Protein AF-A0A7S2SZ19-F1 (afdb_monomer)

Foldseek 3Di:
DDDDDDDDDDDDDDDDDDDDDDDDDDDDDDDDDDDDDDDDDDDDDDDDDDDDPDDDDDDDDDDDDDQWADWDWPDPDFQFDAQDDPPQCQKPPHTGWTWTWTDNDPLFKIKIWTWIDGNPLLLQTAIDIWMWGADPVFAIAIEQDDACTVRNLVVQVVSCVVNVGYHAEYEAFKLDCSSLSRQLVVCVSRVNHQYEYEALQADPPHGPHDCPSVDVRYDYDDQPDDDRPQKGKFKQWDQAFDPDNRDTIIGIWIARQVQLAIDTGQQKDAAALDGPDDDDLVQLLLLLDCPRPNLVVCLVVCAQVSVVVVVVVVVVVVVDDDDDDDPVVSVVSSSLSSQLSRVVVLPHDDANSNPRVVVCVVGHRDIDRRVCCCPRPVDDPDDPRSVVSCCVRVVVVVVRRHPHD

Secondary structure (DSSP, 8-state):
---------------------------PPP---------------------------------PPTTS---EE-SS---B-----TT-TTEE-SSB--EEEEEEETTTEEEEEEEEEETTT--EEEEEEEEEEE-TTSSEEEES-----HHHHHHHHHHHHHHT--EEEEEE-B--HHHHTTHHHHHHHSTTSEEEE-TT---SSS---GGGSS-TTEEEP-TTS---TT-EEEEEEEEE-TT-SS-EEEEEEEEETTTTEEE-SSSSEE--SS-SSPPPHHHHHHHHSTTSHHHHHHHHTTGGGHHHHHHHHHHHHTT------HHHHHHHHHHHHHHHHHHHHT-SSS--SSSTHHHHHHHTTSEE--HHIIIIIS-TTS-HHHHHHHHHHHHHHHH---SB-

Radius of gyration: 25.8 Å; Cα contacts (8 Å, |Δi|>4): 623; chains: 1; bounding box: 63×76×96 Å

pLDDT: mean 71.17, std 24.59, range [20.27, 98.38]

Structure (mmCIF, N/CA/C/O backbone):
data_AF-A0A7S2SZ19-F1
#
_entry.id   AF-A0A7S2SZ19-F1
#
loop_
_atom_site.group_PDB
_atom_site.id
_atom_site.type_symbol
_atom_site.label_atom_id
_atom_site.label_alt_id
_atom_site.label_comp_id
_atom_site.label_asym_id
_atom_site.label_entity_id
_atom_site.label_seq_id
_atom_site.pdbx_PDB_ins_code
_atom_site.Cartn_x
_atom_site.Cartn_y
_atom_site.Cartn_z
_atom_site.occupancy
_atom_site.B_iso_or_equiv
_atom_site.auth_seq_id
_atom_site.auth_comp_id
_atom_site.auth_asym_id
_atom_site.auth_atom_id
_atom_site.pdbx_PDB_model_num
ATOM 1 N N . ASP A 1 1 ? 14.991 -31.394 53.983 1.00 41.06 1 ASP A N 1
ATOM 2 C CA . ASP A 1 1 ? 15.996 -32.340 53.442 1.00 41.06 1 ASP A CA 1
ATOM 3 C C . ASP A 1 1 ? 16.521 -31.815 52.110 1.00 41.06 1 ASP A C 1
ATOM 5 O O . ASP A 1 1 ? 15.776 -31.768 51.149 1.00 41.06 1 ASP A O 1
ATOM 9 N N . ARG A 1 2 ? 17.588 -31.006 52.069 1.00 29.36 2 ARG A N 1
ATOM 10 C CA . ARG A 1 2 ? 19.026 -31.353 51.993 1.00 29.36 2 ARG A CA 1
ATOM 11 C C . ARG A 1 2 ? 19.408 -32.424 50.954 1.00 29.36 2 ARG A C 1
ATOM 13 O O . ARG A 1 2 ? 18.969 -33.558 51.055 1.00 29.36 2 ARG A O 1
ATOM 20 N N . CYS A 1 3 ? 20.413 -32.033 50.152 1.00 26.45 3 CYS A N 1
ATOM 21 C CA . CYS A 1 3 ? 21.434 -32.833 49.445 1.00 26.45 3 CYS A CA 1
ATOM 22 C C . CYS A 1 3 ? 21.076 -33.359 48.042 1.00 26.45 3 CYS A C 1
ATOM 24 O O . CYS A 1 3 ? 19.972 -33.819 47.824 1.00 26.45 3 CYS A O 1
ATOM 26 N N . ARG A 1 4 ? 21.973 -33.416 47.045 1.00 29.27 4 ARG A N 1
ATOM 27 C CA . ARG A 1 4 ? 23.306 -32.832 46.760 1.00 29.27 4 ARG A CA 1
ATOM 28 C C . ARG A 1 4 ? 23.701 -33.344 45.355 1.00 29.27 4 ARG A C 1
ATOM 30 O O . ARG A 1 4 ? 23.449 -34.495 45.042 1.00 29.27 4 ARG A O 1
ATOM 37 N N . VAL A 1 5 ? 24.339 -32.477 44.568 1.00 33.28 5 VAL A N 1
ATOM 38 C CA . VAL A 1 5 ? 25.510 -32.680 43.679 1.00 33.28 5 VAL A CA 1
ATOM 39 C C . VAL A 1 5 ? 25.932 -34.114 43.296 1.00 33.28 5 VAL A C 1
ATOM 41 O O . VAL A 1 5 ? 26.239 -34.925 44.163 1.00 33.28 5 VAL A O 1
ATOM 44 N N . GLY A 1 6 ? 26.199 -34.319 41.995 1.00 26.75 6 GLY A N 1
ATOM 45 C CA . GLY A 1 6 ? 27.101 -35.369 41.500 1.00 26.75 6 GLY A CA 1
ATOM 46 C C . GLY A 1 6 ? 27.492 -35.220 40.020 1.00 26.75 6 GLY A C 1
ATOM 47 O O . GLY A 1 6 ? 26.781 -35.688 39.141 1.00 26.75 6 GLY A O 1
ATOM 48 N N . ARG A 1 7 ? 28.644 -34.588 39.741 1.00 27.66 7 ARG A N 1
ATOM 49 C CA . ARG A 1 7 ? 29.414 -34.744 38.486 1.00 27.66 7 ARG A CA 1
ATOM 50 C C . ARG A 1 7 ? 30.298 -35.989 38.616 1.00 27.66 7 ARG A C 1
ATOM 52 O O . ARG A 1 7 ? 30.929 -36.121 39.658 1.00 27.66 7 ARG A O 1
ATOM 59 N N . THR A 1 8 ? 30.473 -36.794 37.561 1.00 28.84 8 THR A N 1
ATOM 60 C CA . THR A 1 8 ? 31.732 -36.910 36.775 1.00 28.84 8 THR A CA 1
ATOM 61 C C . THR A 1 8 ? 31.796 -38.139 35.837 1.00 28.84 8 THR A C 1
ATOM 63 O O . THR A 1 8 ? 31.389 -39.234 36.191 1.00 28.84 8 THR A O 1
ATOM 66 N N . LEU A 1 9 ? 32.433 -37.890 34.678 1.00 28.20 9 LEU A N 1
ATOM 67 C CA . LEU A 1 9 ? 33.415 -38.707 33.930 1.00 28.20 9 LEU A CA 1
ATOM 68 C C . LEU A 1 9 ? 33.002 -39.877 33.001 1.00 28.20 9 LEU A C 1
ATOM 70 O O . LEU A 1 9 ? 32.733 -40.993 33.420 1.00 28.20 9 LEU A O 1
ATOM 74 N N . ASN A 1 10 ? 33.185 -39.585 31.702 1.00 26.19 10 ASN A N 1
ATOM 75 C CA . ASN A 1 10 ? 33.986 -40.292 30.686 1.00 26.19 10 ASN A CA 1
ATOM 76 C C . ASN A 1 10 ? 33.900 -41.820 30.548 1.00 26.19 10 ASN A C 1
ATOM 78 O O . ASN A 1 10 ? 34.438 -42.552 31.373 1.00 26.19 10 ASN A O 1
ATOM 82 N N . ARG A 1 11 ? 33.525 -42.260 29.335 1.00 27.77 11 ARG A N 1
ATOM 83 C CA . ARG A 1 11 ? 34.321 -43.201 28.518 1.00 27.77 11 ARG A CA 1
ATOM 84 C C . ARG A 1 11 ? 33.875 -43.193 27.049 1.00 27.77 11 ARG A C 1
ATOM 86 O O . ARG A 1 11 ? 32.704 -43.368 26.738 1.00 27.77 11 ARG A O 1
ATOM 93 N N . THR A 1 12 ? 34.844 -42.988 26.162 1.00 30.91 12 THR A N 1
ATOM 94 C CA . THR A 1 12 ? 34.800 -43.263 24.717 1.00 30.91 12 THR A CA 1
ATOM 95 C C . THR A 1 12 ? 34.837 -44.772 24.443 1.00 30.91 12 THR A C 1
ATOM 97 O O . THR A 1 12 ? 35.310 -45.542 25.283 1.00 30.91 12 THR A O 1
ATOM 100 N N . PRO A 1 13 ? 34.434 -45.195 23.232 1.00 33.91 13 PRO A N 1
ATOM 101 C CA . PRO A 1 13 ? 35.420 -45.833 22.358 1.00 33.91 13 PRO A CA 1
ATOM 102 C C . PRO A 1 13 ? 35.383 -45.355 20.895 1.00 33.91 13 PRO A C 1
ATOM 104 O O . PRO A 1 13 ? 34.407 -44.807 20.393 1.00 33.91 13 PRO A O 1
ATOM 107 N N . ARG A 1 14 ? 36.533 -45.563 20.244 1.00 27.73 14 ARG A N 1
ATOM 108 C CA . ARG A 1 14 ? 36.889 -45.255 18.852 1.00 27.73 14 ARG A CA 1
ATOM 109 C C . ARG A 1 14 ? 36.348 -46.301 17.862 1.00 27.73 14 ARG A C 1
ATOM 111 O O . ARG A 1 14 ? 36.261 -47.471 18.208 1.00 27.73 14 ARG A O 1
ATOM 118 N N . GLY A 1 15 ? 36.188 -45.885 16.601 1.00 26.86 15 GLY A N 1
ATOM 119 C CA . GLY A 1 15 ? 36.123 -46.741 15.399 1.00 26.86 15 GLY A CA 1
ATOM 120 C C . GLY A 1 15 ? 35.484 -45.986 14.224 1.00 26.86 15 GLY A C 1
ATOM 121 O O . GLY A 1 15 ? 34.271 -45.890 14.157 1.00 26.86 15 GLY A O 1
ATOM 122 N N . VAL A 1 16 ? 36.224 -45.157 13.477 1.00 28.39 16 VAL A N 1
ATOM 123 C CA . VAL A 1 16 ? 36.917 -45.450 12.196 1.00 28.39 16 VAL A CA 1
ATOM 124 C C . VAL A 1 16 ? 35.972 -45.897 11.067 1.00 28.39 16 VAL A C 1
ATOM 126 O O . VAL A 1 16 ? 35.599 -47.058 10.976 1.00 28.39 16 VAL A O 1
ATOM 129 N N . GLY A 1 17 ? 35.708 -44.973 10.136 1.00 26.50 17 GLY A N 1
ATOM 130 C CA . GLY A 1 17 ? 35.137 -45.227 8.810 1.00 26.50 17 GLY A CA 1
ATOM 131 C C . GLY A 1 17 ? 35.452 -44.057 7.870 1.00 26.50 17 GLY A C 1
ATOM 132 O O . GLY A 1 17 ? 34.937 -42.960 8.043 1.00 26.50 17 GLY A O 1
ATOM 133 N N . ARG A 1 18 ? 36.381 -44.275 6.931 1.00 26.70 18 ARG A N 1
ATOM 134 C CA . ARG A 1 18 ? 36.899 -43.319 5.929 1.00 26.70 18 ARG A CA 1
ATOM 135 C C . ARG A 1 18 ? 35.962 -43.175 4.716 1.00 26.70 18 ARG A C 1
ATOM 137 O O . ARG A 1 18 ? 35.328 -44.159 4.353 1.00 26.70 18 ARG A O 1
ATOM 144 N N . ARG A 1 19 ? 36.145 -42.045 3.997 1.00 26.02 19 ARG A N 1
ATOM 145 C CA . ARG A 1 19 ? 35.876 -41.712 2.563 1.00 26.02 19 ARG A CA 1
ATOM 146 C C . ARG A 1 19 ? 34.741 -40.691 2.373 1.00 26.02 19 ARG A C 1
ATOM 148 O O . ARG A 1 19 ? 33.712 -40.837 3.000 1.00 26.02 19 ARG A O 1
ATOM 155 N N . VAL A 1 20 ? 34.819 -39.657 1.530 1.00 26.86 20 VAL A N 1
ATOM 156 C CA . VAL A 1 20 ? 35.809 -39.155 0.554 1.00 26.86 20 VAL A CA 1
ATOM 157 C C . VAL A 1 20 ? 35.541 -37.646 0.412 1.00 26.86 20 VAL A C 1
ATOM 159 O O . VAL A 1 20 ? 34.406 -37.241 0.185 1.00 26.86 20 VAL A O 1
ATOM 162 N N . LEU A 1 21 ? 36.582 -36.823 0.549 1.00 23.56 21 LEU A N 1
ATOM 163 C CA . LEU A 1 21 ? 36.582 -35.404 0.183 1.00 23.56 21 LEU A CA 1
ATOM 164 C C . LEU A 1 21 ? 36.950 -35.302 -1.300 1.00 23.56 21 LEU A C 1
ATOM 166 O O . LEU A 1 21 ? 38.085 -35.601 -1.669 1.00 23.56 21 LEU A O 1
ATOM 170 N N . THR A 1 22 ? 36.016 -34.875 -2.146 1.00 25.45 22 THR A N 1
ATOM 171 C CA . THR A 1 22 ? 36.339 -34.406 -3.498 1.00 25.45 22 THR A CA 1
ATOM 172 C C . THR A 1 22 ? 36.571 -32.905 -3.467 1.00 25.45 22 THR A C 1
ATOM 174 O O . THR A 1 22 ? 35.652 -32.107 -3.302 1.00 25.45 22 THR A O 1
ATOM 177 N N . THR A 1 23 ? 37.834 -32.547 -3.634 1.00 24.58 23 THR A N 1
ATOM 178 C CA . THR A 1 23 ? 38.343 -31.212 -3.917 1.00 24.58 23 THR A CA 1
ATOM 179 C C . THR A 1 23 ? 37.955 -30.774 -5.334 1.00 24.58 23 THR A C 1
ATOM 181 O O . THR A 1 23 ? 38.177 -31.497 -6.304 1.00 24.58 23 THR A O 1
ATOM 184 N N . ARG A 1 24 ? 37.450 -29.545 -5.489 1.00 24.28 24 ARG A N 1
ATOM 185 C CA . ARG A 1 24 ? 37.589 -28.777 -6.737 1.00 24.28 24 ARG A CA 1
ATOM 186 C C . ARG A 1 24 ? 38.139 -27.393 -6.399 1.00 24.28 24 ARG A C 1
ATOM 188 O O . ARG A 1 24 ? 37.493 -26.612 -5.710 1.00 24.28 24 ARG A O 1
ATOM 195 N N . LYS A 1 25 ? 39.370 -27.144 -6.858 1.00 23.92 25 LYS A N 1
ATOM 196 C CA . LYS A 1 25 ? 40.057 -25.843 -6.858 1.00 23.92 25 LYS A CA 1
ATOM 197 C C . LYS A 1 25 ? 39.417 -24.933 -7.927 1.00 23.92 25 LYS A C 1
ATOM 199 O O . LYS A 1 25 ? 39.125 -25.422 -9.011 1.00 23.92 25 LYS A O 1
ATOM 204 N N . VAL A 1 26 ? 38.966 -23.730 -7.552 1.00 22.83 26 VAL A N 1
ATOM 205 C CA . VAL A 1 26 ? 39.617 -22.397 -7.671 1.00 22.83 26 VAL A CA 1
ATOM 206 C C . VAL A 1 26 ? 39.558 -21.776 -9.079 1.00 22.83 26 VAL A C 1
ATOM 208 O O . VAL A 1 26 ? 40.234 -22.244 -9.983 1.00 22.83 26 VAL A O 1
ATOM 211 N N . PHE A 1 27 ? 38.845 -20.646 -9.183 1.00 21.16 27 PHE A N 1
ATOM 212 C CA . PHE A 1 27 ? 39.249 -19.431 -9.913 1.00 21.16 27 PHE A CA 1
ATOM 213 C C . PHE A 1 27 ? 38.619 -18.212 -9.202 1.00 21.16 27 PHE A C 1
ATOM 215 O O . PHE A 1 27 ? 37.394 -18.093 -9.219 1.00 21.16 27 PHE A O 1
ATOM 222 N N . PRO A 1 28 ? 39.395 -17.317 -8.562 1.00 25.39 28 PRO A N 1
ATOM 223 C CA . PRO A 1 28 ? 38.927 -16.011 -8.130 1.00 25.39 28 PRO A CA 1
ATOM 224 C C . PRO A 1 28 ? 39.438 -14.954 -9.119 1.00 25.39 28 PRO A C 1
ATOM 226 O O . PRO A 1 28 ? 40.640 -14.832 -9.344 1.00 25.39 28 PRO A O 1
ATOM 229 N N . LEU A 1 29 ? 38.529 -14.184 -9.709 1.00 22.86 29 LEU A N 1
ATOM 230 C CA . LEU A 1 29 ? 38.870 -12.909 -10.339 1.00 22.86 29 LEU A CA 1
ATOM 231 C C . LEU A 1 29 ? 38.545 -11.803 -9.325 1.00 22.86 29 LEU A C 1
ATOM 233 O O . LEU A 1 29 ? 37.384 -11.706 -8.921 1.00 22.86 29 LEU A O 1
ATOM 237 N N . PRO A 1 30 ? 39.521 -10.994 -8.882 1.00 24.59 30 PRO A N 1
ATOM 238 C CA . PRO A 1 30 ? 39.240 -9.809 -8.089 1.00 24.59 30 PRO A CA 1
ATOM 239 C C . PRO A 1 30 ? 38.780 -8.689 -9.031 1.00 24.59 30 PRO A C 1
ATOM 241 O O . PRO A 1 30 ? 39.491 -8.318 -9.961 1.00 24.59 30 PRO A O 1
ATOM 244 N N . LEU A 1 31 ? 37.582 -8.152 -8.803 1.00 23.73 31 LEU A N 1
ATOM 245 C CA . LEU A 1 31 ? 37.210 -6.830 -9.302 1.00 23.73 31 LEU A CA 1
ATOM 246 C C . LEU A 1 31 ? 37.559 -5.837 -8.194 1.00 23.73 31 LEU A C 1
ATOM 248 O O . LEU A 1 31 ? 36.867 -5.769 -7.179 1.00 23.73 31 LEU A O 1
ATOM 252 N N . GLU A 1 32 ? 38.670 -5.123 -8.369 1.00 22.45 32 GLU A N 1
ATOM 253 C CA . GLU A 1 32 ? 39.006 -3.962 -7.549 1.00 22.45 32 GLU A CA 1
ATOM 254 C C . GLU A 1 32 ? 37.923 -2.889 -7.716 1.00 22.45 32 GLU A C 1
ATOM 256 O O . GLU A 1 32 ? 37.608 -2.460 -8.829 1.00 22.45 32 GLU A O 1
ATOM 261 N N . MET A 1 33 ? 37.338 -2.458 -6.597 1.00 24.09 33 MET A N 1
ATOM 262 C CA . MET A 1 33 ? 36.536 -1.242 -6.539 1.00 24.09 33 MET A CA 1
ATOM 263 C C . MET A 1 33 ? 37.489 -0.051 -6.501 1.00 24.09 33 MET A C 1
ATOM 265 O O . MET A 1 33 ? 38.115 0.209 -5.478 1.00 24.09 33 MET A O 1
ATOM 269 N N . GLY A 1 34 ? 37.603 0.652 -7.625 1.00 24.16 34 GLY A N 1
ATOM 270 C CA . GLY A 1 34 ? 38.265 1.949 -7.679 1.00 24.16 34 GLY A CA 1
ATOM 271 C C . GLY A 1 34 ? 37.462 3.001 -6.915 1.00 24.16 34 GLY A C 1
ATOM 272 O O . GLY A 1 34 ? 36.265 3.177 -7.155 1.00 24.16 34 GLY A O 1
ATOM 273 N N . ASP A 1 35 ? 38.142 3.692 -6.005 1.00 23.16 35 ASP A N 1
ATOM 274 C CA . ASP A 1 35 ? 37.657 4.852 -5.268 1.00 23.16 35 ASP A CA 1
ATOM 275 C C . ASP A 1 35 ? 37.178 5.958 -6.220 1.00 23.16 35 ASP A C 1
ATOM 277 O O . ASP A 1 35 ? 37.959 6.521 -6.990 1.00 23.16 35 ASP A O 1
ATOM 281 N N . LEU A 1 36 ? 35.894 6.319 -6.139 1.00 23.41 36 LEU A N 1
ATOM 282 C CA . LEU A 1 36 ? 35.365 7.523 -6.775 1.00 23.41 36 LEU A CA 1
ATOM 283 C C . LEU A 1 36 ? 35.077 8.574 -5.696 1.00 23.41 36 LEU A C 1
ATOM 285 O O . LEU A 1 36 ? 34.005 8.608 -5.089 1.00 23.41 36 LEU A O 1
ATOM 289 N N . GLN A 1 37 ? 36.062 9.439 -5.453 1.00 21.28 37 GLN A N 1
ATOM 290 C CA . GLN A 1 37 ? 35.879 10.680 -4.704 1.00 21.28 37 GLN A CA 1
ATOM 291 C C . GLN A 1 37 ? 34.943 11.612 -5.485 1.00 21.28 37 GLN A C 1
ATOM 293 O O . GLN A 1 37 ? 35.293 12.104 -6.556 1.00 21.28 37 GLN A O 1
ATOM 298 N N . ILE A 1 38 ? 33.758 11.890 -4.938 1.00 26.25 38 ILE A N 1
ATOM 299 C CA . ILE A 1 38 ? 32.868 12.937 -5.450 1.00 26.25 38 ILE A CA 1
ATOM 300 C C . ILE A 1 38 ? 33.178 14.231 -4.693 1.00 26.25 38 ILE A C 1
ATOM 302 O O . ILE A 1 38 ? 32.814 14.392 -3.528 1.00 26.25 38 ILE A O 1
ATOM 306 N N . GLN A 1 39 ? 33.874 15.149 -5.367 1.00 22.84 39 GLN A N 1
ATOM 307 C CA . GLN A 1 39 ? 34.007 16.537 -4.935 1.00 22.84 39 GLN A CA 1
ATOM 308 C C . GLN A 1 39 ? 32.686 17.287 -5.140 1.00 22.84 39 GLN A C 1
ATOM 310 O O . GLN A 1 39 ? 32.005 17.132 -6.153 1.00 22.84 39 GLN A O 1
ATOM 315 N N . GLY A 1 40 ? 32.327 18.087 -4.136 1.00 22.52 40 GLY A N 1
ATOM 316 C CA . GLY A 1 40 ? 31.109 18.883 -4.104 1.00 22.52 40 GLY A CA 1
ATOM 317 C C . GLY A 1 40 ? 31.120 20.079 -5.055 1.00 22.52 40 GLY A C 1
ATOM 318 O O . GLY A 1 40 ? 32.158 20.661 -5.356 1.00 22.52 40 GLY A O 1
ATOM 319 N N . GLY A 1 41 ? 29.919 20.478 -5.462 1.00 22.88 41 GLY A N 1
ATOM 320 C CA . GLY A 1 41 ? 29.651 21.717 -6.180 1.00 22.88 41 GLY A CA 1
ATOM 321 C C . GLY A 1 41 ? 28.156 22.012 -6.140 1.00 22.88 41 GLY A C 1
ATOM 322 O O . GLY A 1 41 ? 27.363 21.331 -6.780 1.00 22.88 41 GLY A O 1
ATOM 323 N N . LEU A 1 42 ? 27.783 22.983 -5.310 1.00 22.28 42 LEU A N 1
ATOM 324 C CA . LEU A 1 42 ? 26.427 23.480 -5.097 1.00 22.28 42 LEU A CA 1
ATOM 325 C C . LEU A 1 42 ? 26.078 24.553 -6.154 1.00 22.28 42 LEU A C 1
ATOM 327 O O . LEU A 1 42 ? 26.962 25.289 -6.578 1.00 22.28 42 LEU A O 1
ATOM 331 N N . LEU A 1 43 ? 24.769 24.719 -6.392 1.00 22.89 43 LEU A N 1
ATOM 332 C CA . LEU A 1 43 ? 24.045 25.918 -6.871 1.00 22.89 43 LEU A CA 1
ATOM 333 C C . LEU A 1 43 ? 23.850 26.139 -8.381 1.00 22.89 43 LEU A C 1
ATOM 335 O O . LEU A 1 43 ? 24.782 26.191 -9.172 1.00 22.89 43 LEU A O 1
ATOM 339 N N . GLY A 1 44 ? 22.584 26.406 -8.730 1.00 21.84 44 GLY A N 1
ATOM 340 C CA . GLY A 1 44 ? 22.161 26.936 -10.026 1.00 21.84 44 GLY A CA 1
ATOM 341 C C . GLY A 1 44 ? 20.644 26.874 -10.217 1.00 21.84 44 GLY A C 1
ATOM 342 O O . GLY A 1 44 ? 20.133 25.972 -10.866 1.00 21.84 44 GLY A O 1
ATOM 343 N N . SER A 1 45 ? 19.930 27.801 -9.584 1.00 22.66 45 SER A N 1
ATOM 344 C CA . SER A 1 45 ? 18.470 27.924 -9.508 1.00 22.66 45 SER A CA 1
ATOM 345 C C . SER A 1 45 ? 17.753 28.228 -10.838 1.00 22.66 45 SER A C 1
ATOM 347 O O . SER A 1 45 ? 18.299 28.884 -11.712 1.00 22.66 45 SER A O 1
ATOM 349 N N . ALA A 1 46 ? 16.460 27.876 -10.867 1.00 21.31 46 ALA A N 1
ATOM 350 C CA . ALA A 1 46 ? 15.348 28.646 -11.445 1.00 21.31 46 ALA A CA 1
ATOM 351 C C . ALA A 1 46 ? 15.377 29.033 -12.942 1.00 21.31 46 ALA A C 1
ATOM 353 O O . ALA A 1 46 ? 15.854 30.101 -13.298 1.00 21.31 46 ALA A O 1
ATOM 354 N N . ALA A 1 47 ? 14.682 28.251 -13.777 1.00 22.06 47 ALA A N 1
ATOM 355 C CA . ALA A 1 47 ? 13.774 28.742 -14.824 1.00 22.06 47 ALA A CA 1
ATOM 356 C C . ALA A 1 47 ? 13.077 27.558 -15.516 1.00 22.06 47 ALA A C 1
ATOM 358 O O . ALA A 1 47 ? 13.732 26.590 -15.880 1.00 22.06 47 ALA A O 1
ATOM 359 N N . VAL A 1 48 ? 11.758 27.684 -15.692 1.00 22.64 48 VAL A N 1
ATOM 360 C CA . VAL A 1 48 ? 10.843 27.064 -16.683 1.00 22.64 48 VAL A CA 1
ATOM 361 C C . VAL A 1 48 ? 9.558 26.612 -15.977 1.00 22.64 48 VAL A C 1
ATOM 363 O O . VAL A 1 48 ? 9.274 25.438 -15.762 1.00 22.64 48 VAL A O 1
ATOM 366 N N . VAL A 1 49 ? 8.769 27.618 -15.595 1.00 22.28 49 VAL A N 1
ATOM 367 C CA . VAL A 1 49 ? 7.323 27.530 -15.383 1.00 22.28 49 VAL A CA 1
ATOM 368 C C . VAL A 1 49 ? 6.708 28.351 -16.507 1.00 22.28 49 VAL A C 1
ATOM 370 O O . VAL A 1 49 ? 6.881 29.564 -16.506 1.00 22.28 49 VAL A O 1
ATOM 373 N N . ALA A 1 50 ? 6.052 27.690 -17.460 1.00 21.12 50 ALA A N 1
ATOM 374 C CA . ALA A 1 50 ? 4.911 28.177 -18.247 1.00 21.12 50 ALA A CA 1
ATOM 375 C C . ALA A 1 50 ? 4.767 27.324 -19.514 1.00 21.12 50 ALA A C 1
ATOM 377 O O . ALA A 1 50 ? 5.624 27.383 -20.387 1.00 21.12 50 ALA A O 1
ATOM 378 N N . ALA A 1 51 ? 3.671 26.561 -19.583 1.00 2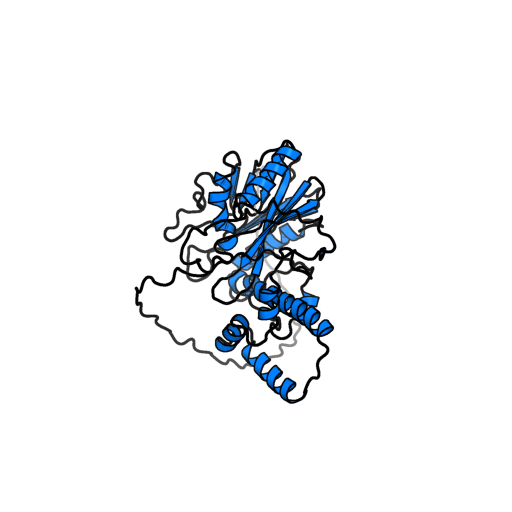1.09 51 ALA A N 1
ATOM 379 C CA . ALA A 1 51 ? 2.904 26.184 -20.779 1.00 21.09 51 ALA A CA 1
ATOM 380 C C . ALA A 1 51 ? 2.400 24.742 -20.655 1.00 21.09 51 ALA A C 1
ATOM 382 O O . ALA A 1 51 ? 3.176 23.797 -20.755 1.00 21.09 51 ALA A O 1
ATOM 383 N N . CYS A 1 52 ? 1.091 24.614 -20.423 1.00 20.84 52 CYS A N 1
ATOM 384 C CA . CYS A 1 52 ? 0.163 23.615 -20.980 1.00 20.84 52 CYS A CA 1
ATOM 385 C C . CYS A 1 52 ? -1.022 23.423 -20.019 1.00 20.84 52 CYS A C 1
ATOM 387 O O . CYS A 1 52 ? -1.228 22.357 -19.445 1.00 20.84 52 CYS A O 1
ATOM 389 N N . VAL A 1 53 ? -1.820 24.483 -19.851 1.00 24.00 53 VAL A N 1
ATOM 390 C CA . VAL A 1 53 ? -3.240 24.342 -19.513 1.00 24.00 53 VAL A CA 1
ATOM 391 C C . VAL A 1 53 ? -3.964 24.274 -20.852 1.00 24.00 53 VAL A C 1
ATOM 393 O O . VAL A 1 53 ? -4.106 25.279 -21.539 1.00 24.00 53 VAL A O 1
ATOM 396 N N . GLY A 1 54 ? -4.348 23.068 -21.251 1.00 20.27 54 GLY A N 1
ATOM 397 C CA . GLY A 1 54 ? -5.154 22.807 -22.436 1.00 20.27 54 GLY A CA 1
ATOM 398 C C . GLY A 1 54 ? -6.012 21.589 -22.145 1.00 20.27 54 GLY A C 1
ATOM 399 O O . GLY A 1 54 ? -5.506 20.469 -22.109 1.00 20.27 54 GLY A O 1
ATOM 400 N N . GLY A 1 55 ? -7.281 21.834 -21.827 1.00 24.89 55 GLY A N 1
ATOM 401 C CA . GLY A 1 55 ? -8.250 20.799 -21.508 1.00 24.89 55 GLY A CA 1
ATOM 402 C C . GLY A 1 55 ? -8.510 19.895 -22.705 1.00 24.89 55 GLY A C 1
ATOM 403 O O . GLY A 1 55 ? -8.786 20.375 -23.796 1.00 24.89 55 GLY A O 1
ATOM 404 N N . TRP A 1 56 ? -8.464 18.590 -22.456 1.00 21.08 56 TRP A N 1
ATOM 405 C CA . TRP A 1 56 ? -9.023 17.569 -23.330 1.00 21.08 56 TRP A CA 1
ATOM 406 C C . TRP A 1 56 ? -9.633 16.490 -22.437 1.00 21.08 56 TRP A C 1
ATOM 408 O O . TRP A 1 56 ? -8.929 15.667 -21.853 1.00 21.08 56 TRP A O 1
ATOM 418 N N . ALA A 1 57 ? -10.952 16.558 -22.273 1.00 22.38 57 ALA A N 1
ATOM 419 C CA . ALA A 1 57 ? -11.752 15.471 -21.737 1.00 22.38 57 ALA A CA 1
ATOM 420 C C . ALA A 1 57 ? -11.934 14.431 -22.847 1.00 22.38 57 ALA A C 1
ATOM 422 O O . ALA A 1 57 ? -12.392 14.781 -23.931 1.00 22.38 57 ALA A O 1
ATOM 423 N N . TRP A 1 58 ? -11.588 13.173 -22.577 1.00 21.53 58 TRP A N 1
ATOM 424 C CA . TRP A 1 58 ? -11.984 12.043 -23.413 1.00 21.53 58 TRP A CA 1
ATOM 425 C C . TRP A 1 58 ? -12.445 10.896 -22.519 1.00 21.53 58 TRP A C 1
ATOM 427 O O . TRP A 1 58 ? -11.837 10.606 -21.485 1.00 21.53 58 TRP A O 1
ATOM 437 N N . GLU A 1 59 ? -13.561 10.301 -22.925 1.00 23.80 59 GLU A N 1
ATOM 438 C CA . GLU A 1 59 ? -14.277 9.218 -22.265 1.00 23.80 59 GLU A CA 1
ATOM 439 C C . GLU A 1 59 ? -13.394 7.974 -22.096 1.00 23.80 59 GLU A C 1
ATOM 441 O O . GLU A 1 59 ? -12.763 7.484 -23.034 1.00 23.80 59 GLU A O 1
ATOM 446 N N . LEU A 1 60 ? -13.362 7.446 -20.872 1.00 26.14 60 LEU A N 1
ATOM 447 C CA . LEU A 1 60 ? -12.707 6.184 -20.559 1.00 26.14 60 LEU A CA 1
ATOM 448 C C . LEU A 1 60 ? -13.603 5.036 -21.029 1.00 26.14 60 LEU A C 1
ATOM 450 O O . LEU A 1 60 ? -14.631 4.744 -20.421 1.00 26.14 60 LEU A O 1
ATOM 454 N N . GLY A 1 61 ? -13.188 4.372 -22.106 1.00 22.89 61 GLY A N 1
ATOM 455 C CA . GLY A 1 61 ? -13.759 3.098 -22.524 1.00 22.89 61 GLY A CA 1
ATOM 456 C C . GLY A 1 61 ? -13.643 2.057 -21.409 1.00 22.89 61 GLY A C 1
ATOM 457 O O . GLY A 1 61 ? -12.553 1.791 -20.897 1.00 22.89 61 GLY A O 1
ATOM 458 N N . ASN A 1 62 ? -14.785 1.472 -21.048 1.00 28.75 62 ASN A N 1
ATOM 459 C CA . ASN A 1 62 ? -14.906 0.369 -20.101 1.00 28.75 62 ASN A CA 1
ATOM 460 C C . ASN A 1 62 ? -13.971 -0.789 -20.479 1.00 28.75 62 ASN A C 1
ATOM 462 O O . ASN A 1 62 ? -14.120 -1.420 -21.525 1.00 28.75 62 ASN A O 1
ATOM 466 N N . CYS A 1 63 ? -13.044 -1.117 -19.587 1.00 26.70 63 CYS A N 1
ATOM 467 C CA . CYS A 1 63 ? -12.336 -2.390 -19.582 1.00 26.70 63 CYS A CA 1
ATOM 468 C C . CYS A 1 63 ? -12.301 -2.888 -18.140 1.00 26.70 63 CYS A C 1
ATOM 470 O O . CYS A 1 63 ? -11.408 -2.544 -17.370 1.00 26.70 63 CYS A O 1
ATOM 472 N N . GLU A 1 64 ? -13.311 -3.677 -17.780 1.00 24.88 64 GLU A N 1
ATOM 473 C CA . GLU A 1 64 ? -13.476 -4.219 -16.435 1.00 24.88 64 GLU A CA 1
ATOM 474 C C . GLU A 1 64 ? -12.298 -5.142 -16.040 1.00 24.88 64 GLU A C 1
ATOM 476 O O . GLU A 1 64 ? -11.824 -5.969 -16.847 1.00 24.88 64 GLU A O 1
ATOM 481 N N . PRO A 1 65 ? -11.790 -5.018 -14.801 1.00 30.83 65 PRO A N 1
ATOM 482 C CA . PRO A 1 65 ? -10.942 -6.026 -14.184 1.00 30.83 65 PRO A CA 1
ATOM 483 C C . PRO A 1 65 ? -11.791 -7.248 -13.818 1.00 30.83 65 PRO A C 1
ATOM 485 O O . PRO A 1 65 ? -12.849 -7.121 -13.210 1.00 30.83 65 PRO A O 1
ATOM 488 N N . ALA A 1 66 ? -11.304 -8.446 -14.134 1.00 31.16 66 ALA A N 1
ATOM 489 C CA . ALA A 1 66 ? -11.866 -9.661 -13.561 1.00 31.16 66 ALA A CA 1
ATOM 490 C C . ALA A 1 66 ? -11.533 -9.678 -12.055 1.00 31.16 66 ALA A C 1
ATOM 492 O O . ALA A 1 66 ? -10.357 -9.635 -11.695 1.00 31.16 66 ALA A O 1
ATOM 493 N N . ASN A 1 67 ? -12.574 -9.731 -11.220 1.00 33.00 67 ASN A N 1
ATOM 494 C CA . ASN A 1 67 ? -12.580 -9.822 -9.748 1.00 33.00 67 ASN A CA 1
ATOM 495 C C . ASN A 1 67 ? -12.373 -8.542 -8.916 1.00 33.00 67 ASN A C 1
ATOM 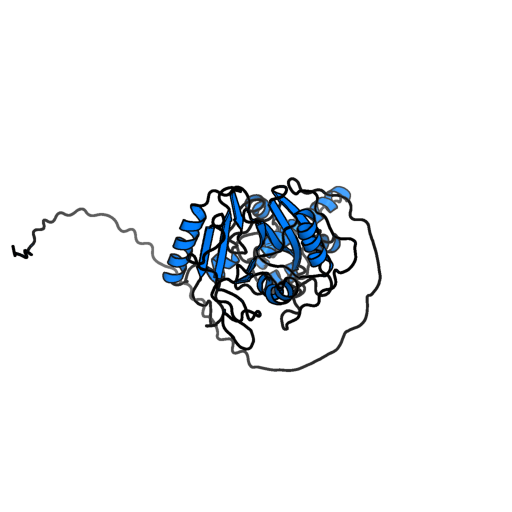497 O O . ASN A 1 67 ? -12.194 -8.653 -7.707 1.00 33.00 67 ASN A O 1
ATOM 501 N N . ALA A 1 68 ? -12.475 -7.342 -9.490 1.00 36.88 68 ALA A N 1
ATOM 502 C CA . ALA A 1 68 ? -12.642 -6.126 -8.687 1.00 36.88 68 ALA A CA 1
ATOM 503 C C . ALA A 1 68 ? -14.109 -5.685 -8.750 1.00 36.88 68 ALA A C 1
ATOM 505 O O . ALA A 1 68 ? -14.655 -5.552 -9.846 1.00 36.88 68 ALA A O 1
ATOM 506 N N . GLY A 1 69 ? -14.750 -5.434 -7.602 1.00 39.78 69 GLY A N 1
ATOM 507 C CA . GLY A 1 69 ? -15.985 -4.647 -7.585 1.00 39.78 69 GLY A CA 1
ATOM 508 C C . GLY A 1 69 ? -15.785 -3.358 -8.393 1.00 39.78 69 GLY A C 1
ATOM 509 O O . GLY A 1 69 ? -14.669 -2.837 -8.457 1.00 39.78 69 GLY A O 1
ATOM 510 N N . ARG A 1 70 ? -16.835 -2.876 -9.069 1.00 47.12 70 ARG A N 1
ATOM 511 C CA . ARG A 1 70 ? -16.767 -1.726 -9.986 1.00 47.12 70 ARG A CA 1
ATOM 512 C C . ARG A 1 70 ? -16.038 -0.559 -9.310 1.00 47.12 70 ARG A C 1
ATOM 514 O O . ARG A 1 70 ? -16.563 0.014 -8.362 1.00 47.12 70 ARG A O 1
ATOM 521 N N . ALA A 1 71 ? -14.831 -0.235 -9.782 1.00 58.00 71 ALA A N 1
ATOM 522 C CA . ALA A 1 71 ? -14.035 0.847 -9.216 1.00 58.00 71 ALA A CA 1
ATOM 523 C C . ALA A 1 71 ? -14.804 2.165 -9.368 1.00 58.00 71 ALA A C 1
ATOM 525 O O . ALA A 1 71 ? -15.145 2.568 -10.483 1.00 58.00 71 ALA A O 1
ATOM 526 N N . VAL A 1 72 ? -15.101 2.819 -8.248 1.00 67.56 72 VAL A N 1
ATOM 527 C CA . VAL A 1 72 ? -15.808 4.100 -8.223 1.00 67.56 72 VAL A CA 1
ATOM 528 C C . VAL A 1 72 ? -14.774 5.216 -8.125 1.00 67.56 72 VAL A C 1
ATOM 530 O O . VAL A 1 72 ? -13.838 5.150 -7.327 1.00 67.56 72 VAL A O 1
ATOM 533 N N . THR A 1 73 ? -14.944 6.250 -8.945 1.00 67.69 73 THR A N 1
ATOM 534 C CA . THR A 1 73 ? -14.204 7.514 -8.825 1.00 67.69 73 THR A CA 1
ATOM 535 C C . THR A 1 73 ? -15.176 8.597 -8.386 1.00 67.69 73 THR A C 1
ATOM 537 O O . THR A 1 73 ? -16.342 8.564 -8.782 1.00 67.69 73 THR A O 1
ATOM 540 N N . GLY A 1 74 ? -14.717 9.539 -7.561 1.00 59.41 74 GLY A N 1
ATOM 541 C CA . GLY A 1 74 ? -15.550 10.666 -7.142 1.00 59.41 74 GLY A CA 1
ATOM 542 C C . GLY A 1 74 ? -15.912 11.577 -8.321 1.00 59.41 74 GLY A C 1
ATOM 543 O O . GLY A 1 74 ? -15.240 11.575 -9.358 1.00 59.41 74 GLY A O 1
ATOM 544 N N . SER A 1 75 ? -16.966 12.390 -8.168 1.00 51.53 75 SER A N 1
ATOM 545 C CA . SER A 1 75 ? -17.318 13.433 -9.147 1.00 51.53 75 SER A CA 1
ATOM 546 C C . SER A 1 75 ? -16.074 14.283 -9.450 1.00 51.53 75 SER A C 1
ATOM 548 O O . SER A 1 75 ? -15.408 14.693 -8.502 1.00 51.53 75 SER A O 1
ATOM 550 N N . GLY A 1 76 ? -15.749 14.524 -10.727 1.00 50.56 76 GLY A N 1
ATOM 551 C CA . GLY A 1 76 ? -14.413 14.872 -11.255 1.00 50.56 76 GLY A CA 1
ATOM 552 C C . GLY A 1 76 ? -13.661 16.126 -10.755 1.00 50.56 76 GLY A C 1
ATOM 553 O O . GLY A 1 76 ? -12.780 16.610 -11.464 1.00 50.56 76 GLY A O 1
ATOM 554 N N . GLY A 1 77 ? -13.949 16.663 -9.568 1.00 67.69 77 GLY A N 1
ATOM 555 C CA . GLY A 1 77 ? -13.219 17.751 -8.915 1.00 67.69 77 GLY A CA 1
ATOM 556 C C . GLY A 1 77 ? -12.344 17.296 -7.735 1.00 67.69 77 GLY A C 1
ATOM 557 O O . GLY A 1 77 ? -12.532 16.237 -7.150 1.00 67.69 77 GLY A O 1
ATOM 558 N N . GLY A 1 78 ? -11.382 18.136 -7.331 1.00 74.44 78 GLY A N 1
ATOM 559 C CA . GLY A 1 78 ? -10.665 17.959 -6.058 1.00 74.44 78 GLY A CA 1
ATOM 560 C C . GLY A 1 78 ? -9.444 17.029 -6.071 1.00 74.44 78 GLY A C 1
ATOM 561 O O . GLY A 1 78 ? -8.973 16.633 -5.003 1.00 74.44 78 GLY A O 1
ATOM 562 N N . ARG A 1 79 ? -8.916 16.710 -7.255 1.00 82.44 79 ARG A N 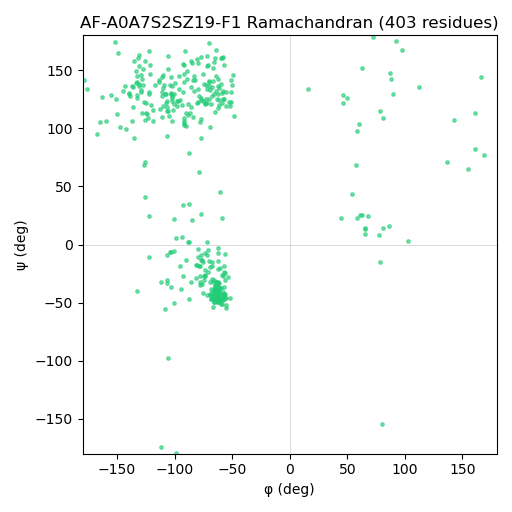1
ATOM 563 C CA . ARG A 1 79 ? -7.739 15.841 -7.451 1.00 82.44 79 ARG A CA 1
ATOM 564 C C . ARG A 1 79 ? -6.404 16.525 -7.163 1.00 82.44 79 ARG A C 1
ATOM 566 O O . ARG A 1 79 ? -5.384 15.847 -7.072 1.00 82.44 79 ARG A O 1
ATOM 573 N N . THR A 1 80 ? -6.400 17.852 -7.039 1.00 77.75 80 THR A N 1
ATOM 574 C CA . THR A 1 80 ? -5.183 18.642 -6.845 1.00 77.75 80 THR A CA 1
ATOM 575 C C . THR A 1 80 ? -4.492 18.281 -5.534 1.00 77.75 80 THR A C 1
ATOM 577 O O . THR A 1 80 ? -5.096 18.351 -4.463 1.00 77.75 80 THR A O 1
ATOM 580 N N . TYR A 1 81 ? -3.216 17.921 -5.620 1.00 74.56 81 TYR A N 1
ATOM 581 C CA . TYR A 1 81 ? -2.355 17.649 -4.478 1.00 74.56 81 TYR A CA 1
ATOM 582 C C . TYR A 1 81 ? -0.916 17.968 -4.855 1.00 74.56 81 TYR A C 1
ATOM 584 O O . TYR A 1 81 ? -0.421 17.440 -5.845 1.00 74.56 81 TYR A O 1
ATOM 592 N N . VAL A 1 82 ? -0.258 18.818 -4.068 1.00 67.62 82 VAL A N 1
ATOM 593 C CA . VAL A 1 82 ? 1.142 19.198 -4.285 1.00 67.62 82 VAL A CA 1
ATOM 594 C C . VAL A 1 82 ? 2.008 18.438 -3.292 1.00 67.62 82 VAL A C 1
ATOM 596 O O . VAL A 1 82 ? 1.766 18.482 -2.084 1.00 67.62 82 VAL A O 1
ATOM 599 N N . LEU A 1 83 ? 3.012 17.727 -3.803 1.00 62.91 83 LEU A N 1
ATOM 600 C CA . LEU A 1 83 ? 3.947 16.984 -2.969 1.00 62.91 83 LEU A CA 1
ATOM 601 C C . LEU A 1 83 ? 4.856 17.945 -2.191 1.00 62.91 83 LEU A C 1
ATOM 603 O O . LEU A 1 83 ? 5.494 18.819 -2.771 1.00 62.91 83 LEU A O 1
ATOM 607 N N . GLY A 1 84 ? 4.887 17.798 -0.867 1.00 54.38 84 GLY A N 1
ATOM 608 C CA . GLY A 1 84 ? 5.391 18.839 0.030 1.00 54.38 84 GLY A CA 1
ATOM 609 C C . GLY A 1 84 ? 6.892 18.843 0.341 1.00 54.38 84 GLY A C 1
ATOM 610 O O . GLY A 1 84 ? 7.287 19.659 1.168 1.00 54.38 84 GLY A O 1
ATOM 611 N N . VAL A 1 85 ? 7.733 17.958 -0.218 1.00 54.34 85 VAL A N 1
ATOM 612 C CA . VAL A 1 85 ? 9.152 17.862 0.199 1.00 54.34 85 VAL A CA 1
ATOM 613 C C . VAL A 1 85 ? 10.110 17.531 -0.961 1.00 54.34 85 VAL A C 1
ATOM 615 O O . VAL A 1 85 ? 9.898 16.601 -1.736 1.00 54.34 85 VAL A O 1
ATOM 618 N N . VAL A 1 86 ? 11.200 18.300 -1.041 1.00 48.69 86 VAL A N 1
ATOM 619 C CA . VAL A 1 86 ? 12.358 18.174 -1.955 1.00 48.69 86 VAL A CA 1
ATOM 620 C C . VAL A 1 86 ? 13.413 17.255 -1.300 1.00 48.69 86 VAL A C 1
ATOM 622 O O . VAL A 1 86 ? 13.563 17.332 -0.081 1.00 48.69 86 VAL A O 1
ATOM 625 N N . PRO A 1 87 ? 14.135 16.382 -2.042 1.00 47.78 87 PRO A N 1
ATOM 626 C CA . PRO A 1 87 ? 14.368 16.396 -3.489 1.00 47.78 87 PRO A CA 1
ATOM 627 C C . PRO A 1 87 ? 13.492 15.425 -4.288 1.00 47.78 87 PRO A C 1
ATOM 629 O O . PRO A 1 87 ? 13.817 15.086 -5.420 1.00 47.78 87 PRO A O 1
ATOM 632 N N . PHE A 1 88 ? 12.352 14.998 -3.747 1.00 53.97 88 PHE A N 1
ATOM 633 C CA . PHE A 1 88 ? 11.479 14.025 -4.410 1.00 53.97 88 PHE A CA 1
ATOM 634 C C . PHE A 1 88 ? 10.375 14.672 -5.260 1.00 53.97 88 PHE A C 1
ATOM 636 O O . PHE A 1 88 ? 9.317 14.088 -5.472 1.00 53.97 88 PHE A O 1
ATOM 643 N N . PHE A 1 89 ? 10.675 15.824 -5.879 1.00 46.19 89 PHE A N 1
ATOM 644 C CA . PHE A 1 89 ? 9.931 16.352 -7.044 1.00 46.19 89 PHE A CA 1
ATOM 645 C C . PHE A 1 89 ? 9.874 15.355 -8.221 1.00 46.19 89 PHE A C 1
ATOM 647 O O . PHE A 1 89 ? 9.135 15.525 -9.184 1.00 46.19 89 PHE A O 1
ATOM 654 N N . LEU A 1 90 ? 10.634 14.275 -8.086 1.00 50.84 90 LEU A N 1
ATOM 655 C CA . LEU A 1 90 ? 10.721 13.092 -8.914 1.00 50.84 90 LEU A CA 1
ATOM 656 C C . LEU A 1 90 ? 9.663 12.037 -8.566 1.00 50.84 90 LEU A C 1
ATOM 658 O O . LEU A 1 90 ? 9.885 10.871 -8.855 1.00 50.84 90 LEU A O 1
ATOM 662 N N . ALA A 1 91 ? 8.549 12.370 -7.919 1.00 58.06 91 ALA A N 1
ATOM 663 C CA . ALA A 1 91 ? 7.428 11.445 -7.757 1.00 58.06 91 ALA A CA 1
ATOM 664 C C . ALA A 1 91 ? 6.234 11.918 -8.594 1.00 58.06 91 ALA A C 1
ATOM 666 O O . ALA A 1 91 ? 5.804 13.069 -8.506 1.00 58.06 91 ALA A O 1
ATOM 667 N N . THR A 1 92 ? 5.688 11.025 -9.415 1.00 62.12 92 THR A N 1
ATOM 668 C CA . THR A 1 92 ? 4.542 11.301 -10.288 1.00 62.12 92 THR A CA 1
ATOM 669 C C . THR A 1 92 ? 3.270 10.645 -9.741 1.00 62.12 92 THR A C 1
ATOM 671 O O . THR A 1 92 ? 3.347 9.623 -9.062 1.00 62.12 92 THR A O 1
ATOM 674 N N . PRO A 1 93 ? 2.081 11.209 -10.011 1.00 66.31 93 PRO A N 1
ATOM 675 C CA . PRO A 1 93 ? 1.844 12.531 -10.583 1.00 66.31 93 PRO A CA 1
ATOM 676 C C . PRO A 1 93 ? 2.088 13.643 -9.545 1.00 66.31 93 PRO A C 1
ATOM 678 O O . PRO A 1 93 ? 1.851 13.468 -8.346 1.00 66.31 93 PRO A O 1
ATOM 681 N N . PHE A 1 94 ? 2.568 14.794 -10.022 1.00 59.97 94 PHE A N 1
ATOM 682 C CA . PHE A 1 94 ? 3.000 15.893 -9.153 1.00 59.97 94 PHE A CA 1
ATOM 683 C C . PHE A 1 94 ? 1.859 16.828 -8.723 1.00 59.97 94 PHE A C 1
ATOM 685 O O . PHE A 1 94 ? 1.895 17.350 -7.615 1.00 59.97 94 PHE A O 1
ATOM 692 N N . PHE A 1 95 ? 0.848 17.027 -9.581 1.00 68.62 95 PHE A N 1
ATOM 693 C CA . PHE A 1 95 ? -0.213 18.019 -9.353 1.00 68.62 95 PHE A CA 1
ATOM 694 C C . PHE A 1 95 ? -1.595 17.432 -9.091 1.00 68.62 95 PHE A C 1
ATOM 696 O O . PHE A 1 95 ? -2.384 18.052 -8.384 1.00 68.62 95 PHE A O 1
ATOM 703 N N . ALA A 1 96 ? -1.923 16.282 -9.679 1.00 77.69 96 ALA A N 1
ATOM 704 C CA . ALA A 1 96 ? -3.265 15.720 -9.614 1.00 77.69 96 ALA A CA 1
ATOM 705 C C . ALA A 1 96 ? -3.217 14.209 -9.406 1.00 77.69 96 ALA A C 1
ATOM 707 O O . ALA A 1 96 ? -2.562 13.498 -10.165 1.00 77.69 96 ALA A O 1
ATOM 708 N N . ARG A 1 97 ? -3.933 13.727 -8.391 1.00 85.81 97 ARG A N 1
ATOM 709 C CA . ARG A 1 97 ? -4.046 12.310 -8.038 1.00 85.81 97 ARG A CA 1
ATOM 710 C C . ARG A 1 97 ? -5.517 11.931 -8.027 1.00 85.81 97 ARG A C 1
ATOM 712 O O . ARG A 1 97 ? -6.270 12.438 -7.199 1.00 85.81 97 ARG A O 1
ATOM 719 N N . ALA A 1 98 ? -5.900 11.082 -8.976 1.00 87.62 98 ALA A N 1
ATOM 720 C CA . ALA A 1 98 ? -7.213 10.456 -8.982 1.00 87.62 98 ALA A CA 1
ATOM 721 C C . ALA A 1 98 ? -7.214 9.273 -8.010 1.00 87.62 98 ALA A C 1
ATOM 723 O O . ALA A 1 98 ? -6.276 8.471 -8.034 1.00 87.62 98 ALA A O 1
ATOM 724 N N . THR A 1 99 ? -8.249 9.184 -7.184 1.00 91.75 99 THR A N 1
ATOM 725 C CA . THR A 1 99 ? -8.476 8.085 -6.249 1.00 91.75 99 THR A CA 1
ATOM 726 C C . THR A 1 99 ? -9.537 7.141 -6.800 1.00 91.75 99 THR A C 1
ATOM 728 O O . THR A 1 99 ? -10.644 7.565 -7.135 1.00 91.75 99 THR A O 1
ATOM 731 N N . PHE A 1 100 ? -9.205 5.856 -6.847 1.00 91.25 100 PHE A N 1
ATOM 732 C CA . PHE A 1 100 ? -10.111 4.782 -7.239 1.00 91.25 100 PHE A CA 1
ATOM 733 C C . PHE A 1 100 ? -10.487 3.998 -5.989 1.00 91.25 100 PHE A C 1
ATOM 735 O O . PHE A 1 100 ? -9.597 3.516 -5.301 1.00 91.25 100 PHE A O 1
ATOM 742 N N . ARG A 1 101 ? -11.782 3.907 -5.675 1.00 93.50 101 ARG A N 1
ATOM 743 C CA . ARG A 1 101 ? -12.297 3.087 -4.572 1.00 93.50 101 ARG A CA 1
ATOM 744 C C . ARG A 1 101 ? -12.791 1.759 -5.132 1.00 93.50 101 ARG A C 1
ATOM 746 O O . ARG A 1 101 ? -13.670 1.749 -5.992 1.00 93.50 101 ARG A O 1
ATOM 753 N N . THR A 1 102 ? -12.267 0.652 -4.628 1.00 93.00 102 THR A N 1
ATOM 754 C CA . THR A 1 102 ? -12.720 -0.706 -4.934 1.00 93.00 102 THR A CA 1
ATOM 755 C C . THR A 1 102 ? -13.243 -1.368 -3.669 1.00 93.00 102 THR A C 1
ATOM 757 O O . THR A 1 102 ? -12.657 -1.241 -2.601 1.00 93.00 102 THR A O 1
ATOM 760 N N . GLU A 1 103 ? -14.364 -2.073 -3.760 1.00 94.44 103 GLU A N 1
ATOM 761 C CA . GLU A 1 103 ? -14.848 -2.905 -2.659 1.00 94.44 103 GLU A CA 1
ATOM 762 C C . GLU A 1 103 ? -14.262 -4.313 -2.826 1.00 94.44 103 GLU A C 1
ATOM 764 O O . GLU A 1 103 ? -14.553 -4.998 -3.807 1.00 94.44 103 GLU A O 1
ATOM 769 N N . ILE A 1 104 ? -13.384 -4.709 -1.899 1.00 93.88 104 ILE A N 1
ATOM 770 C CA . ILE A 1 104 ? -12.660 -5.990 -1.931 1.00 93.88 104 ILE A CA 1
ATOM 771 C C . ILE A 1 104 ? -13.504 -7.071 -1.254 1.00 93.88 104 ILE A C 1
ATOM 773 O O . ILE A 1 104 ? -13.687 -8.159 -1.796 1.00 93.88 104 ILE A O 1
ATOM 777 N N . ILE A 1 105 ? -14.046 -6.757 -0.074 1.00 95.38 105 ILE A N 1
ATOM 778 C CA . ILE A 1 105 ? -15.018 -7.593 0.632 1.00 95.38 105 ILE A CA 1
ATOM 779 C C . ILE A 1 105 ? -16.222 -6.722 0.944 1.00 95.38 105 ILE A C 1
ATOM 781 O O . ILE A 1 105 ? -16.099 -5.703 1.627 1.00 95.38 105 ILE A O 1
ATOM 785 N N . LYS A 1 106 ? -17.388 -7.156 0.464 1.00 95.00 106 LYS A N 1
ATOM 786 C CA . LYS A 1 106 ? -18.636 -6.403 0.560 1.00 95.00 106 LYS A CA 1
ATOM 787 C C . LYS A 1 106 ? -18.920 -5.933 1.989 1.00 95.00 106 LYS A C 1
ATOM 789 O O . LYS A 1 106 ? -18.989 -6.751 2.905 1.00 95.00 106 LYS A O 1
ATOM 794 N N . GLY A 1 107 ? -19.084 -4.625 2.168 1.00 95.12 107 GLY A N 1
ATOM 795 C CA . GLY A 1 107 ? -19.404 -3.978 3.440 1.00 95.12 107 GLY A CA 1
ATOM 796 C C . GLY A 1 107 ? -18.320 -4.080 4.519 1.00 95.12 107 GLY A C 1
ATOM 797 O O . GLY A 1 107 ? -18.600 -3.751 5.674 1.00 95.12 107 GLY A O 1
ATOM 798 N N . ARG A 1 108 ? -17.118 -4.577 4.189 1.00 96.31 108 ARG A N 1
ATOM 799 C CA . ARG A 1 108 ? -16.063 -4.880 5.170 1.00 96.31 108 ARG A CA 1
ATOM 800 C C . ARG A 1 108 ? -14.686 -4.349 4.796 1.00 96.31 108 ARG A C 1
ATOM 802 O O . ARG A 1 108 ? -13.978 -3.911 5.697 1.00 96.31 108 ARG A O 1
ATOM 809 N N . VAL A 1 109 ? -14.284 -4.428 3.528 1.00 97.69 109 VAL A N 1
ATOM 810 C CA . VAL A 1 109 ? -12.924 -4.076 3.090 1.00 97.69 109 VAL A CA 1
ATOM 811 C C . VAL A 1 109 ? -12.968 -3.326 1.770 1.00 97.69 109 VAL A C 1
ATOM 813 O O . VAL A 1 109 ? -13.539 -3.819 0.796 1.00 97.69 109 VAL A O 1
ATOM 816 N N . TRP A 1 110 ? -12.284 -2.186 1.714 1.00 97.75 110 TRP A N 1
ATOM 817 C CA . TRP A 1 110 ? -12.165 -1.353 0.523 1.00 97.75 110 TRP A CA 1
ATOM 818 C C . TRP A 1 110 ? -10.702 -1.051 0.208 1.00 97.75 110 TRP A C 1
ATOM 820 O O . TRP A 1 110 ? -9.923 -0.719 1.097 1.00 97.75 110 TRP A O 1
ATOM 830 N N . GLY A 1 111 ? -10.341 -1.131 -1.067 1.00 96.50 111 GLY A N 1
ATOM 831 C CA . GLY A 1 111 ? -9.095 -0.608 -1.606 1.00 96.50 111 GLY A CA 1
ATOM 832 C C . GLY A 1 111 ? -9.292 0.821 -2.097 1.00 96.50 111 GLY A C 1
ATOM 833 O O . GLY A 1 111 ? -10.323 1.160 -2.674 1.00 96.50 111 GLY A O 1
ATOM 834 N N . PHE A 1 112 ? -8.304 1.666 -1.848 1.00 96.31 112 PHE A N 1
ATOM 835 C CA . PHE A 1 112 ? -8.204 3.015 -2.376 1.00 96.31 112 PHE A CA 1
ATOM 836 C C . PHE A 1 112 ? -6.864 3.141 -3.085 1.00 96.31 112 PHE A C 1
ATOM 838 O O . PHE A 1 112 ? -5.813 3.096 -2.447 1.00 96.31 112 PHE A O 1
ATOM 845 N N . GLU A 1 113 ? -6.885 3.305 -4.401 1.00 92.62 113 GLU A N 1
ATOM 846 C CA . GLU A 1 113 ? -5.674 3.351 -5.207 1.00 92.62 113 GLU A CA 1
ATOM 847 C C . GLU A 1 113 ? -5.440 4.719 -5.846 1.00 92.62 113 GLU A C 1
ATOM 849 O O . GLU A 1 113 ? -6.356 5.364 -6.359 1.00 92.62 113 GLU A O 1
ATOM 854 N N . GLN A 1 114 ? -4.177 5.144 -5.859 1.00 90.56 114 GLN A N 1
ATOM 855 C CA . GLN A 1 114 ? -3.706 6.331 -6.570 1.00 90.56 114 GLN A CA 1
ATOM 856 C C . GLN A 1 114 ? -2.497 5.986 -7.431 1.00 90.56 114 GLN A C 1
ATOM 858 O O . GLN A 1 114 ? -1.652 5.187 -7.032 1.00 90.56 114 GLN A O 1
ATOM 863 N N . LYS A 1 115 ? -2.375 6.639 -8.592 1.00 86.06 115 LYS A N 1
ATOM 864 C CA . LYS A 1 115 ? -1.161 6.567 -9.419 1.00 86.06 115 LYS A CA 1
ATOM 865 C C . LYS A 1 115 ? 0.042 7.044 -8.594 1.00 86.06 115 LYS A C 1
ATOM 867 O O . LYS A 1 115 ? -0.018 8.106 -7.977 1.00 86.06 115 LYS A O 1
ATOM 872 N N . GLN A 1 116 ? 1.124 6.278 -8.619 1.00 81.38 116 GLN A N 1
ATOM 873 C CA . GLN A 1 116 ? 2.408 6.588 -8.004 1.00 81.38 116 GLN A CA 1
ATOM 874 C C . GLN A 1 116 ? 3.525 6.158 -8.959 1.00 81.38 116 GLN A C 1
ATOM 876 O O . GLN A 1 116 ? 3.526 5.040 -9.462 1.00 81.38 116 GLN A O 1
ATOM 881 N N . GLY A 1 117 ? 4.480 7.037 -9.230 1.00 72.56 117 GLY A N 1
ATOM 882 C CA . GLY A 1 117 ? 5.587 6.755 -10.138 1.00 72.56 117 GLY A CA 1
ATOM 883 C C . GLY A 1 117 ? 6.846 7.534 -9.793 1.00 72.56 117 GLY A C 1
ATOM 884 O O . GLY A 1 117 ? 6.825 8.394 -8.911 1.00 72.56 117 GLY A O 1
ATOM 885 N N . ILE A 1 118 ? 7.939 7.239 -10.502 1.00 65.00 118 ILE A N 1
ATOM 886 C CA . ILE A 1 118 ? 9.220 7.950 -10.373 1.00 65.00 118 ILE A CA 1
ATOM 887 C C . ILE A 1 118 ? 9.424 8.879 -11.583 1.00 65.00 118 ILE A C 1
ATOM 889 O O . ILE A 1 118 ? 9.641 8.450 -12.712 1.00 65.00 118 ILE A O 1
ATOM 893 N N . GLY A 1 119 ? 9.363 10.180 -11.326 1.00 53.00 119 GLY A N 1
ATOM 894 C CA . GLY A 1 119 ? 9.499 11.331 -12.220 1.00 53.00 119 GLY A CA 1
ATOM 895 C C . GLY A 1 119 ? 10.915 11.713 -12.664 1.00 53.00 119 GLY A C 1
ATOM 896 O O . GLY A 1 119 ? 11.124 12.863 -13.024 1.00 53.00 119 GLY A O 1
ATOM 897 N N . LEU A 1 120 ? 11.872 10.782 -12.712 1.00 51.00 120 LEU A N 1
ATOM 898 C CA . LEU A 1 120 ? 13.197 10.987 -13.338 1.00 51.00 120 LEU A CA 1
ATOM 899 C C . LEU A 1 120 ? 13.203 10.665 -14.845 1.00 51.00 120 LEU A C 1
ATOM 901 O O . LEU A 1 120 ? 14.155 10.089 -15.363 1.00 51.00 120 LEU A O 1
ATOM 905 N N . GLY A 1 121 ? 12.109 10.942 -15.558 1.00 48.34 121 GLY A N 1
ATOM 906 C CA . GLY A 1 121 ? 11.986 10.542 -16.966 1.00 48.34 121 GLY A CA 1
ATOM 907 C C . GLY A 1 121 ? 11.942 9.022 -17.183 1.00 48.34 121 GLY A C 1
ATOM 908 O O . GLY A 1 121 ? 12.075 8.574 -18.315 1.00 48.34 121 GLY A O 1
ATOM 909 N N . LEU A 1 122 ? 11.740 8.224 -16.125 1.00 56.78 122 LEU A N 1
ATOM 910 C CA . LEU A 1 122 ? 11.508 6.779 -16.237 1.00 56.78 122 LEU A CA 1
ATOM 911 C C . LEU A 1 122 ? 10.062 6.459 -16.651 1.00 56.78 122 LEU A C 1
ATOM 913 O O . LEU A 1 122 ? 9.792 5.349 -17.076 1.00 56.78 122 LEU A O 1
ATOM 917 N N . ASN A 1 123 ? 9.125 7.401 -16.491 1.00 63.47 123 ASN A N 1
ATOM 918 C CA . ASN A 1 123 ? 7.682 7.246 -16.738 1.00 63.47 123 ASN A CA 1
ATOM 919 C C . ASN A 1 123 ? 7.057 5.936 -16.189 1.00 63.47 123 ASN A C 1
ATOM 921 O O . ASN A 1 123 ? 6.012 5.482 -16.658 1.00 63.47 123 ASN A O 1
ATOM 925 N N . THR A 1 124 ? 7.669 5.293 -15.186 1.00 67.06 124 THR A N 1
ATOM 926 C CA . THR A 1 124 ? 7.106 4.106 -14.532 1.00 67.06 124 THR A CA 1
ATOM 927 C C . THR A 1 124 ? 5.929 4.545 -13.679 1.00 67.06 124 THR A C 1
ATOM 929 O O . THR A 1 124 ? 6.095 5.372 -12.783 1.00 67.06 124 THR A O 1
ATOM 932 N N . SER A 1 125 ? 4.751 3.992 -13.947 1.00 73.31 125 SER A N 1
ATOM 933 C CA . SER A 1 125 ? 3.518 4.341 -13.249 1.00 73.31 125 SER A CA 1
ATOM 934 C C . SER A 1 125 ? 2.881 3.106 -12.628 1.00 73.31 125 SER A C 1
ATOM 936 O O . SER A 1 125 ? 2.315 2.272 -13.323 1.00 73.31 125 SER A O 1
ATOM 938 N N . VAL A 1 126 ? 2.934 3.005 -11.308 1.00 75.38 126 VAL A N 1
ATOM 939 C CA . VAL A 1 126 ? 2.220 1.979 -10.543 1.00 75.38 126 VAL A CA 1
ATOM 940 C C . VAL A 1 126 ? 1.111 2.605 -9.712 1.00 75.38 126 VAL A C 1
ATOM 942 O O . VAL A 1 126 ? 0.817 3.796 -9.833 1.00 75.38 126 VAL A O 1
ATOM 945 N N . ASN A 1 127 ? 0.461 1.797 -8.886 1.00 85.62 127 ASN A N 1
ATOM 946 C CA . ASN A 1 127 ? -0.453 2.267 -7.865 1.00 85.62 127 ASN A CA 1
ATOM 947 C C . ASN A 1 127 ? 0.210 2.213 -6.484 1.00 85.62 127 ASN A C 1
ATOM 949 O O . ASN A 1 127 ? 0.943 1.282 -6.174 1.00 85.62 127 ASN A O 1
ATOM 953 N N . THR A 1 128 ? -0.106 3.190 -5.643 1.00 87.94 128 THR A N 1
ATOM 954 C CA . THR A 1 128 ? -0.066 3.024 -4.187 1.00 87.94 128 THR A CA 1
ATOM 955 C C . THR A 1 128 ? -1.480 2.691 -3.714 1.00 87.94 128 THR A C 1
ATOM 957 O O . THR A 1 128 ? -2.453 3.159 -4.320 1.00 87.94 128 THR A O 1
ATOM 960 N N . ARG A 1 129 ? -1.603 1.850 -2.685 1.00 92.75 129 ARG A N 1
ATOM 961 C CA . ARG A 1 129 ? -2.885 1.405 -2.134 1.00 92.75 129 ARG A CA 1
ATOM 962 C C . ARG A 1 129 ? -2.974 1.762 -0.656 1.00 92.75 129 ARG A C 1
ATOM 964 O O . ARG A 1 129 ? -2.081 1.424 0.115 1.00 92.75 129 ARG A O 1
ATOM 971 N N . MET A 1 130 ? -4.100 2.366 -0.303 1.00 96.81 130 MET A N 1
ATOM 972 C CA . MET A 1 130 ? -4.637 2.434 1.048 1.00 96.81 130 MET A CA 1
ATOM 973 C C . MET A 1 130 ? -5.763 1.412 1.169 1.00 96.81 130 MET A C 1
ATOM 975 O O . MET A 1 130 ? -6.602 1.322 0.276 1.00 96.81 130 MET A O 1
ATOM 979 N N . THR A 1 131 ? -5.812 0.668 2.265 1.00 98.06 131 THR A N 1
ATOM 980 C CA . THR A 1 131 ? -6.897 -0.281 2.545 1.00 98.06 131 THR A CA 1
ATOM 981 C C . THR A 1 131 ? -7.718 0.236 3.715 1.00 98.06 131 THR A C 1
ATOM 983 O O . THR A 1 131 ? -7.160 0.617 4.740 1.00 98.06 131 THR A O 1
ATOM 986 N N . ILE A 1 132 ? -9.040 0.261 3.573 1.00 98.38 132 ILE A N 1
ATOM 987 C CA . ILE A 1 132 ? -9.969 0.572 4.659 1.00 98.38 132 ILE A CA 1
ATOM 988 C C . ILE A 1 132 ? -10.674 -0.710 5.074 1.00 98.38 132 ILE A C 1
ATOM 990 O O . ILE A 1 132 ? -11.217 -1.426 4.237 1.00 98.38 132 ILE A O 1
ATOM 994 N N . LEU A 1 133 ? -10.668 -0.984 6.371 1.00 98.12 133 LEU A N 1
ATOM 995 C CA . LEU A 1 133 ? -11.269 -2.152 6.991 1.00 98.12 133 LEU A CA 1
ATOM 996 C C . LEU A 1 133 ? -12.290 -1.697 8.034 1.00 98.12 133 LEU A C 1
ATOM 998 O O . LEU A 1 133 ? -11.969 -0.890 8.905 1.00 98.12 133 LEU A O 1
ATOM 1002 N N . ARG A 1 134 ? -13.506 -2.237 7.961 1.00 97.50 134 ARG A N 1
ATOM 1003 C CA . ARG A 1 134 ? -14.545 -2.022 8.970 1.00 97.50 134 ARG A CA 1
ATOM 1004 C C . ARG A 1 134 ? -14.326 -2.942 10.167 1.00 97.50 134 ARG A C 1
ATOM 1006 O O . ARG A 1 134 ? -14.335 -4.170 10.001 1.00 97.50 134 ARG A O 1
ATOM 1013 N N . LEU A 1 135 ? -14.176 -2.342 11.344 1.00 95.81 135 LEU A N 1
ATOM 1014 C CA . LEU A 1 135 ? -14.002 -3.048 12.606 1.00 95.81 135 LEU A CA 1
ATOM 1015 C C . LEU A 1 135 ? -15.355 -3.480 13.183 1.00 95.81 135 LEU A C 1
ATOM 1017 O O . LEU A 1 135 ? -16.351 -2.766 13.092 1.00 95.81 135 LEU A O 1
ATOM 1021 N N . ARG A 1 136 ? -15.402 -4.638 13.834 1.00 92.62 136 ARG A N 1
ATOM 1022 C CA . ARG A 1 136 ? -16.601 -5.177 14.494 1.00 92.62 136 ARG A CA 1
ATOM 1023 C C . ARG A 1 136 ? -17.000 -4.388 15.730 1.00 92.62 136 ARG A C 1
ATOM 1025 O O . ARG A 1 136 ? -18.185 -4.282 16.022 1.00 92.62 136 ARG A O 1
ATOM 1032 N N . CYS A 1 137 ? -16.025 -3.822 16.439 1.00 86.31 137 CYS A N 1
ATOM 1033 C CA . CYS A 1 137 ? -16.275 -2.902 17.550 1.00 86.31 137 CYS A CA 1
ATOM 1034 C C . CYS A 1 137 ? -16.802 -1.528 17.088 1.00 86.31 137 CYS A C 1
ATOM 1036 O O . CYS A 1 137 ? -17.011 -0.647 17.919 1.00 86.31 137 CYS A O 1
ATOM 1038 N N . GLY A 1 138 ? -17.011 -1.353 15.779 1.00 91.12 138 GLY A N 1
ATOM 1039 C CA . GLY A 1 138 ? -17.365 -0.099 15.137 1.00 91.12 138 GLY A CA 1
ATOM 1040 C C . GLY A 1 138 ? -16.130 0.714 14.766 1.00 91.12 138 GLY A C 1
ATOM 1041 O O . GLY A 1 138 ? -15.114 0.694 15.464 1.00 91.12 138 GLY A O 1
ATOM 1042 N N . GLY A 1 139 ? -16.239 1.460 13.671 1.00 95.94 139 GLY A N 1
ATOM 1043 C CA . GLY A 1 139 ? -15.196 2.349 13.184 1.00 95.94 139 GLY A CA 1
ATOM 1044 C C . GLY A 1 139 ? -14.347 1.732 12.080 1.00 95.94 139 GLY A C 1
ATOM 1045 O O . GLY A 1 139 ? -14.377 0.530 11.812 1.00 95.94 139 GLY A O 1
ATOM 1046 N N . LEU A 1 140 ? -13.560 2.588 11.433 1.00 98.00 140 LEU A N 1
ATOM 1047 C CA . LEU A 1 140 ? -12.730 2.209 10.295 1.00 98.00 140 LEU A CA 1
ATOM 1048 C C . LEU A 1 140 ? -11.243 2.221 10.663 1.00 98.00 140 LEU A C 1
ATOM 1050 O O . LEU A 1 140 ? -10.736 3.173 11.267 1.00 98.00 140 LEU A O 1
ATOM 1054 N N . LEU A 1 141 ? -10.540 1.170 10.246 1.00 98.19 141 LEU A N 1
ATOM 1055 C CA . LEU A 1 141 ? -9.085 1.094 10.218 1.00 98.19 141 LEU A CA 1
ATOM 1056 C C . LEU A 1 141 ? -8.605 1.438 8.809 1.00 98.19 141 LEU A C 1
ATOM 1058 O O . LEU A 1 141 ? -8.987 0.793 7.837 1.00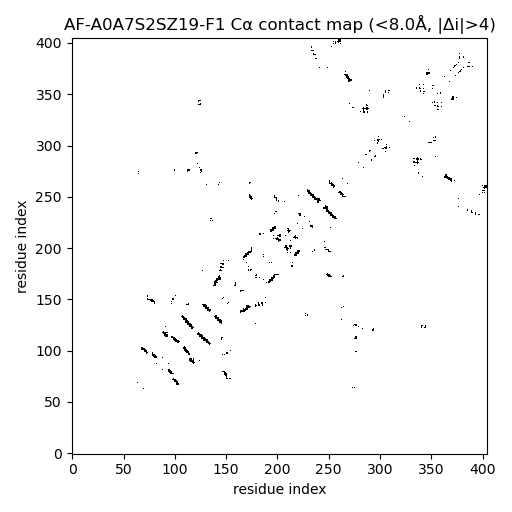 98.19 141 LEU A O 1
ATOM 1062 N N . VAL A 1 142 ? -7.742 2.442 8.709 1.00 98.38 142 VAL A N 1
ATOM 1063 C CA . VAL A 1 142 ? -7.049 2.847 7.486 1.00 98.38 142 VAL A CA 1
ATOM 1064 C C . VAL A 1 142 ? -5.626 2.305 7.532 1.00 98.38 142 VAL A C 1
ATOM 1066 O O . VAL A 1 142 ? -4.832 2.721 8.370 1.00 98.38 142 VAL A O 1
ATOM 1069 N N . TYR A 1 143 ? -5.283 1.405 6.621 1.00 98.12 143 TYR A N 1
ATOM 1070 C CA . TYR A 1 143 ? -3.944 0.854 6.449 1.00 98.12 143 TYR A CA 1
ATOM 1071 C C . TYR A 1 143 ? -3.258 1.496 5.242 1.00 98.12 143 TYR A C 1
ATOM 1073 O O . TYR A 1 143 ? -3.834 1.547 4.157 1.00 98.12 143 TYR A O 1
ATOM 1081 N N . ASN A 1 144 ? -2.024 1.966 5.430 1.00 96.69 144 ASN A N 1
ATOM 1082 C CA . ASN A 1 144 ? -1.178 2.582 4.408 1.00 96.69 144 ASN A CA 1
ATOM 1083 C C . ASN A 1 144 ? -1.808 3.815 3.718 1.00 96.69 144 ASN A C 1
ATOM 1085 O O . ASN A 1 144 ? -2.174 3.753 2.545 1.00 96.69 144 ASN A O 1
ATOM 1089 N N . PRO A 1 145 ? -1.986 4.947 4.426 1.00 96.00 145 PRO A N 1
ATOM 1090 C CA . PRO A 1 145 ? -2.706 6.101 3.889 1.00 96.00 145 PRO A CA 1
ATOM 1091 C C . PRO A 1 145 ? -2.063 6.668 2.613 1.00 96.00 145 PRO A C 1
ATOM 1093 O O . PRO A 1 145 ? -0.851 6.853 2.538 1.00 96.00 145 PRO A O 1
ATOM 1096 N N . ILE A 1 146 ? -2.902 7.022 1.638 1.00 94.56 146 ILE A N 1
ATOM 1097 C CA . ILE A 1 146 ? -2.510 7.669 0.372 1.00 94.56 146 ILE A CA 1
ATOM 1098 C C . ILE A 1 146 ? -2.731 9.186 0.425 1.00 94.56 146 ILE A C 1
ATOM 1100 O O . ILE A 1 146 ? -3.172 9.727 1.439 1.00 94.56 146 ILE A O 1
ATOM 1104 N N . ALA A 1 147 ? -2.439 9.912 -0.661 1.00 92.88 147 ALA A N 1
ATOM 1105 C CA . ALA A 1 147 ? -2.581 11.364 -0.673 1.00 92.88 147 ALA A CA 1
ATOM 1106 C C . ALA A 1 147 ? -4.035 11.774 -0.364 1.00 92.88 147 ALA A C 1
ATOM 1108 O O . ALA A 1 147 ? -4.941 11.410 -1.123 1.00 92.88 147 ALA A O 1
ATOM 1109 N N . PRO A 1 148 ? -4.287 12.573 0.691 1.00 93.81 148 PRO A N 1
ATOM 1110 C CA . PRO A 1 148 ? -5.632 12.981 1.087 1.00 93.81 148 PRO A CA 1
ATOM 1111 C C . PRO A 1 148 ? -6.135 14.119 0.191 1.00 93.81 148 PRO A C 1
ATOM 1113 O O . PRO A 1 148 ? -6.381 15.235 0.659 1.00 93.81 148 PRO A O 1
ATOM 1116 N N . THR A 1 149 ? -6.265 13.864 -1.111 1.00 93.81 149 THR A N 1
ATOM 1117 C CA . THR A 1 149 ? -6.918 14.780 -2.054 1.00 93.81 149 THR A CA 1
ATOM 1118 C C . THR A 1 149 ? -8.356 15.042 -1.608 1.00 93.81 149 THR A C 1
ATOM 1120 O O . THR A 1 149 ? -8.918 14.287 -0.811 1.00 93.81 149 THR A O 1
ATOM 1123 N N . LYS A 1 150 ? -8.988 16.118 -2.088 1.00 92.81 150 LYS A N 1
ATOM 1124 C CA . LYS A 1 150 ? -10.399 16.363 -1.751 1.00 92.81 150 LYS A CA 1
ATOM 1125 C C . LYS A 1 150 ? -11.278 15.204 -2.242 1.00 92.81 150 LYS A C 1
ATOM 1127 O O . LYS A 1 150 ? -12.164 14.797 -1.506 1.00 92.81 150 LYS A O 1
ATOM 1132 N N . GLU A 1 151 ? -10.970 14.634 -3.408 1.00 93.38 151 GLU A N 1
ATOM 1133 C CA . GLU A 1 151 ? -11.626 13.419 -3.920 1.00 93.38 151 GLU A CA 1
ATOM 1134 C C . GLU A 1 151 ? -11.452 12.233 -2.957 1.00 93.38 151 GLU A C 1
ATOM 1136 O O . GLU A 1 151 ? -12.441 11.640 -2.538 1.00 93.38 151 GLU A O 1
ATOM 1141 N N . CYS A 1 152 ? -10.220 11.940 -2.523 1.00 95.62 152 CYS A N 1
ATOM 1142 C CA . CYS A 1 152 ? -9.948 10.867 -1.565 1.00 95.62 152 CYS A CA 1
ATOM 1143 C C . CYS A 1 152 ? -10.727 11.054 -0.259 1.00 95.62 152 CYS A C 1
ATOM 1145 O O . CYS A 1 152 ? -11.343 10.117 0.233 1.00 95.62 152 CYS A O 1
ATOM 1147 N N . ARG A 1 153 ? -10.706 12.267 0.306 1.00 96.12 153 ARG A N 1
ATOM 1148 C CA . ARG A 1 153 ? -11.389 12.560 1.572 1.00 96.12 153 ARG A CA 1
ATOM 1149 C C . ARG A 1 153 ? -12.902 12.440 1.447 1.00 96.12 153 ARG A C 1
ATOM 1151 O O . ARG A 1 153 ? -13.528 11.962 2.381 1.00 96.12 153 ARG A O 1
ATOM 1158 N N . ASN A 1 154 ? -13.473 12.866 0.323 1.00 96.12 154 ASN A N 1
ATOM 1159 C CA . ASN A 1 154 ? -14.904 12.737 0.077 1.00 96.12 154 ASN A CA 1
ATOM 1160 C C . ASN A 1 154 ? -15.316 11.264 -0.004 1.00 96.12 154 ASN A C 1
ATOM 1162 O O . ASN A 1 154 ? -16.234 10.877 0.698 1.00 96.12 154 ASN A O 1
ATOM 1166 N N . LEU A 1 155 ? -14.576 10.431 -0.743 1.00 96.50 155 LEU A N 1
ATOM 1167 C CA . LEU A 1 155 ? -14.861 8.993 -0.837 1.00 96.50 155 LEU A CA 1
ATOM 1168 C C . LEU A 1 155 ? -14.773 8.268 0.517 1.00 96.50 155 LEU A C 1
ATOM 1170 O O . LEU A 1 155 ? -15.499 7.303 0.745 1.00 96.50 155 LEU A O 1
ATOM 1174 N N . VAL A 1 156 ? -13.874 8.706 1.406 1.00 97.62 156 VAL A N 1
ATOM 1175 C CA . VAL A 1 156 ? -13.800 8.179 2.779 1.00 97.62 156 VAL A CA 1
ATOM 1176 C C . VAL A 1 156 ? -14.988 8.662 3.612 1.00 97.62 156 VAL A C 1
ATOM 1178 O O . VAL A 1 156 ? -15.593 7.852 4.295 1.00 97.62 156 VAL A O 1
ATOM 1181 N N . ARG A 1 157 ? -15.369 9.942 3.520 1.00 96.62 157 ARG A N 1
ATOM 1182 C CA . ARG A 1 157 ? -16.539 10.482 4.236 1.00 96.62 157 ARG A CA 1
ATOM 1183 C C . ARG A 1 157 ? -17.852 9.855 3.781 1.00 96.62 157 ARG A C 1
ATOM 1185 O O . ARG A 1 157 ? -18.688 9.567 4.618 1.00 96.62 157 ARG A O 1
ATOM 1192 N N . GLU A 1 158 ? -17.997 9.584 2.487 1.00 96.06 158 GLU A N 1
ATOM 1193 C CA . GLU A 1 158 ? -19.124 8.815 1.950 1.00 96.06 158 GLU A CA 1
ATOM 1194 C C . GLU A 1 158 ? -19.202 7.433 2.614 1.00 96.06 158 GLU A C 1
ATOM 1196 O O . GLU A 1 158 ? -20.279 7.026 3.026 1.00 96.06 158 GLU A O 1
ATOM 1201 N N . LEU A 1 159 ? -18.069 6.736 2.804 1.00 96.19 159 LEU A N 1
ATOM 1202 C CA . LEU A 1 159 ? -18.059 5.475 3.561 1.00 96.19 159 LEU A CA 1
ATOM 1203 C C . LEU A 1 159 ? -18.434 5.675 5.035 1.00 96.19 159 LEU A C 1
ATOM 1205 O O . LEU A 1 159 ? -19.176 4.861 5.578 1.00 96.19 159 LEU A O 1
ATOM 1209 N N . GLU A 1 160 ? -17.929 6.725 5.690 1.00 96.88 160 GLU A N 1
ATOM 1210 C CA . GLU A 1 160 ? -18.282 7.024 7.085 1.00 96.88 160 GLU A CA 1
ATOM 1211 C C . GLU A 1 160 ? -19.792 7.278 7.240 1.00 96.88 160 GLU A C 1
ATOM 1213 O O . GLU A 1 160 ? -20.412 6.773 8.176 1.00 96.88 160 GLU A O 1
ATOM 1218 N N . GLU A 1 161 ? -20.393 8.012 6.299 1.00 96.81 161 GLU A N 1
ATOM 1219 C CA . GLU A 1 161 ? -21.828 8.310 6.244 1.00 96.81 161 GLU A CA 1
ATOM 1220 C C . GLU A 1 161 ? -22.668 7.061 5.931 1.00 96.81 161 GLU A C 1
ATOM 1222 O O . GLU A 1 161 ? -23.648 6.797 6.625 1.00 96.81 161 GLU A O 1
ATOM 1227 N N . GLU A 1 162 ? -22.271 6.264 4.931 1.00 95.44 162 GLU A N 1
ATOM 1228 C CA . GLU A 1 162 ? -22.952 5.020 4.535 1.00 95.44 162 GLU A CA 1
ATOM 1229 C C . GLU A 1 162 ? -22.974 3.981 5.669 1.00 95.44 162 GLU A C 1
ATOM 1231 O O . GLU A 1 162 ? -23.956 3.253 5.833 1.00 95.44 162 GLU A O 1
ATOM 1236 N N . LEU A 1 163 ? -21.890 3.890 6.445 1.00 96.06 163 LEU A N 1
ATOM 1237 C CA . LEU A 1 163 ? -21.726 2.886 7.500 1.00 96.06 163 LEU A CA 1
ATOM 1238 C C . LEU A 1 163 ? -22.136 3.390 8.889 1.00 96.06 163 LEU A C 1
ATOM 1240 O O . LEU A 1 163 ? -22.354 2.569 9.781 1.00 96.06 163 LEU A O 1
ATOM 1244 N N . GLY A 1 164 ? -22.227 4.710 9.083 1.00 96.44 164 GLY A N 1
ATOM 1245 C CA . GLY A 1 164 ? -22.405 5.332 10.398 1.00 96.44 164 GLY A CA 1
ATOM 1246 C C . GLY A 1 164 ? -21.181 5.182 11.309 1.00 96.44 164 GLY A C 1
ATOM 1247 O O . GLY A 1 164 ? -21.313 5.184 12.532 1.00 96.44 164 GLY A O 1
ATOM 1248 N N . GLU A 1 165 ? -19.992 5.009 10.730 1.00 96.25 165 GLU A N 1
ATOM 1249 C CA . GLU A 1 165 ? -18.766 4.649 11.442 1.00 96.25 165 GLU A CA 1
ATOM 1250 C C . GLU A 1 165 ? -17.597 5.532 11.013 1.00 96.25 165 GLU A C 1
ATOM 1252 O O . GLU A 1 165 ? -17.267 5.611 9.836 1.00 96.25 165 GLU A O 1
ATOM 1257 N N . LEU A 1 166 ? -16.937 6.171 11.980 1.00 97.56 166 LEU A N 1
ATOM 1258 C CA . LEU A 1 166 ? -15.817 7.075 11.716 1.00 97.56 166 LEU A CA 1
ATOM 1259 C C . LEU A 1 166 ? -14.481 6.334 11.609 1.00 97.56 166 LEU A C 1
ATOM 1261 O O . LEU A 1 166 ? -14.291 5.265 12.197 1.00 97.56 166 LEU A O 1
ATOM 1265 N N . VAL A 1 167 ? -13.504 6.948 10.943 1.00 97.81 167 VAL A N 1
ATOM 1266 C CA . VAL A 1 167 ? -12.105 6.505 10.988 1.00 97.81 167 VAL A CA 1
ATOM 1267 C C . VAL A 1 167 ? -11.571 6.599 12.418 1.00 97.81 167 VAL A C 1
ATOM 1269 O O . VAL A 1 167 ? -11.461 7.684 12.991 1.00 97.81 167 VAL A O 1
ATOM 1272 N N . GLN A 1 168 ? -11.196 5.451 12.983 1.00 96.38 168 GLN A N 1
ATOM 1273 C CA . GLN A 1 168 ? -10.672 5.336 14.347 1.00 96.38 168 GLN A CA 1
ATOM 1274 C C . GLN A 1 168 ? -9.168 5.077 14.388 1.00 96.38 168 GLN A C 1
ATOM 1276 O O . GLN A 1 168 ? -8.494 5.535 15.312 1.00 96.38 168 GLN A O 1
ATOM 1281 N N . LEU A 1 169 ? -8.636 4.351 13.403 1.00 96.50 169 LEU A N 1
ATOM 1282 C CA . LEU A 1 169 ? -7.230 3.957 13.350 1.00 96.50 169 LEU A CA 1
ATOM 1283 C C . LEU A 1 169 ? -6.632 4.305 11.990 1.00 96.50 169 LEU A C 1
ATOM 1285 O O . LEU A 1 169 ? -7.208 3.985 10.957 1.00 96.50 169 LEU A O 1
ATOM 1289 N N . ILE A 1 170 ? -5.455 4.925 11.991 1.00 97.38 170 ILE A N 1
ATOM 1290 C CA . ILE A 1 170 ? -4.628 5.140 10.800 1.00 97.38 170 ILE A CA 1
ATOM 1291 C C . ILE A 1 170 ? -3.287 4.464 11.043 1.00 97.38 170 ILE A C 1
ATOM 1293 O O . ILE A 1 170 ? -2.568 4.833 11.966 1.00 97.38 170 ILE A O 1
ATOM 1297 N N . VAL A 1 171 ? -2.935 3.506 10.199 1.00 96.81 171 VAL A N 1
ATOM 1298 C CA . VAL A 1 171 ? -1.737 2.681 10.309 1.00 96.81 171 VAL A CA 1
ATOM 1299 C C . VAL A 1 171 ? -0.794 3.026 9.161 1.00 96.81 171 VAL A C 1
ATOM 1301 O O . VAL A 1 171 ? -1.125 2.803 7.998 1.00 96.81 171 VAL A O 1
ATOM 1304 N N . LEU A 1 172 ? 0.392 3.551 9.471 1.00 96.06 172 LEU A N 1
ATOM 1305 C CA . LEU A 1 172 ? 1.516 3.586 8.535 1.00 96.06 172 LEU A CA 1
ATOM 1306 C C . LEU A 1 172 ? 2.357 2.323 8.747 1.00 96.06 172 LEU A C 1
ATOM 1308 O O . LEU A 1 172 ? 3.083 2.248 9.743 1.00 96.06 172 LEU A O 1
ATOM 1312 N N . PRO A 1 173 ? 2.296 1.342 7.836 1.00 95.44 173 PRO A N 1
ATOM 1313 C CA . PRO A 1 173 ? 2.941 0.065 8.074 1.00 95.44 173 PRO A CA 1
ATOM 1314 C C . PRO A 1 173 ? 4.430 0.075 7.784 1.00 95.44 173 PRO A C 1
ATOM 1316 O O . PRO A 1 173 ? 5.099 -0.831 8.241 1.00 95.44 173 PRO A O 1
ATOM 1319 N N . THR A 1 174 ? 4.967 1.040 7.036 1.00 92.75 174 THR A N 1
ATOM 1320 C CA . THR A 1 174 ? 6.343 0.971 6.530 1.00 92.75 174 THR A CA 1
ATOM 1321 C C . THR A 1 174 ? 7.142 2.247 6.780 1.00 92.75 174 THR A C 1
ATOM 1323 O O . THR A 1 174 ? 6.589 3.344 6.906 1.00 92.75 174 THR A O 1
ATOM 1326 N N . THR A 1 175 ? 8.466 2.116 6.861 1.00 88.19 175 THR A N 1
ATOM 1327 C CA . THR A 1 175 ? 9.404 3.250 6.901 1.00 88.19 175 THR A CA 1
ATOM 1328 C C . THR A 1 175 ? 9.684 3.847 5.524 1.00 88.19 175 THR A C 1
ATOM 1330 O O . THR A 1 175 ? 10.269 4.933 5.449 1.00 88.19 175 THR A O 1
ATOM 1333 N N . LEU A 1 176 ? 9.255 3.172 4.452 1.00 84.44 176 LEU A N 1
ATOM 1334 C CA . LEU A 1 176 ? 9.446 3.603 3.073 1.00 84.44 176 LEU A CA 1
ATOM 1335 C C . LEU A 1 176 ? 8.737 4.934 2.795 1.00 84.44 176 LEU A C 1
ATOM 1337 O O . LEU A 1 176 ? 7.568 5.155 3.130 1.00 84.44 176 LEU A O 1
ATOM 1341 N N . TYR A 1 177 ? 9.494 5.863 2.218 1.00 79.56 177 TYR A N 1
ATOM 1342 C CA . TYR A 1 177 ? 9.118 7.268 2.134 1.00 79.56 177 TYR A CA 1
ATOM 1343 C C . TYR A 1 177 ? 7.881 7.498 1.253 1.00 79.56 177 TYR A C 1
ATOM 1345 O O . TYR A 1 177 ? 7.014 8.308 1.591 1.00 79.56 177 TYR A O 1
ATOM 1353 N N . GLU A 1 178 ? 7.794 6.766 0.146 1.00 80.62 178 GLU A N 1
ATOM 1354 C CA . GLU A 1 178 ? 6.731 6.815 -0.855 1.00 80.62 178 GLU A CA 1
ATOM 1355 C C . GLU A 1 178 ? 5.338 6.581 -0.259 1.00 80.62 178 GLU A C 1
ATOM 1357 O O . GLU A 1 178 ? 4.372 7.193 -0.721 1.00 80.62 178 GLU A O 1
ATOM 1362 N N . HIS A 1 179 ? 5.262 5.788 0.810 1.00 87.69 179 HIS A N 1
ATOM 1363 C CA . HIS A 1 179 ? 4.048 5.505 1.574 1.00 87.69 179 HIS A CA 1
ATOM 1364 C C . HIS A 1 179 ? 3.900 6.446 2.776 1.00 87.69 179 HIS A C 1
ATOM 1366 O O . HIS A 1 179 ? 2.825 6.961 3.080 1.00 87.69 179 HIS A O 1
ATOM 1372 N N . LYS A 1 180 ? 5.014 6.757 3.439 1.00 86.75 180 LYS A N 1
ATOM 1373 C CA . LYS A 1 180 ? 5.064 7.605 4.636 1.00 86.75 180 LYS A CA 1
ATOM 1374 C C . LYS A 1 180 ? 4.633 9.049 4.417 1.00 86.75 180 LYS A C 1
ATOM 1376 O O . LYS A 1 180 ? 4.039 9.660 5.309 1.00 86.75 180 LYS A O 1
ATOM 1381 N N . GLN A 1 181 ? 4.973 9.632 3.272 1.00 83.94 181 GLN A N 1
ATOM 1382 C CA . GLN A 1 181 ? 4.795 11.063 3.002 1.00 83.94 181 GLN A CA 1
ATOM 1383 C C . GLN A 1 181 ? 3.348 11.558 3.168 1.00 83.94 181 GLN A C 1
ATOM 1385 O O . GLN A 1 181 ? 3.125 12.738 3.455 1.00 83.94 181 GLN A O 1
ATOM 1390 N N . PHE A 1 182 ? 2.362 10.669 3.031 1.00 89.75 182 PHE A N 1
ATOM 1391 C CA . PHE A 1 182 ? 0.948 11.013 3.140 1.00 89.75 182 PHE A CA 1
ATOM 1392 C C . PHE A 1 182 ? 0.386 10.899 4.558 1.00 89.75 182 PHE A C 1
ATOM 1394 O O . PHE A 1 182 ? -0.667 11.472 4.828 1.00 89.75 182 PHE A O 1
ATOM 1401 N N . LEU A 1 183 ? 1.102 10.268 5.496 1.00 91.88 183 LEU A N 1
ATOM 1402 C CA . LEU A 1 183 ? 0.616 10.046 6.859 1.00 91.88 183 LEU A CA 1
ATOM 1403 C C . LEU A 1 183 ? 0.203 11.349 7.555 1.00 91.88 183 LEU A C 1
ATOM 1405 O O . LEU A 1 183 ? -0.920 11.476 8.032 1.00 91.88 183 LEU A O 1
ATOM 1409 N N . LYS A 1 184 ? 1.110 12.332 7.615 1.00 89.75 184 LYS A N 1
ATOM 1410 C CA . LYS A 1 184 ? 0.867 13.615 8.295 1.00 89.75 184 LYS A CA 1
ATOM 1411 C C . LYS A 1 184 ? -0.327 14.388 7.714 1.00 89.75 184 LYS A C 1
ATOM 1413 O O . LYS A 1 184 ? -1.154 14.861 8.492 1.00 89.75 184 LYS A O 1
ATOM 1418 N N . PRO A 1 185 ? -0.425 14.621 6.393 1.00 91.31 185 PRO A N 1
ATOM 1419 C CA . PRO A 1 185 ? -1.585 15.316 5.847 1.00 91.31 185 PRO A CA 1
ATOM 1420 C C . PRO A 1 185 ? -2.872 14.492 5.990 1.00 91.31 185 PRO A C 1
ATOM 1422 O O . PRO A 1 185 ? -3.927 15.086 6.200 1.00 91.31 185 PRO A O 1
ATOM 1425 N N . PHE A 1 186 ? -2.805 13.157 5.926 1.00 94.69 186 PHE A N 1
ATOM 1426 C CA . PHE A 1 186 ? -3.982 12.302 6.090 1.00 94.69 186 PHE A CA 1
ATOM 1427 C C . PHE A 1 186 ? -4.494 12.324 7.536 1.00 94.69 186 PHE A C 1
ATOM 1429 O O . PHE A 1 186 ? -5.682 12.532 7.759 1.00 94.69 186 PHE A O 1
ATOM 1436 N N . SER A 1 187 ? -3.608 12.246 8.534 1.00 93.56 187 SER A N 1
ATOM 1437 C CA . SER A 1 187 ? -4.000 12.345 9.947 1.00 93.56 187 SER A CA 1
ATOM 1438 C C . SER A 1 187 ? -4.608 13.702 10.305 1.00 93.56 187 SER A C 1
ATOM 1440 O O . SER A 1 187 ? -5.524 13.778 11.116 1.00 93.56 187 SER A O 1
ATOM 1442 N N . LYS A 1 188 ? -4.172 14.790 9.656 1.00 93.12 188 LYS A N 1
ATOM 1443 C CA . LYS A 1 188 ? -4.824 16.104 9.792 1.00 93.12 188 LYS A CA 1
ATOM 1444 C C . LYS A 1 188 ? -6.242 16.133 9.221 1.00 93.12 188 LYS A C 1
ATOM 1446 O O . LYS A 1 188 ? -7.058 16.916 9.697 1.00 93.12 188 LYS A O 1
ATOM 1451 N N . ALA A 1 189 ? -6.520 15.336 8.190 1.00 94.69 189 ALA A N 1
ATOM 1452 C CA . ALA A 1 189 ? -7.848 15.248 7.591 1.00 94.69 189 ALA A CA 1
ATOM 1453 C C . ALA A 1 189 ? -8.837 14.453 8.460 1.00 94.69 189 ALA A C 1
ATOM 1455 O O . ALA A 1 189 ? -10.031 14.745 8.411 1.00 94.69 189 ALA A O 1
ATOM 1456 N N . PHE A 1 190 ? -8.334 13.518 9.273 1.00 95.62 190 PHE A N 1
ATOM 1457 C CA . PHE A 1 190 ? -9.106 12.670 10.187 1.00 95.62 190 PHE A CA 1
ATOM 1458 C C . PHE A 1 190 ? -8.537 12.766 11.617 1.00 95.62 190 PHE A C 1
ATOM 1460 O O . PHE A 1 190 ? -7.948 11.812 12.125 1.00 95.62 190 PHE A O 1
ATOM 1467 N N . PRO A 1 191 ? -8.669 13.930 12.281 1.00 94.00 191 PRO A N 1
ATOM 1468 C CA . PRO A 1 191 ? -7.931 14.245 13.509 1.00 94.00 191 PRO A CA 1
ATOM 1469 C C . PRO A 1 191 ? -8.366 13.453 14.751 1.00 94.00 191 PRO A C 1
ATOM 1471 O O . PRO A 1 191 ? -7.658 13.490 15.756 1.00 94.00 191 PRO A O 1
ATOM 1474 N N . GLN A 1 192 ? -9.522 12.783 14.701 1.00 92.44 192 GLN A N 1
ATOM 1475 C CA . GLN A 1 192 ? -10.030 11.941 15.792 1.00 92.44 192 GLN A CA 1
ATOM 1476 C C . GLN A 1 192 ? -9.403 10.541 15.794 1.00 92.44 192 GLN A C 1
ATOM 1478 O O . GLN A 1 192 ? -9.452 9.848 16.807 1.00 92.44 192 GLN A O 1
ATOM 1483 N N . ALA A 1 193 ? -8.803 10.128 14.677 1.00 95.19 193 ALA A N 1
ATOM 1484 C CA . ALA A 1 193 ? -8.208 8.813 14.555 1.00 95.19 193 ALA A CA 1
ATOM 1485 C C . ALA A 1 193 ? -6.888 8.727 15.331 1.00 95.19 193 ALA A C 1
ATOM 1487 O O . ALA A 1 193 ? -6.036 9.621 15.267 1.00 95.19 193 ALA A O 1
ATOM 1488 N N . ARG A 1 194 ? -6.685 7.605 16.020 1.00 94.50 194 ARG A N 1
ATOM 1489 C CA . ARG A 1 194 ? -5.381 7.233 16.569 1.00 94.50 194 ARG A CA 1
ATOM 1490 C C . ARG A 1 194 ? -4.444 6.863 15.425 1.00 94.50 194 ARG A C 1
ATOM 1492 O O . ARG A 1 194 ? -4.842 6.205 14.465 1.00 94.50 194 ARG A O 1
ATOM 1499 N N . VAL A 1 195 ? -3.190 7.289 15.528 1.00 94.75 195 VAL A N 1
ATOM 1500 C CA . VAL A 1 195 ? -2.184 7.080 14.483 1.00 94.75 195 VAL A CA 1
ATOM 1501 C C . VAL A 1 195 ? -1.157 6.076 14.976 1.00 94.75 195 VAL A C 1
ATOM 1503 O O . VAL A 1 195 ? -0.463 6.344 15.951 1.00 94.75 195 VAL A O 1
ATOM 1506 N N . LEU A 1 196 ? -1.040 4.951 14.282 1.00 94.75 196 LEU A N 1
ATOM 1507 C CA . LEU A 1 196 ? -0.070 3.898 14.544 1.00 94.75 196 LEU A CA 1
ATOM 1508 C C . LEU A 1 196 ? 0.980 3.891 13.431 1.00 94.75 196 LEU A C 1
ATOM 1510 O O . LEU A 1 196 ? 0.645 4.018 12.254 1.00 94.75 196 LEU A O 1
ATOM 1514 N N . VAL A 1 197 ? 2.254 3.748 13.780 1.00 94.31 197 VAL A N 1
ATOM 1515 C CA . VAL A 1 197 ? 3.355 3.724 12.809 1.00 94.31 197 VAL A CA 1
ATOM 1516 C C . VAL A 1 197 ? 4.290 2.560 13.090 1.00 94.31 197 VAL A C 1
ATOM 1518 O O . VAL A 1 197 ? 4.534 2.237 14.250 1.00 94.31 197 VAL A O 1
ATOM 1521 N N . SER A 1 198 ? 4.850 1.944 12.051 1.00 92.81 198 SER A N 1
ATOM 1522 C CA . SER A 1 198 ? 5.922 0.960 12.235 1.00 92.81 198 SER A CA 1
ATOM 1523 C C . SER A 1 198 ? 7.112 1.561 12.997 1.00 92.81 198 SER A C 1
ATOM 1525 O O . SER A 1 198 ? 7.298 2.783 12.985 1.00 92.81 198 SER A O 1
ATOM 1527 N N . PRO A 1 199 ? 7.920 0.755 13.701 1.00 90.19 199 PRO A N 1
ATOM 1528 C CA . PRO A 1 199 ? 9.146 1.243 14.317 1.00 90.19 199 PRO A CA 1
ATOM 1529 C C . PRO A 1 199 ? 10.157 1.711 13.258 1.00 90.19 199 PRO A C 1
ATOM 1531 O O . PRO A 1 199 ? 9.986 1.535 12.054 1.00 90.19 199 PRO A O 1
ATOM 1534 N N . GLY A 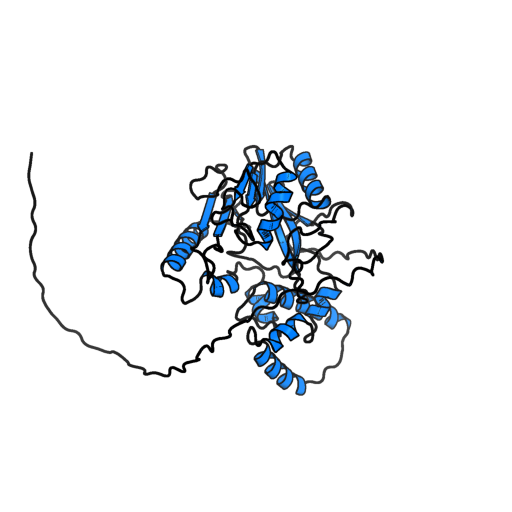1 200 ? 11.208 2.406 13.694 1.00 85.75 200 GLY A N 1
ATOM 1535 C CA . GLY A 1 200 ? 12.272 2.836 12.780 1.00 85.75 200 GLY A CA 1
ATOM 1536 C C . GLY A 1 200 ? 11.947 4.051 11.913 1.00 85.75 200 GLY A C 1
ATOM 1537 O O . GLY A 1 200 ? 12.733 4.417 11.040 1.00 85.75 200 GLY A O 1
ATOM 1538 N N . GLN A 1 201 ? 10.818 4.720 12.154 1.00 86.88 201 GLN A N 1
ATOM 1539 C CA . GLN A 1 201 ? 10.475 5.951 11.447 1.00 86.88 201 GLN A CA 1
ATOM 1540 C C . GLN A 1 201 ? 11.518 7.039 11.721 1.00 86.88 201 GLN A C 1
ATOM 1542 O O . GLN A 1 201 ? 11.900 7.274 12.868 1.00 86.88 201 GLN A O 1
ATOM 1547 N N . TYR A 1 202 ? 11.924 7.721 10.652 1.00 78.50 202 TYR A N 1
ATOM 1548 C CA . TYR A 1 202 ? 12.909 8.803 10.661 1.00 78.50 202 TYR A CA 1
ATOM 1549 C C . TYR A 1 202 ? 12.337 10.107 10.086 1.00 78.50 202 TYR A C 1
ATOM 1551 O O . TYR A 1 202 ? 11.301 10.108 9.428 1.00 78.50 202 TYR A O 1
ATOM 1559 N N . THR A 1 203 ? 12.999 11.239 10.271 1.00 75.12 203 THR A N 1
ATOM 1560 C CA . THR A 1 203 ? 12.688 12.460 9.505 1.00 75.12 203 THR A CA 1
ATOM 1561 C C . THR A 1 203 ? 13.945 12.983 8.825 1.00 75.12 203 THR A C 1
ATOM 1563 O O . THR A 1 203 ? 15.058 12.638 9.217 1.00 75.12 203 THR A O 1
ATOM 1566 N N . TRP A 1 204 ? 13.763 13.766 7.765 1.00 69.06 204 TRP A N 1
ATOM 1567 C CA . TRP A 1 204 ? 14.848 14.353 6.984 1.00 69.06 204 TRP A CA 1
ATOM 1568 C C . TRP A 1 204 ? 14.617 15.867 6.848 1.00 69.06 204 TRP A C 1
ATOM 1570 O O . TRP A 1 204 ? 13.458 16.269 6.706 1.00 69.06 204 TRP A O 1
ATOM 1580 N N . PRO A 1 205 ? 15.666 16.714 6.891 1.00 64.06 205 PRO A N 1
ATOM 1581 C CA . PRO A 1 205 ? 17.088 16.369 7.052 1.00 64.06 205 PRO A CA 1
ATOM 1582 C C . PRO A 1 205 ? 17.494 16.042 8.494 1.00 64.06 205 PRO A C 1
ATOM 1584 O O . PRO A 1 205 ? 18.514 15.399 8.713 1.00 64.06 205 PRO A O 1
ATOM 1587 N N . ILE A 1 206 ? 16.684 16.443 9.474 1.00 69.94 206 ILE A N 1
ATOM 1588 C CA . ILE A 1 206 ? 16.918 16.180 10.898 1.00 69.94 206 ILE A CA 1
ATOM 1589 C C . ILE A 1 206 ? 16.043 15.008 11.317 1.00 69.94 206 ILE A C 1
ATOM 1591 O O . ILE A 1 206 ? 14.839 15.048 11.067 1.00 69.94 206 ILE A O 1
ATOM 1595 N N . ASN A 1 207 ? 16.619 13.997 11.971 1.00 72.50 207 ASN A N 1
ATOM 1596 C CA . ASN A 1 207 ? 15.878 12.849 12.482 1.00 72.50 207 ASN A CA 1
ATOM 1597 C C . ASN A 1 207 ? 15.264 13.148 13.861 1.00 72.50 207 ASN A C 1
ATOM 1599 O O . ASN A 1 207 ? 15.972 13.229 14.858 1.00 72.50 207 ASN A O 1
ATOM 1603 N N . LEU A 1 208 ? 13.940 13.275 13.915 1.00 70.38 208 LEU A N 1
ATOM 1604 C CA . LEU A 1 208 ? 13.144 13.536 15.116 1.00 70.38 208 LEU A CA 1
ATOM 1605 C C . LEU A 1 208 ? 12.631 12.239 15.770 1.00 70.38 208 LEU A C 1
ATOM 1607 O O . LEU A 1 208 ? 11.851 12.298 16.724 1.00 70.38 208 LEU A O 1
ATOM 1611 N N . GLY A 1 209 ? 13.066 11.080 15.263 1.00 66.19 209 GLY A N 1
ATOM 1612 C CA . GLY A 1 209 ? 12.711 9.758 15.766 1.00 66.19 209 GLY A CA 1
ATOM 1613 C C . GLY A 1 209 ? 11.274 9.336 15.454 1.00 66.19 209 GLY A C 1
ATOM 1614 O O . GLY A 1 209 ? 10.479 10.070 14.860 1.00 66.19 209 GLY A O 1
ATOM 1615 N N . SER A 1 210 ? 10.925 8.118 15.874 1.00 64.94 210 SER A N 1
ATOM 1616 C CA . SER A 1 210 ? 9.695 7.470 15.411 1.00 64.94 210 SER A CA 1
ATOM 1617 C C . SER A 1 210 ? 8.410 8.039 16.008 1.00 64.94 210 SER A C 1
ATOM 1619 O O . SER A 1 210 ? 7.373 8.041 15.351 1.00 64.94 210 SER A O 1
ATOM 1621 N N . ARG A 1 211 ? 8.499 8.629 17.206 1.00 57.41 211 ARG A N 1
ATOM 1622 C CA . ARG A 1 211 ? 7.383 9.312 17.882 1.00 57.41 211 ARG A CA 1
ATOM 1623 C C . ARG A 1 211 ? 6.941 10.596 17.166 1.00 57.41 211 ARG A C 1
ATOM 1625 O O . ARG A 1 211 ? 5.851 11.094 17.417 1.00 57.41 211 ARG A O 1
ATOM 1632 N N . ASN A 1 212 ? 7.777 11.099 16.254 1.00 58.34 212 ASN A N 1
ATOM 1633 C CA . ASN A 1 212 ? 7.554 12.306 15.466 1.00 58.34 212 ASN A CA 1
ATOM 1634 C C . ASN A 1 212 ? 7.685 12.027 13.963 1.00 58.34 212 ASN A C 1
ATOM 1636 O O . ASN A 1 212 ? 8.258 12.855 13.259 1.00 58.34 212 ASN A O 1
ATOM 1640 N N . ALA A 1 213 ? 7.173 10.892 13.460 1.00 59.62 213 ALA A N 1
ATOM 1641 C CA . ALA A 1 213 ? 7.186 10.454 12.050 1.00 59.62 213 ALA A CA 1
ATOM 1642 C C . ALA A 1 213 ? 6.453 11.413 11.068 1.00 59.62 213 ALA A C 1
ATOM 1644 O O . ALA A 1 213 ? 5.621 11.012 10.262 1.00 59.62 213 ALA A O 1
ATOM 1645 N N . GLY A 1 214 ? 6.685 12.718 11.177 1.00 62.22 214 GLY A N 1
ATOM 1646 C CA . GLY A 1 214 ? 5.856 13.794 10.657 1.00 62.22 214 GLY A CA 1
ATOM 1647 C C . GLY A 1 214 ? 4.610 14.094 11.502 1.00 62.22 214 GLY A C 1
ATOM 1648 O O . GLY A 1 214 ? 4.037 15.170 11.329 1.00 62.22 214 GLY A O 1
ATOM 1649 N N . CYS A 1 215 ? 4.200 13.209 12.420 1.00 67.25 215 CYS A N 1
ATOM 1650 C CA . CYS A 1 215 ? 2.963 13.313 13.202 1.00 67.25 215 CYS A CA 1
ATOM 1651 C C . CYS A 1 215 ? 3.253 13.256 14.714 1.00 67.25 215 CYS A C 1
ATOM 1653 O O . CYS A 1 215 ? 3.815 12.275 15.182 1.00 67.25 215 CYS A O 1
ATOM 1655 N N . ALA A 1 216 ? 2.860 14.285 15.474 1.00 61.72 216 ALA A N 1
ATOM 1656 C CA . ALA A 1 216 ? 3.210 14.441 16.897 1.00 61.72 216 ALA A CA 1
ATOM 1657 C C . ALA A 1 216 ? 2.467 13.492 17.867 1.00 61.72 216 ALA A C 1
ATOM 1659 O O . ALA A 1 216 ? 2.760 13.483 19.058 1.00 61.72 216 ALA A O 1
ATOM 1660 N N . LYS A 1 217 ? 1.479 12.726 17.381 1.00 74.94 217 LYS A N 1
ATOM 1661 C CA . LYS A 1 217 ? 0.634 11.818 18.182 1.00 74.94 217 LYS A CA 1
ATOM 1662 C C . LYS A 1 217 ? 0.705 10.361 17.700 1.00 74.94 217 LYS A C 1
ATOM 1664 O O . LYS A 1 217 ? -0.250 9.616 17.874 1.00 74.94 217 LYS A O 1
ATOM 1669 N N . ALA A 1 218 ? 1.794 9.981 17.035 1.00 86.75 218 ALA A N 1
ATOM 1670 C CA . ALA A 1 218 ? 1.961 8.623 16.532 1.00 86.75 218 ALA A CA 1
ATOM 1671 C C . ALA A 1 218 ? 2.392 7.656 17.650 1.00 86.75 218 ALA A C 1
ATOM 1673 O O . ALA A 1 218 ? 3.382 7.901 18.346 1.00 86.75 218 ALA A O 1
ATOM 1674 N N . GLU A 1 219 ? 1.663 6.554 17.797 1.00 90.94 219 GLU A N 1
ATOM 1675 C CA . GLU A 1 219 ? 2.008 5.404 18.635 1.00 90.94 219 GLU A CA 1
ATOM 1676 C C . GLU A 1 219 ? 2.789 4.377 17.797 1.00 90.94 219 GLU A C 1
ATOM 1678 O O . GLU A 1 219 ? 2.556 4.238 16.595 1.00 90.94 219 GLU A O 1
ATOM 1683 N N . LEU A 1 220 ? 3.733 3.659 18.409 1.00 90.81 220 LEU A N 1
ATOM 1684 C CA . LEU A 1 220 ? 4.516 2.646 17.700 1.00 90.81 220 LEU A CA 1
ATOM 1685 C C . LEU A 1 220 ? 3.756 1.323 17.639 1.00 90.81 220 LEU A C 1
ATOM 1687 O O . LEU A 1 220 ? 3.278 0.833 18.660 1.00 90.81 220 LEU A O 1
ATOM 1691 N N . LEU A 1 221 ? 3.704 0.732 16.449 1.00 91.44 221 LEU A N 1
ATOM 1692 C CA . LEU A 1 221 ? 3.288 -0.648 16.260 1.00 91.44 221 LEU A CA 1
ATOM 1693 C C . LEU A 1 221 ? 4.323 -1.574 16.888 1.00 91.44 221 LEU A C 1
ATOM 1695 O O . LEU A 1 221 ? 5.530 -1.419 16.695 1.00 91.44 221 LEU A O 1
ATOM 1699 N N . SER A 1 222 ? 3.824 -2.569 17.602 1.00 88.44 222 SER A N 1
ATOM 1700 C CA . SER A 1 222 ? 4.594 -3.719 18.041 1.00 88.44 222 SER A CA 1
ATOM 1701 C C . SER A 1 222 ? 3.674 -4.928 18.115 1.00 88.44 222 SER A C 1
ATOM 1703 O O . SER A 1 222 ? 2.450 -4.790 18.158 1.00 88.44 222 SER A O 1
ATOM 1705 N N . ASP A 1 223 ? 4.265 -6.114 18.189 1.00 82.12 223 ASP A N 1
ATOM 1706 C CA . ASP A 1 223 ? 3.536 -7.367 18.397 1.00 82.12 223 ASP A CA 1
ATOM 1707 C C . ASP A 1 223 ? 2.779 -7.406 19.741 1.00 82.12 223 ASP A C 1
ATOM 1709 O O . ASP A 1 223 ? 1.947 -8.282 19.950 1.00 82.12 223 ASP A O 1
ATOM 1713 N N . GLN A 1 224 ? 3.082 -6.486 20.664 1.00 83.19 224 GLN A N 1
ATOM 1714 C CA . GLN A 1 224 ? 2.462 -6.375 21.989 1.00 83.19 224 GLN A CA 1
ATOM 1715 C C . GLN A 1 224 ? 1.457 -5.221 22.086 1.00 83.19 224 GLN A C 1
ATOM 1717 O O . GLN A 1 224 ? 0.812 -5.065 23.124 1.00 83.19 224 GLN A O 1
ATOM 1722 N N . LEU A 1 225 ? 1.349 -4.379 21.053 1.00 87.19 225 LEU A N 1
ATOM 1723 C CA . LEU A 1 225 ? 0.385 -3.288 21.047 1.00 87.19 225 LEU A CA 1
ATOM 1724 C C . LEU A 1 225 ? -1.028 -3.878 21.029 1.00 87.19 225 LEU A C 1
ATOM 1726 O O . LEU A 1 225 ? -1.347 -4.712 20.186 1.00 87.19 225 LEU A O 1
ATOM 1730 N N . GLN A 1 226 ? -1.883 -3.408 21.936 1.00 86.38 226 GLN A N 1
ATOM 1731 C CA . GLN A 1 226 ? -3.294 -3.778 21.937 1.00 86.38 226 GLN A CA 1
ATOM 1732 C C . GLN A 1 226 ? -3.989 -3.155 20.722 1.00 86.38 226 GLN A C 1
ATOM 1734 O O . GLN A 1 226 ? -4.298 -1.959 20.693 1.00 86.38 226 GLN A O 1
ATOM 1739 N N . LEU A 1 227 ? -4.188 -3.981 19.701 1.00 91.31 227 LEU A N 1
ATOM 1740 C CA . LEU A 1 227 ? -5.061 -3.719 18.566 1.00 91.31 227 LEU A CA 1
ATOM 1741 C C . LEU A 1 227 ? -6.464 -4.270 18.866 1.00 91.31 227 LEU A C 1
ATOM 1743 O O . LEU A 1 227 ? -6.617 -5.028 19.823 1.00 91.31 227 LEU A O 1
ATOM 1747 N N . PRO A 1 228 ? -7.495 -3.899 18.085 1.00 93.06 228 PRO A N 1
ATOM 1748 C CA . PRO A 1 228 ? -8.779 -4.591 18.148 1.00 93.06 228 PRO A CA 1
ATOM 1749 C C . PRO A 1 228 ? -8.581 -6.109 18.033 1.00 93.06 228 PRO A C 1
ATOM 1751 O O . PRO A 1 228 ? -7.810 -6.547 17.183 1.00 93.06 228 PRO A O 1
ATOM 1754 N N . ASP A 1 229 ? -9.292 -6.896 18.845 1.00 91.81 229 ASP A N 1
ATOM 1755 C CA . ASP A 1 229 ? -9.070 -8.348 19.013 1.00 91.81 229 ASP A CA 1
ATOM 1756 C C . ASP A 1 229 ? -9.155 -9.170 17.713 1.00 91.81 229 ASP A C 1
ATOM 1758 O O . ASP A 1 229 ? -8.684 -10.302 17.641 1.00 91.81 229 ASP A O 1
ATOM 1762 N N . GLU A 1 230 ? -9.762 -8.613 16.667 1.00 94.19 230 GLU A N 1
ATOM 1763 C CA . GLU A 1 230 ? -9.871 -9.235 15.347 1.00 94.19 230 GLU A CA 1
ATOM 1764 C C . GLU A 1 230 ? -8.685 -8.957 14.413 1.00 94.19 230 GLU A C 1
ATOM 1766 O O . GLU A 1 230 ? -8.716 -9.384 13.258 1.00 94.19 230 GLU A O 1
ATOM 1771 N N . ILE A 1 231 ? -7.666 -8.238 14.894 1.00 96.12 231 ILE A N 1
ATOM 1772 C CA . ILE A 1 231 ? -6.463 -7.868 14.152 1.00 96.12 231 ILE A CA 1
ATOM 1773 C C . ILE A 1 231 ? -5.233 -8.457 14.835 1.00 96.12 231 ILE A C 1
ATOM 1775 O O . ILE A 1 231 ? -4.840 -8.054 15.928 1.00 96.12 231 ILE A O 1
ATOM 1779 N N . GLU A 1 232 ? -4.563 -9.356 14.131 1.00 95.44 232 GLU A N 1
ATOM 1780 C CA . GLU A 1 232 ? -3.229 -9.821 14.482 1.00 95.44 232 GLU A CA 1
ATOM 1781 C C . GLU A 1 232 ? -2.166 -8.930 13.828 1.00 95.44 232 GLU A C 1
ATOM 1783 O O . GLU A 1 232 ? -2.374 -8.382 12.744 1.00 95.44 232 GLU A O 1
ATOM 1788 N N . CYS A 1 233 ? -1.011 -8.782 14.480 1.00 95.69 233 CYS A N 1
ATOM 1789 C CA . CYS A 1 233 ? 0.090 -7.939 14.014 1.00 95.69 233 CYS A CA 1
ATOM 1790 C C . CYS A 1 233 ? 1.425 -8.683 14.084 1.00 95.69 233 CYS A C 1
ATOM 1792 O O . CYS A 1 233 ? 1.709 -9.400 15.052 1.00 95.69 233 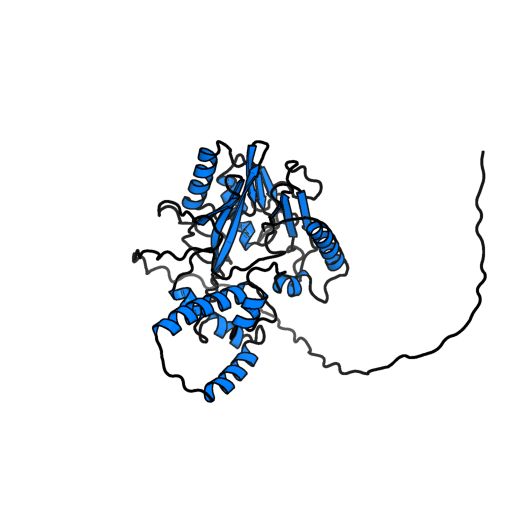CYS A O 1
ATOM 1794 N N . ALA A 1 234 ? 2.253 -8.493 13.062 1.00 95.94 234 ALA A N 1
ATOM 1795 C CA . ALA A 1 234 ? 3.634 -8.948 13.025 1.00 95.94 234 ALA A CA 1
ATOM 1796 C C . ALA A 1 234 ? 4.518 -7.836 12.463 1.00 95.94 234 ALA A C 1
ATOM 1798 O O . ALA A 1 234 ? 4.371 -7.429 11.306 1.00 95.94 234 ALA A O 1
ATOM 1799 N N . VAL A 1 235 ? 5.461 -7.363 13.271 1.00 95.50 235 VAL A N 1
ATOM 1800 C CA . VAL A 1 235 ? 6.379 -6.289 12.891 1.00 95.50 235 VAL A CA 1
ATOM 1801 C C . VAL A 1 235 ? 7.737 -6.853 12.484 1.00 95.50 235 VAL A C 1
ATOM 1803 O O . VAL A 1 235 ? 8.427 -7.506 13.265 1.00 95.50 235 VAL A O 1
ATOM 1806 N N . LEU A 1 236 ? 8.130 -6.565 11.248 1.00 93.94 236 LEU A N 1
ATOM 1807 C CA . LEU A 1 236 ? 9.479 -6.722 10.733 1.00 93.94 236 LEU A CA 1
ATOM 1808 C C . LEU A 1 236 ? 10.230 -5.423 11.025 1.00 93.94 236 LEU A C 1
ATOM 1810 O O . LEU A 1 236 ? 9.902 -4.388 10.453 1.00 93.94 236 LEU A O 1
ATOM 1814 N N . ASP A 1 237 ? 11.215 -5.442 11.915 1.00 91.94 237 ASP A N 1
ATOM 1815 C CA . ASP A 1 237 ? 12.068 -4.282 12.210 1.00 91.94 237 ASP A CA 1
ATOM 1816 C C . ASP A 1 237 ? 13.527 -4.686 12.039 1.00 91.94 237 ASP A C 1
ATOM 1818 O O . ASP A 1 237 ? 14.059 -5.469 12.825 1.00 91.94 237 ASP A O 1
ATOM 1822 N N . LEU A 1 238 ? 14.151 -4.208 10.965 1.00 89.38 238 LEU A N 1
ATOM 1823 C CA . LEU A 1 238 ? 15.536 -4.535 10.654 1.00 89.38 238 LEU A CA 1
ATOM 1824 C C . LEU A 1 238 ? 16.504 -3.497 11.226 1.00 89.38 238 LEU A C 1
ATOM 1826 O O . LEU A 1 238 ? 16.148 -2.323 11.374 1.00 89.38 238 LEU A O 1
ATOM 1830 N N . PRO A 1 239 ? 17.768 -3.886 11.476 1.00 83.50 239 PRO A N 1
ATOM 1831 C CA . PRO A 1 239 ? 18.815 -2.915 11.755 1.00 83.50 239 PRO A CA 1
ATOM 1832 C C . PRO A 1 239 ? 18.992 -1.924 10.581 1.00 83.50 239 PRO A C 1
ATOM 1834 O O . PRO A 1 239 ? 18.564 -2.198 9.452 1.00 83.50 239 PRO A O 1
ATOM 1837 N N . PRO A 1 240 ? 19.618 -0.754 10.818 1.00 78.25 240 PRO A N 1
ATOM 1838 C CA . PRO A 1 240 ? 19.917 0.216 9.766 1.00 78.25 240 PRO A CA 1
ATOM 1839 C C . PRO A 1 240 ? 20.641 -0.399 8.561 1.00 78.25 240 PRO A C 1
ATOM 1841 O O . PRO A 1 240 ? 21.505 -1.264 8.703 1.00 78.25 240 PRO A O 1
ATOM 1844 N N . ILE A 1 241 ? 20.284 0.058 7.361 1.00 67.06 241 ILE A N 1
ATOM 1845 C CA . ILE A 1 241 ? 20.756 -0.500 6.091 1.00 67.06 241 ILE A CA 1
ATOM 1846 C C . ILE A 1 241 ? 21.735 0.476 5.429 1.00 67.06 241 ILE A C 1
ATOM 1848 O O . ILE A 1 241 ? 21.423 1.644 5.200 1.00 67.06 241 ILE A O 1
ATOM 1852 N N . GLY A 1 242 ? 22.903 -0.035 5.029 1.00 61.81 242 GLY A N 1
ATOM 1853 C CA . GLY A 1 242 ? 23.908 0.721 4.276 1.00 61.81 242 GLY A CA 1
ATOM 1854 C C . GLY A 1 242 ? 24.763 1.635 5.158 1.00 61.81 242 GLY A C 1
ATOM 1855 O O . GLY A 1 242 ? 24.954 1.375 6.340 1.00 61.81 242 GLY A O 1
ATOM 1856 N N . LEU A 1 243 ? 25.303 2.710 4.574 1.00 47.25 243 LEU A N 1
ATOM 1857 C CA . LEU A 1 243 ? 26.179 3.664 5.276 1.00 47.25 243 LEU A CA 1
ATOM 1858 C C . LEU A 1 243 ? 25.412 4.641 6.188 1.00 47.25 243 LEU A C 1
ATOM 1860 O O . LEU A 1 243 ? 26.022 5.387 6.952 1.00 47.25 243 LEU A O 1
ATOM 1864 N N . SER A 1 244 ? 24.078 4.658 6.114 1.00 59.72 244 SER A N 1
ATOM 1865 C CA . SER A 1 244 ? 23.234 5.507 6.953 1.00 59.72 244 SER A CA 1
ATOM 1866 C C . SER A 1 244 ? 22.787 4.747 8.198 1.00 59.72 244 SER A C 1
ATOM 1868 O O . SER A 1 244 ? 22.054 3.770 8.106 1.00 59.72 244 SER A O 1
ATOM 1870 N N . GLN A 1 245 ? 23.142 5.257 9.378 1.00 66.19 245 GLN A N 1
ATOM 1871 C CA . GLN A 1 245 ? 22.650 4.745 10.667 1.00 66.19 245 GLN A CA 1
ATOM 1872 C C . GLN A 1 245 ? 21.160 5.070 10.917 1.00 66.19 245 GLN A C 1
ATOM 1874 O O . GLN A 1 245 ? 20.582 4.671 11.926 1.00 66.19 245 GLN A O 1
ATOM 1879 N N . ILE A 1 246 ? 20.532 5.834 10.015 1.00 66.62 246 ILE A N 1
ATOM 1880 C CA . ILE A 1 246 ? 19.188 6.397 10.196 1.00 66.62 246 ILE A CA 1
ATOM 1881 C C . ILE A 1 246 ? 18.138 5.614 9.405 1.00 66.62 246 ILE A C 1
ATOM 1883 O O . ILE A 1 246 ? 17.011 5.459 9.874 1.00 66.62 246 ILE A O 1
ATOM 1887 N N . VAL A 1 247 ? 18.488 5.133 8.211 1.00 72.50 247 VAL A N 1
ATOM 1888 C CA . VAL A 1 247 ? 17.538 4.465 7.316 1.00 72.50 247 VAL A CA 1
ATOM 1889 C C . VAL A 1 247 ? 17.510 2.979 7.640 1.00 72.50 247 VAL A C 1
ATOM 1891 O O . VAL A 1 247 ? 18.525 2.298 7.536 1.00 72.50 247 VAL A O 1
ATOM 1894 N N . ARG A 1 248 ? 16.337 2.472 8.010 1.00 82.31 248 ARG A N 1
ATOM 1895 C CA . ARG A 1 248 ? 16.092 1.043 8.213 1.00 82.31 248 ARG A CA 1
ATOM 1896 C C . ARG A 1 248 ? 14.799 0.632 7.534 1.00 82.31 248 ARG A C 1
ATOM 1898 O O . ARG A 1 248 ? 13.879 1.446 7.429 1.00 82.31 248 ARG A O 1
ATOM 1905 N N . PHE A 1 249 ? 14.735 -0.611 7.080 1.00 88.44 249 PHE A N 1
ATOM 1906 C CA . PHE A 1 249 ? 13.499 -1.189 6.571 1.00 88.44 249 PHE A CA 1
ATOM 1907 C C . PHE A 1 249 ? 12.713 -1.760 7.749 1.00 88.44 249 PHE A C 1
ATOM 1909 O O . PHE A 1 249 ? 13.192 -2.664 8.431 1.00 88.44 249 PHE A O 1
ATOM 1916 N N . SER A 1 250 ? 11.520 -1.227 7.986 1.00 91.88 250 SER A N 1
ATOM 1917 C CA . SER A 1 250 ? 10.563 -1.843 8.894 1.00 91.88 250 SER A CA 1
ATOM 1918 C C . SER A 1 250 ? 9.191 -1.875 8.249 1.00 91.88 250 SER A C 1
ATOM 1920 O O . SER A 1 250 ? 8.791 -0.898 7.613 1.00 91.88 250 SER A O 1
ATOM 1922 N N . GLU A 1 251 ? 8.488 -2.988 8.432 1.00 94.38 251 GLU A N 1
ATOM 1923 C CA . GLU A 1 251 ? 7.133 -3.202 7.954 1.00 94.38 251 GLU A CA 1
ATOM 1924 C C . GLU A 1 251 ? 6.261 -3.887 9.016 1.00 94.38 251 GLU A C 1
ATOM 1926 O O . GLU A 1 251 ? 6.687 -4.845 9.652 1.00 94.38 251 GLU A O 1
ATOM 1931 N N . ALA A 1 252 ? 5.027 -3.427 9.198 1.00 95.69 252 ALA A N 1
ATOM 1932 C CA . ALA A 1 252 ? 4.019 -4.082 10.020 1.00 95.69 252 ALA A CA 1
ATOM 1933 C C . ALA A 1 252 ? 2.965 -4.749 9.128 1.00 95.69 252 ALA A C 1
ATOM 1935 O O . ALA A 1 252 ? 2.204 -4.065 8.433 1.00 95.69 252 ALA A O 1
ATOM 1936 N N . ALA A 1 253 ? 2.902 -6.079 9.181 1.00 96.44 253 ALA A N 1
ATOM 1937 C CA . ALA A 1 253 ? 1.812 -6.839 8.590 1.00 96.44 253 ALA A CA 1
ATOM 1938 C C . ALA A 1 253 ? 0.658 -6.942 9.585 1.00 96.44 253 ALA A C 1
ATOM 1940 O O . ALA A 1 253 ? 0.877 -7.235 10.763 1.00 96.44 253 ALA A O 1
ATOM 1941 N N . LEU A 1 254 ? -0.560 -6.724 9.095 1.00 97.25 254 LEU A N 1
ATOM 1942 C CA . LEU A 1 254 ? -1.783 -6.945 9.856 1.00 97.25 254 LEU A CA 1
ATOM 1943 C C . LEU A 1 254 ? -2.575 -8.086 9.230 1.00 97.25 254 LEU A C 1
ATOM 1945 O O . LEU A 1 254 ? -2.666 -8.180 8.009 1.00 97.25 254 LEU A O 1
ATOM 1949 N N . PHE A 1 255 ? -3.194 -8.922 10.049 1.00 96.75 255 PHE A N 1
ATOM 1950 C CA . PHE A 1 255 ? -4.027 -10.020 9.582 1.00 96.75 255 PHE A CA 1
ATOM 1951 C C . PHE A 1 255 ? -5.379 -9.991 10.281 1.00 96.75 255 PHE A C 1
ATOM 1953 O O . PHE A 1 255 ? -5.444 -9.875 11.499 1.00 96.75 255 PHE A O 1
ATOM 1960 N N . HIS A 1 256 ? -6.461 -10.093 9.510 1.00 97.06 256 HIS A N 1
ATOM 1961 C CA . HIS A 1 256 ? -7.807 -10.279 10.043 1.00 97.06 256 HIS A CA 1
ATOM 1962 C C . HIS A 1 256 ? -8.205 -11.757 9.888 1.00 97.06 256 HIS A C 1
ATOM 1964 O O . HIS A 1 256 ? -8.558 -12.163 8.774 1.00 97.06 256 HIS A O 1
ATOM 1970 N N . PRO A 1 257 ? -8.240 -12.563 10.971 1.00 95.44 257 PRO A N 1
ATOM 1971 C CA . PRO A 1 257 ? -8.406 -14.016 10.875 1.00 95.44 257 PRO A CA 1
ATOM 1972 C C . PRO A 1 257 ? -9.732 -14.464 10.265 1.00 95.44 257 PRO A C 1
ATOM 1974 O O . PRO A 1 257 ? -9.754 -15.323 9.386 1.00 95.44 257 PRO A O 1
ATOM 1977 N N . GLU A 1 258 ? -10.845 -13.856 10.682 1.00 95.44 258 GLU A N 1
ATOM 1978 C CA . GLU A 1 258 ? -12.170 -14.248 10.180 1.00 95.44 258 GLU A CA 1
ATOM 1979 C C . GLU A 1 258 ? -12.384 -13.888 8.708 1.00 95.44 258 GLU A C 1
ATOM 1981 O O . GLU A 1 258 ? -12.906 -14.698 7.945 1.00 95.44 258 GLU A O 1
ATOM 1986 N N . LEU A 1 259 ? -11.960 -12.687 8.296 1.00 95.62 259 LEU A N 1
ATOM 1987 C CA . LEU A 1 259 ? -12.033 -12.262 6.897 1.00 95.62 259 LEU A CA 1
ATOM 1988 C C . LEU A 1 259 ? -10.945 -12.898 6.028 1.00 95.62 259 LEU A C 1
ATOM 1990 O O . LEU A 1 259 ? -11.035 -12.823 4.804 1.00 95.62 259 LEU A O 1
ATOM 1994 N N . LYS A 1 260 ? -9.927 -13.509 6.648 1.00 96.50 260 LYS A N 1
ATOM 1995 C CA . LYS A 1 260 ? -8.747 -14.068 5.982 1.00 96.50 260 LYS A CA 1
ATOM 1996 C C . LYS A 1 260 ? -8.049 -13.031 5.096 1.00 96.50 260 LYS A C 1
ATOM 1998 O O . LYS A 1 260 ? -7.662 -13.328 3.965 1.00 96.50 260 LYS A O 1
ATOM 2003 N N . VAL A 1 261 ? -7.907 -11.811 5.614 1.00 96.25 261 VAL A N 1
ATOM 2004 C CA . VAL A 1 261 ? -7.286 -10.676 4.915 1.00 96.25 261 VAL A CA 1
ATOM 2005 C C . VAL A 1 261 ? -5.919 -10.411 5.518 1.00 96.25 261 VAL A C 1
ATOM 2007 O O . VAL A 1 261 ? -5.830 -10.083 6.699 1.00 96.25 261 VAL A O 1
ATOM 2010 N N . LEU A 1 262 ? -4.875 -10.533 4.706 1.00 95.69 262 LEU A N 1
ATOM 2011 C CA . LEU A 1 262 ? -3.524 -10.102 5.035 1.00 95.69 262 LEU A CA 1
ATOM 2012 C C . LEU A 1 262 ? -3.304 -8.701 4.462 1.00 95.69 262 LEU A C 1
ATOM 2014 O O . LEU A 1 262 ? -3.455 -8.496 3.270 1.00 95.69 262 LEU A O 1
ATOM 2018 N N . MET A 1 263 ? -2.925 -7.744 5.294 1.00 96.00 263 MET A N 1
ATOM 2019 C CA . MET A 1 263 ? -2.485 -6.420 4.869 1.00 96.00 263 MET A CA 1
ATOM 2020 C C . MET A 1 263 ? -0.973 -6.339 5.052 1.00 96.00 263 MET A C 1
ATOM 2022 O O . MET A 1 263 ? -0.466 -6.405 6.174 1.00 96.00 263 MET A O 1
ATOM 2026 N N . VAL A 1 264 ? -0.273 -6.202 3.934 1.00 93.62 264 VAL A N 1
ATOM 2027 C CA . VAL A 1 264 ? 1.179 -6.012 3.832 1.00 93.62 264 VAL A CA 1
ATOM 2028 C C . VAL A 1 264 ? 1.457 -4.837 2.903 1.00 93.62 264 VAL A C 1
ATOM 2030 O O . VAL A 1 264 ? 0.562 -4.396 2.177 1.00 93.62 264 VAL A O 1
ATOM 2033 N N . CYS A 1 265 ? 2.675 -4.302 2.949 1.00 91.81 265 CYS A N 1
ATOM 2034 C CA . CYS A 1 265 ? 3.076 -3.195 2.093 1.00 91.81 265 CYS A CA 1
ATOM 2035 C C . CYS A 1 265 ? 4.015 -3.691 0.990 1.00 91.81 265 CYS A C 1
ATOM 2037 O O . CYS A 1 265 ? 3.541 -4.245 0.001 1.00 91.81 265 CYS A O 1
ATOM 2039 N N . ASP A 1 266 ? 5.328 -3.546 1.166 1.00 88.44 266 ASP A N 1
ATOM 2040 C CA . ASP A 1 266 ? 6.312 -3.893 0.145 1.00 88.44 266 ASP A CA 1
ATOM 2041 C C . ASP A 1 266 ? 7.083 -5.175 0.484 1.00 88.44 266 ASP A C 1
ATOM 2043 O O . ASP A 1 266 ? 7.775 -5.694 -0.386 1.00 88.44 266 ASP A O 1
ATOM 2047 N N . ALA A 1 267 ? 6.959 -5.746 1.691 1.00 87.75 267 ALA A N 1
ATOM 2048 C CA . ALA A 1 267 ? 7.616 -7.014 2.034 1.00 87.75 267 ALA A CA 1
ATOM 2049 C C . ALA A 1 267 ? 7.217 -8.155 1.082 1.00 87.75 267 ALA A C 1
ATOM 2051 O O . ALA A 1 267 ? 8.046 -8.992 0.712 1.00 87.75 267 ALA A O 1
ATOM 2052 N N . VAL A 1 268 ? 5.951 -8.165 0.655 1.00 85.94 268 VAL A N 1
ATOM 2053 C CA . VAL A 1 268 ? 5.419 -9.085 -0.351 1.00 85.94 268 VAL A CA 1
ATOM 2054 C C . VAL A 1 268 ? 4.408 -8.335 -1.203 1.00 85.94 268 VAL A C 1
ATOM 2056 O O . VAL A 1 268 ? 3.558 -7.630 -0.674 1.00 85.94 268 VAL A O 1
ATOM 2059 N N . ILE A 1 269 ? 4.465 -8.520 -2.518 1.00 84.00 269 ILE A N 1
ATOM 2060 C CA . ILE A 1 269 ? 3.577 -7.830 -3.455 1.00 84.00 269 ILE A CA 1
ATOM 2061 C C . ILE A 1 269 ? 2.950 -8.799 -4.449 1.00 84.00 269 ILE A C 1
ATOM 2063 O O . ILE A 1 269 ? 3.442 -9.905 -4.670 1.00 84.00 269 ILE A O 1
ATOM 2067 N N . SER A 1 270 ? 1.854 -8.368 -5.070 1.00 84.06 270 SER A N 1
ATOM 2068 C CA . SER A 1 270 ? 1.182 -9.085 -6.151 1.00 84.06 270 SER A CA 1
ATOM 2069 C C . SER A 1 270 ? 0.872 -8.125 -7.287 1.00 84.06 270 SER A C 1
ATOM 2071 O O . SER A 1 270 ? 0.281 -7.065 -7.080 1.00 84.06 270 SER A O 1
ATOM 2073 N N . VAL A 1 271 ? 1.265 -8.500 -8.503 1.00 80.69 271 VAL A N 1
ATOM 2074 C CA . VAL A 1 271 ? 1.024 -7.690 -9.700 1.00 80.69 271 VAL A CA 1
ATOM 2075 C C . VAL A 1 271 ? -0.068 -8.324 -10.545 1.00 80.69 271 VAL A C 1
ATOM 2077 O O . VAL A 1 271 ? 0.031 -9.476 -10.964 1.00 80.69 271 VAL A O 1
ATOM 2080 N N . GLY A 1 272 ? -1.120 -7.558 -10.827 1.00 83.31 272 GLY A N 1
ATOM 2081 C CA . GLY A 1 272 ? -2.220 -8.001 -11.674 1.00 83.31 272 GLY A CA 1
ATOM 2082 C C . GLY A 1 272 ? -1.840 -8.118 -13.154 1.00 83.31 272 GLY A C 1
ATOM 2083 O O . GLY A 1 272 ? -0.981 -7.404 -13.674 1.00 83.31 272 GLY A O 1
ATOM 2084 N N . LYS A 1 273 ? -2.565 -8.974 -13.886 1.00 83.38 273 LYS A N 1
ATOM 2085 C CA . LYS A 1 273 ? -2.461 -9.057 -15.357 1.00 83.38 273 LYS A CA 1
ATOM 2086 C C . LYS A 1 273 ? -2.871 -7.761 -16.065 1.00 83.38 273 LYS A C 1
ATOM 2088 O O . LYS A 1 273 ? -2.481 -7.539 -17.207 1.00 83.38 273 LYS A O 1
ATOM 2093 N N . LYS A 1 274 ? -3.655 -6.922 -15.387 1.00 82.56 274 LYS A N 1
ATOM 2094 C CA . LYS A 1 274 ? -4.068 -5.585 -15.813 1.00 82.56 274 LYS A CA 1
ATOM 2095 C C . LYS A 1 274 ? -3.750 -4.584 -14.694 1.00 82.56 274 LYS A C 1
ATOM 2097 O O . LYS A 1 274 ? -3.780 -4.987 -13.528 1.00 82.56 274 LYS A O 1
ATOM 2102 N N . PRO A 1 275 ? -3.485 -3.311 -15.023 1.00 80.81 275 PRO A N 1
ATOM 2103 C CA . PRO A 1 275 ? -3.307 -2.276 -14.015 1.00 80.81 275 PRO A CA 1
ATOM 2104 C C . PRO A 1 275 ? -4.619 -2.009 -13.265 1.00 80.81 275 PRO A C 1
ATOM 2106 O O . PRO A 1 275 ? -5.692 -2.006 -13.868 1.00 80.81 275 PRO A O 1
ATOM 2109 N N . VAL A 1 276 ? -4.527 -1.784 -11.951 1.00 76.88 276 VAL A N 1
ATOM 2110 C CA . VAL A 1 276 ? -5.685 -1.447 -11.095 1.00 76.88 276 VAL A CA 1
ATOM 2111 C C . VAL A 1 276 ? -6.113 0.004 -11.309 1.00 76.88 276 VAL A C 1
ATOM 2113 O O . VAL A 1 276 ? -7.296 0.306 -11.423 1.00 76.88 276 VAL A O 1
ATOM 2116 N N . VAL A 1 277 ? -5.132 0.902 -11.408 1.00 80.31 277 VAL A N 1
ATOM 2117 C CA . VAL A 1 277 ? -5.344 2.313 -11.738 1.00 80.31 277 VAL A CA 1
ATOM 2118 C C . VAL A 1 277 ? -5.211 2.483 -13.252 1.00 80.31 277 VAL A C 1
ATOM 2120 O O . VAL A 1 277 ? -4.214 2.022 -13.807 1.00 80.31 277 VAL A O 1
ATOM 2123 N N . PRO A 1 278 ? -6.152 3.157 -13.938 1.00 79.56 278 PRO A N 1
ATOM 2124 C CA . PRO A 1 278 ? -6.023 3.471 -15.354 1.00 79.56 278 PRO A CA 1
ATOM 2125 C C . PRO A 1 278 ? -4.697 4.172 -15.669 1.00 79.56 278 PRO A C 1
ATOM 2127 O O . PRO A 1 278 ? -4.379 5.233 -15.126 1.00 79.56 278 PRO A O 1
ATOM 2130 N N . ILE A 1 279 ? -3.931 3.573 -16.576 1.00 80.00 279 ILE A N 1
ATOM 2131 C CA . ILE A 1 279 ? -2.701 4.140 -17.128 1.00 80.00 279 ILE A CA 1
ATOM 2132 C C . ILE A 1 279 ? -3.046 4.728 -18.493 1.00 80.00 279 ILE A C 1
ATOM 2134 O O . ILE A 1 279 ? -3.830 4.143 -19.244 1.00 80.00 279 ILE A O 1
ATOM 2138 N N . SER A 1 280 ? -2.492 5.899 -18.810 1.00 81.75 280 SER A N 1
ATOM 2139 C CA . SER A 1 280 ? -2.782 6.536 -20.091 1.00 81.75 280 SER A CA 1
ATOM 2140 C C . SER A 1 280 ? -2.261 5.676 -21.244 1.00 81.75 280 SER A C 1
ATOM 2142 O O . SER A 1 280 ? -1.212 5.038 -21.137 1.00 81.75 280 SER A O 1
ATOM 2144 N N . ARG A 1 281 ? -2.988 5.673 -22.366 1.00 81.88 281 ARG A N 1
ATOM 2145 C CA . ARG A 1 281 ? -2.562 4.982 -23.590 1.00 81.88 281 ARG A CA 1
ATOM 2146 C C . ARG A 1 281 ? -1.141 5.389 -23.990 1.00 81.88 281 ARG A C 1
ATOM 2148 O O . ARG A 1 281 ? -0.317 4.520 -24.234 1.00 81.88 281 ARG A O 1
ATOM 2155 N N . ARG A 1 282 ? -0.858 6.694 -23.956 1.00 81.94 282 ARG A N 1
ATOM 2156 C CA . ARG A 1 282 ? 0.458 7.266 -24.251 1.00 81.94 282 ARG A CA 1
ATOM 2157 C C . ARG A 1 282 ? 1.564 6.660 -23.384 1.00 81.94 282 ARG A C 1
ATOM 2159 O O . ARG A 1 282 ? 2.600 6.290 -23.919 1.00 81.94 282 ARG A O 1
ATOM 2166 N N . ASP A 1 283 ? 1.343 6.536 -22.073 1.00 81.06 283 ASP A N 1
ATOM 2167 C CA . ASP A 1 283 ? 2.341 5.947 -21.168 1.00 81.06 283 ASP A CA 1
ATOM 2168 C C . ASP A 1 283 ? 2.586 4.464 -21.509 1.00 81.06 283 ASP A C 1
ATOM 2170 O O . ASP A 1 283 ? 3.720 3.996 -21.480 1.00 81.06 283 ASP A O 1
ATOM 2174 N N . LEU A 1 284 ? 1.535 3.709 -21.855 1.00 84.06 284 LEU A N 1
ATOM 2175 C CA . LEU A 1 284 ? 1.670 2.302 -22.255 1.00 84.06 284 LEU A CA 1
ATOM 2176 C C . LEU A 1 284 ? 2.399 2.150 -23.598 1.00 84.06 284 LEU A C 1
ATOM 2178 O O . LEU A 1 284 ? 3.237 1.262 -23.732 1.00 84.06 284 LEU A O 1
ATOM 2182 N N . GLU A 1 285 ? 2.105 3.007 -24.573 1.00 83.19 285 GLU A N 1
ATOM 2183 C CA . GLU A 1 285 ? 2.782 3.038 -25.875 1.00 83.19 285 GLU A CA 1
ATOM 2184 C C . GLU A 1 285 ? 4.262 3.403 -25.731 1.00 83.19 285 GLU A C 1
ATOM 2186 O O . GLU A 1 285 ? 5.116 2.735 -26.309 1.00 83.19 285 GLU A O 1
ATOM 2191 N N . GLU A 1 286 ? 4.582 4.396 -24.898 1.00 82.56 286 GLU A N 1
ATOM 2192 C CA . GLU A 1 286 ? 5.964 4.760 -24.586 1.00 82.56 286 GLU A CA 1
ATOM 2193 C C . GLU A 1 286 ? 6.716 3.574 -23.969 1.00 82.56 286 GLU A C 1
ATOM 2195 O O . GLU A 1 286 ? 7.820 3.243 -24.392 1.00 82.56 286 GLU A O 1
ATOM 2200 N N . TRP A 1 287 ? 6.104 2.849 -23.031 1.00 82.38 287 TRP A N 1
ATOM 2201 C CA . TRP A 1 287 ? 6.724 1.651 -22.463 1.00 82.38 287 TRP A CA 1
ATOM 2202 C C . TRP A 1 287 ? 6.872 0.491 -23.454 1.00 82.38 287 TRP A C 1
ATOM 2204 O O . TRP A 1 287 ? 7.810 -0.305 -23.338 1.00 82.38 287 TRP A O 1
ATOM 2214 N N . ALA A 1 288 ? 5.977 0.388 -24.435 1.00 83.25 288 ALA A N 1
ATOM 2215 C CA . ALA A 1 288 ? 6.068 -0.598 -25.507 1.00 83.25 288 ALA A CA 1
ATOM 2216 C C . ALA A 1 288 ? 7.209 -0.296 -26.495 1.00 83.25 288 ALA A C 1
ATOM 2218 O O . ALA A 1 288 ? 7.722 -1.224 -27.123 1.00 83.25 288 ALA A O 1
ATOM 2219 N N . ASP A 1 289 ? 7.650 0.961 -26.599 1.00 80.75 289 ASP A N 1
ATOM 2220 C CA . ASP A 1 289 ? 8.800 1.342 -27.416 1.00 80.75 289 ASP A CA 1
ATOM 2221 C C . ASP A 1 289 ? 10.121 0.930 -26.746 1.00 80.75 289 ASP A C 1
ATOM 2223 O O . ASP A 1 289 ? 10.457 1.333 -25.635 1.00 80.75 289 ASP A O 1
ATOM 2227 N N . ASP A 1 290 ? 10.919 0.149 -27.468 1.00 76.38 290 ASP A N 1
ATOM 2228 C CA . ASP A 1 290 ? 12.269 -0.268 -27.085 1.00 76.38 290 ASP A CA 1
ATOM 2229 C C . ASP A 1 290 ? 13.241 0.911 -26.884 1.00 76.38 290 ASP A C 1
ATOM 2231 O O . ASP A 1 290 ? 14.295 0.760 -26.266 1.00 76.38 290 ASP A O 1
ATOM 2235 N N . ARG A 1 291 ? 12.932 2.079 -27.452 1.00 73.62 291 ARG A N 1
ATOM 2236 C CA . ARG A 1 291 ? 13.779 3.280 -27.430 1.00 73.62 291 ARG A CA 1
ATOM 2237 C C . ARG A 1 291 ? 13.369 4.289 -26.369 1.00 73.62 291 ARG A C 1
ATOM 2239 O O . ARG A 1 291 ? 13.957 5.369 -26.331 1.00 73.62 291 ARG A O 1
ATOM 2246 N N . ASN A 1 292 ? 12.408 3.958 -25.512 1.00 79.56 292 ASN A N 1
ATOM 2247 C CA . ASN A 1 292 ? 11.980 4.889 -24.480 1.00 79.56 292 ASN A CA 1
ATOM 2248 C C . ASN A 1 292 ? 13.128 5.279 -23.537 1.00 79.56 292 ASN A C 1
ATOM 2250 O O . ASN A 1 292 ? 14.175 4.620 -23.455 1.00 79.56 292 ASN A O 1
ATOM 2254 N N . THR A 1 293 ? 12.938 6.393 -22.841 1.00 74.94 293 THR A N 1
ATOM 2255 C CA . THR A 1 293 ? 13.937 6.993 -21.953 1.00 74.94 293 THR A CA 1
ATOM 2256 C C . THR A 1 293 ? 14.343 6.051 -20.824 1.00 74.94 293 THR A C 1
ATOM 2258 O O . THR A 1 293 ? 15.527 5.978 -20.498 1.00 74.94 293 THR A O 1
ATOM 2261 N N . ALA A 1 294 ? 13.402 5.278 -20.277 1.00 73.31 294 ALA A N 1
ATOM 2262 C CA . ALA A 1 294 ? 13.659 4.331 -19.198 1.00 73.31 294 ALA A CA 1
ATOM 2263 C C . ALA A 1 294 ? 14.564 3.178 -19.650 1.00 73.31 294 ALA A C 1
ATOM 2265 O O . ALA A 1 294 ? 15.626 2.960 -19.071 1.00 73.31 294 ALA A O 1
ATOM 2266 N N . ILE A 1 295 ? 14.198 2.481 -20.726 1.00 75.00 295 ILE A N 1
ATOM 2267 C CA . ILE A 1 295 ? 14.971 1.385 -21.320 1.00 75.00 295 ILE A CA 1
ATOM 2268 C C . ILE A 1 295 ? 16.332 1.896 -21.796 1.00 75.00 295 ILE A C 1
ATOM 2270 O O . ILE A 1 295 ? 17.352 1.241 -21.573 1.00 75.00 295 ILE A O 1
ATOM 2274 N N . THR A 1 296 ? 16.375 3.082 -22.405 1.00 76.12 296 THR A N 1
ATOM 2275 C CA . THR A 1 296 ? 17.629 3.718 -22.822 1.00 76.12 296 THR A CA 1
ATOM 2276 C C . THR A 1 296 ? 18.528 4.015 -21.624 1.00 76.12 296 THR A C 1
ATOM 2278 O O . THR A 1 296 ? 19.717 3.705 -21.681 1.00 76.12 296 THR A O 1
ATOM 2281 N N . GLY A 1 297 ? 17.976 4.546 -20.530 1.00 75.12 297 GLY A N 1
ATOM 2282 C CA . GLY A 1 297 ? 18.703 4.784 -19.284 1.00 75.12 297 GLY A CA 1
ATOM 2283 C C . GLY A 1 297 ? 19.250 3.491 -18.679 1.00 75.12 297 GLY A C 1
ATOM 2284 O O . GLY A 1 297 ? 20.447 3.401 -18.411 1.00 75.12 297 GLY A O 1
ATOM 2285 N N . LEU A 1 298 ? 18.413 2.454 -18.558 1.00 74.81 298 LEU A N 1
ATOM 2286 C CA . LEU A 1 298 ? 18.829 1.131 -18.076 1.00 74.81 298 LEU A CA 1
ATOM 2287 C C . LEU A 1 298 ? 19.948 0.531 -18.939 1.00 74.81 298 LEU A C 1
ATOM 2289 O O . LEU A 1 298 ? 20.909 -0.028 -18.410 1.00 74.81 298 LEU A O 1
ATOM 2293 N N . ARG A 1 299 ? 19.862 0.691 -20.266 1.00 76.31 299 ARG A N 1
ATOM 2294 C CA . ARG A 1 299 ? 20.885 0.244 -21.218 1.00 76.31 299 ARG A CA 1
ATOM 2295 C C . ARG A 1 299 ? 22.203 0.999 -21.050 1.00 76.31 299 ARG A C 1
ATOM 2297 O O . ARG A 1 299 ? 23.252 0.363 -21.015 1.00 76.31 299 ARG A O 1
ATOM 2304 N N . LEU A 1 300 ? 22.160 2.333 -20.992 1.00 75.50 300 LEU A N 1
ATOM 2305 C CA . LEU A 1 300 ? 23.356 3.178 -20.877 1.00 75.50 300 LEU A CA 1
ATOM 2306 C C . LEU A 1 300 ? 24.090 2.940 -19.557 1.00 75.50 300 LEU A C 1
ATOM 2308 O O . LEU A 1 300 ? 25.314 2.865 -19.548 1.00 75.50 300 LEU A O 1
ATOM 2312 N N . LEU A 1 301 ? 23.342 2.757 -18.469 1.00 73.88 301 LEU A N 1
ATOM 2313 C CA . LEU A 1 301 ? 23.895 2.475 -17.146 1.00 73.88 301 LEU A CA 1
ATOM 2314 C C . LEU A 1 301 ? 24.312 1.003 -16.963 1.00 73.88 301 LEU A C 1
ATOM 2316 O O . LEU A 1 301 ? 24.840 0.653 -15.913 1.00 73.88 301 LEU A O 1
ATOM 2320 N N . GLY A 1 302 ? 24.075 0.130 -17.952 1.00 65.44 302 GLY A N 1
ATOM 2321 C CA . GLY A 1 302 ? 24.405 -1.298 -17.859 1.00 65.44 302 GLY A CA 1
ATOM 2322 C C . GLY A 1 302 ? 23.635 -2.034 -16.758 1.00 65.44 302 GLY A C 1
ATOM 2323 O O . GLY A 1 302 ? 24.103 -3.045 -16.239 1.00 65.44 302 GLY A O 1
ATOM 2324 N N . LEU A 1 303 ? 22.462 -1.530 -16.374 1.00 65.56 303 LEU A N 1
ATOM 2325 C CA . LEU A 1 303 ? 21.677 -2.092 -15.282 1.00 65.56 303 LEU A CA 1
ATOM 2326 C C . LEU A 1 303 ? 20.858 -3.295 -15.770 1.00 65.56 303 LEU A C 1
ATOM 2328 O O . LEU A 1 303 ? 20.313 -3.307 -16.875 1.00 65.56 303 LEU A O 1
ATOM 2332 N N . PHE A 1 304 ? 20.755 -4.318 -14.920 1.00 66.12 304 PHE A N 1
ATOM 2333 C CA . PHE A 1 304 ? 19.860 -5.478 -15.093 1.00 66.12 304 PHE A CA 1
ATOM 2334 C C . PHE A 1 304 ? 20.099 -6.327 -16.348 1.00 66.12 304 PHE A C 1
ATOM 2336 O O . PHE A 1 304 ? 19.183 -6.979 -16.855 1.00 66.12 304 PHE A O 1
ATOM 2343 N N . GLY A 1 305 ? 21.325 -6.318 -16.874 1.00 67.69 305 GLY A N 1
ATOM 2344 C CA . GLY A 1 305 ? 21.663 -7.057 -18.090 1.00 67.69 305 GLY A CA 1
ATOM 2345 C C . GLY A 1 305 ? 20.935 -6.542 -19.339 1.00 67.69 305 GLY A C 1
ATOM 2346 O O . GLY A 1 305 ? 20.860 -7.247 -20.347 1.00 67.69 305 GLY A O 1
ATOM 2347 N N . VAL A 1 306 ? 20.325 -5.347 -19.273 1.00 70.88 306 VAL A N 1
ATOM 2348 C CA . VAL A 1 306 ? 19.543 -4.771 -20.380 1.00 70.88 306 VAL A CA 1
ATOM 2349 C C . VAL A 1 306 ? 20.447 -4.498 -21.578 1.00 70.88 306 VAL A C 1
ATOM 2351 O O . VAL A 1 306 ? 20.024 -4.696 -22.713 1.00 70.88 306 VAL A O 1
ATOM 2354 N N . ARG A 1 307 ? 21.703 -4.097 -21.346 1.00 76.31 307 ARG A N 1
ATOM 2355 C CA . ARG A 1 307 ? 22.677 -3.826 -22.410 1.00 76.31 307 ARG A CA 1
ATOM 2356 C C . ARG A 1 307 ? 23.046 -5.086 -23.191 1.00 76.31 307 ARG A C 1
ATOM 2358 O O . ARG A 1 307 ? 23.039 -5.062 -24.418 1.00 76.31 307 ARG A O 1
ATOM 2365 N N . GLU A 1 308 ? 23.323 -6.180 -22.494 1.00 75.62 308 GLU A N 1
ATOM 2366 C CA . GLU A 1 308 ? 23.690 -7.469 -23.080 1.00 75.62 308 GLU A CA 1
ATOM 2367 C C . GLU A 1 308 ? 22.502 -8.050 -23.866 1.00 75.62 308 GLU A C 1
ATOM 2369 O O . GLU A 1 308 ? 22.620 -8.330 -25.058 1.00 75.62 308 GLU A O 1
ATOM 2374 N N . ARG A 1 309 ? 21.310 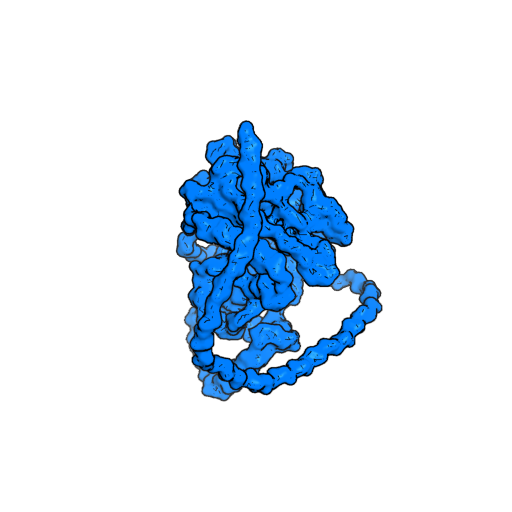-8.083 -23.252 1.00 77.00 309 ARG A N 1
ATOM 2375 C CA . ARG A 1 309 ? 20.069 -8.561 -23.893 1.00 77.00 309 ARG A CA 1
ATOM 2376 C C . ARG A 1 309 ? 19.653 -7.714 -25.099 1.00 77.00 309 AR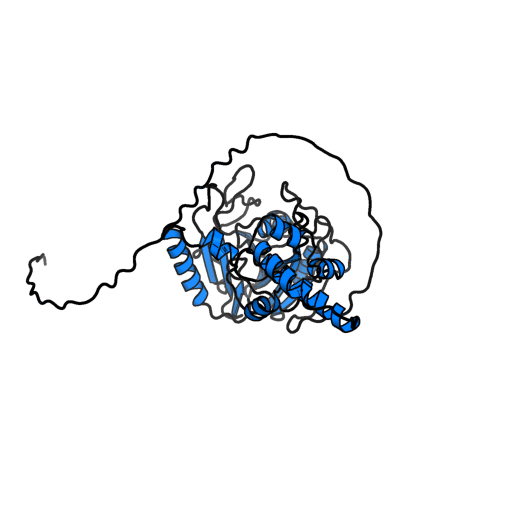G A C 1
ATOM 2378 O O . ARG A 1 309 ? 19.074 -8.235 -26.051 1.00 77.00 309 ARG A O 1
ATOM 2385 N N . TRP A 1 310 ? 19.935 -6.410 -25.074 1.00 72.25 310 TRP A N 1
ATOM 2386 C CA . TRP A 1 310 ? 19.697 -5.512 -26.206 1.00 72.25 310 TRP A CA 1
ATOM 2387 C C . TRP A 1 310 ? 20.550 -5.877 -27.422 1.00 72.25 310 TRP A C 1
ATOM 2389 O O . TRP A 1 310 ? 20.057 -5.859 -28.553 1.00 72.25 310 TRP A O 1
ATOM 2399 N N . ASN A 1 311 ? 21.823 -6.208 -27.198 1.00 74.75 311 ASN A N 1
ATOM 2400 C CA . ASN A 1 311 ? 22.732 -6.611 -28.266 1.00 74.75 311 ASN A CA 1
ATOM 2401 C C . ASN A 1 311 ? 22.275 -7.935 -28.901 1.00 74.75 311 ASN A C 1
ATOM 2403 O O . ASN A 1 311 ? 22.202 -8.015 -30.129 1.00 74.75 311 ASN A O 1
ATOM 2407 N N . ASP A 1 312 ? 21.841 -8.903 -28.087 1.00 72.25 312 ASP A N 1
ATOM 2408 C CA . ASP A 1 312 ? 21.251 -10.166 -28.559 1.00 72.25 312 ASP A CA 1
ATOM 2409 C C . ASP A 1 312 ? 19.973 -9.936 -29.385 1.00 72.25 312 ASP A C 1
ATOM 2411 O O . ASP A 1 312 ? 19.776 -10.528 -30.448 1.00 72.25 312 ASP A O 1
ATOM 2415 N N . LEU A 1 313 ? 19.096 -9.036 -28.924 1.00 69.81 313 LEU A N 1
ATOM 2416 C CA . LEU A 1 313 ? 17.865 -8.667 -29.628 1.00 69.81 313 LEU A CA 1
ATOM 2417 C C . LEU A 1 313 ? 18.133 -7.998 -30.976 1.00 69.81 313 LEU A C 1
ATOM 2419 O O . LEU A 1 313 ? 17.439 -8.297 -31.949 1.00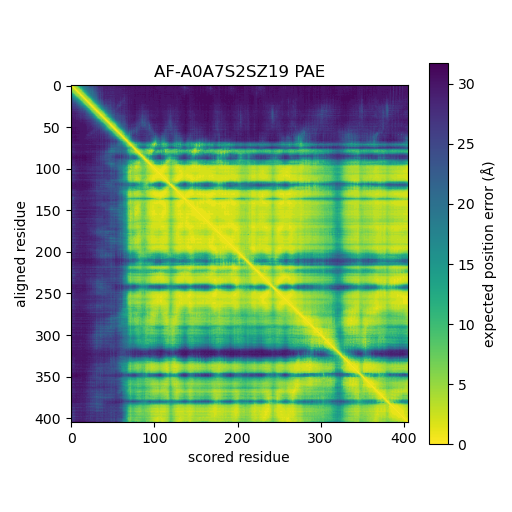 69.81 313 LEU A O 1
ATOM 2423 N N . ARG A 1 314 ? 19.124 -7.102 -31.057 1.00 70.25 314 ARG A N 1
ATOM 2424 C CA . ARG A 1 314 ? 19.528 -6.489 -32.331 1.00 70.25 314 ARG A CA 1
ATOM 2425 C C . ARG A 1 314 ? 20.053 -7.531 -33.312 1.00 70.25 314 ARG A C 1
ATOM 2427 O O . ARG A 1 314 ? 19.629 -7.507 -34.465 1.00 70.25 314 ARG A O 1
ATOM 2434 N N . ALA A 1 315 ? 20.901 -8.449 -32.849 1.00 61.22 315 ALA A N 1
ATOM 2435 C CA . ALA A 1 315 ? 21.416 -9.545 -33.667 1.00 61.22 315 ALA A CA 1
ATOM 2436 C C . ALA A 1 315 ? 20.293 -10.480 -34.166 1.00 61.22 315 ALA A C 1
ATOM 2438 O O . ALA A 1 315 ? 20.345 -10.975 -35.288 1.00 61.22 315 ALA A O 1
ATOM 2439 N N . ALA A 1 316 ? 19.235 -10.676 -33.371 1.00 59.97 316 ALA A N 1
ATOM 2440 C CA . ALA A 1 316 ? 18.068 -11.464 -33.768 1.00 59.97 316 ALA A CA 1
ATOM 2441 C C . ALA A 1 316 ? 17.100 -10.715 -34.710 1.00 59.97 316 ALA A C 1
ATOM 2443 O O . ALA A 1 316 ? 16.460 -11.342 -35.554 1.00 59.97 316 ALA A O 1
ATOM 2444 N N . ARG A 1 317 ? 16.967 -9.383 -34.589 1.00 61.94 317 ARG A N 1
ATOM 2445 C CA . ARG A 1 317 ? 16.092 -8.562 -35.451 1.00 61.94 317 ARG A CA 1
ATOM 2446 C C . ARG A 1 317 ? 16.683 -8.270 -36.823 1.00 61.94 317 ARG A C 1
ATOM 2448 O O . ARG A 1 317 ? 15.913 -8.150 -37.770 1.00 61.94 317 ARG A O 1
ATOM 2455 N N . SER A 1 318 ? 18.008 -8.238 -36.973 1.00 52.62 318 SER A N 1
ATOM 2456 C CA . SER A 1 318 ? 18.632 -8.163 -38.303 1.00 52.62 318 SER A CA 1
ATOM 2457 C C . SER A 1 318 ? 18.321 -9.381 -39.188 1.00 52.62 318 SER A C 1
ATOM 2459 O O . SER A 1 318 ? 18.637 -9.357 -40.371 1.00 52.62 318 SER A O 1
ATOM 2461 N N . LEU A 1 319 ? 17.679 -10.423 -38.639 1.00 48.16 319 LEU A N 1
ATOM 2462 C CA . LEU A 1 319 ? 17.283 -11.648 -39.340 1.00 48.16 319 LEU A CA 1
ATOM 2463 C C . LEU A 1 319 ? 15.786 -11.725 -39.700 1.00 48.16 319 LEU A C 1
ATOM 2465 O O . LEU A 1 319 ? 15.390 -12.663 -40.387 1.00 48.16 319 LEU A O 1
ATOM 2469 N N . LYS A 1 320 ? 14.930 -10.789 -39.261 1.00 45.53 320 LYS A N 1
ATOM 2470 C CA . LYS A 1 320 ? 13.487 -10.810 -39.577 1.00 45.53 320 LYS A CA 1
ATOM 2471 C C . LYS A 1 320 ? 12.959 -9.420 -39.939 1.00 45.53 320 LYS A C 1
ATOM 2473 O O . LYS A 1 320 ? 12.751 -8.588 -39.061 1.00 45.53 320 LYS A O 1
ATOM 2478 N N . GLN A 1 321 ? 12.689 -9.203 -41.228 1.00 40.25 321 GLN A N 1
ATOM 2479 C CA . GLN A 1 321 ? 11.799 -8.137 -41.711 1.00 40.25 321 GLN A CA 1
ATOM 2480 C C . GLN A 1 321 ? 10.345 -8.477 -41.332 1.00 40.25 321 GLN A C 1
ATOM 2482 O O . GLN A 1 321 ? 9.960 -9.645 -41.379 1.00 40.25 321 GLN A O 1
ATOM 2487 N N . GLN A 1 322 ? 9.550 -7.485 -40.921 1.00 44.53 322 GLN A N 1
ATOM 2488 C CA . GLN A 1 322 ? 8.136 -7.656 -40.556 1.00 44.53 322 GLN A CA 1
ATOM 2489 C C . GLN A 1 322 ? 7.210 -6.784 -41.413 1.00 44.53 322 GLN A C 1
ATOM 2491 O O . GLN A 1 322 ? 7.568 -5.666 -41.777 1.00 44.53 322 GLN A O 1
ATOM 2496 N N . ASP A 1 323 ? 6.019 -7.335 -41.653 1.00 41.25 323 ASP A N 1
ATOM 2497 C CA . ASP A 1 323 ? 4.856 -6.822 -42.391 1.00 41.25 323 ASP A CA 1
ATOM 2498 C C . ASP A 1 323 ? 3.715 -6.510 -41.379 1.00 41.25 323 ASP A C 1
ATOM 2500 O O . ASP A 1 323 ? 3.639 -7.225 -40.366 1.00 41.25 323 ASP A O 1
ATOM 2504 N N . PRO A 1 324 ? 2.844 -5.485 -41.544 1.00 49.69 324 PRO A N 1
ATOM 2505 C CA . PRO A 1 324 ? 1.960 -5.038 -40.464 1.00 49.69 324 PRO A CA 1
ATOM 2506 C C . PRO A 1 324 ? 0.487 -5.473 -40.593 1.00 49.69 324 PRO A C 1
ATOM 2508 O O . PRO A 1 324 ? -0.159 -5.312 -41.624 1.00 49.69 324 PRO A O 1
ATOM 2511 N N . ALA A 1 325 ? -0.085 -5.903 -39.460 1.00 50.00 325 ALA A N 1
ATOM 2512 C CA . ALA A 1 325 ? -1.527 -5.935 -39.199 1.00 50.00 325 ALA A CA 1
ATOM 2513 C C . ALA A 1 325 ? -1.843 -5.031 -37.986 1.00 50.00 325 ALA A C 1
ATOM 2515 O O . ALA A 1 325 ? -1.540 -5.365 -36.838 1.00 50.00 325 ALA A O 1
ATOM 2516 N N . GLU A 1 326 ? -2.439 -3.864 -38.235 1.00 52.47 326 GLU A N 1
ATOM 2517 C CA . GLU A 1 326 ? -2.379 -2.712 -37.317 1.00 52.47 326 GLU A CA 1
ATOM 2518 C C . GLU A 1 326 ? -3.261 -2.825 -36.054 1.00 52.47 326 GLU A C 1
ATOM 2520 O O . GLU A 1 326 ? -2.866 -2.364 -34.986 1.00 52.47 326 GLU A O 1
ATOM 2525 N N . ARG A 1 327 ? -4.412 -3.515 -36.098 1.00 42.59 327 ARG A N 1
ATOM 2526 C CA . ARG A 1 327 ? -5.315 -3.627 -34.923 1.00 42.59 327 ARG A CA 1
ATOM 2527 C C . ARG A 1 327 ? -4.911 -4.691 -33.895 1.00 42.59 327 ARG A C 1
ATOM 2529 O O . ARG A 1 327 ? -5.218 -4.556 -32.711 1.00 42.59 327 ARG A O 1
ATOM 2536 N N . GLY A 1 328 ? -4.242 -5.759 -34.330 1.00 56.56 328 GLY A N 1
ATOM 2537 C CA . GLY A 1 328 ? -3.673 -6.771 -33.430 1.00 56.56 328 GLY A CA 1
ATOM 2538 C C . GLY A 1 328 ? -2.389 -6.277 -32.760 1.00 56.56 328 GLY A C 1
ATOM 2539 O O . GLY A 1 328 ? -2.153 -6.560 -31.585 1.00 56.56 328 GLY A O 1
ATOM 2540 N N . ALA A 1 329 ? -1.605 -5.475 -33.486 1.00 59.91 329 ALA A N 1
ATOM 2541 C CA . ALA A 1 329 ? -0.371 -4.874 -33.000 1.00 59.91 329 ALA A CA 1
ATOM 2542 C C . ALA A 1 329 ? -0.606 -3.891 -31.839 1.00 59.91 329 ALA A C 1
ATOM 2544 O O . ALA A 1 329 ? 0.133 -3.933 -30.859 1.00 59.91 329 ALA A O 1
ATOM 2545 N N . GLU A 1 330 ? -1.665 -3.076 -31.892 1.00 56.62 330 GLU A N 1
ATOM 2546 C CA . GLU A 1 330 ? -1.991 -2.085 -30.851 1.00 56.62 330 GLU A CA 1
ATOM 2547 C C . GLU A 1 330 ? -2.288 -2.731 -29.484 1.00 56.62 330 GLU A C 1
ATOM 2549 O O . GLU A 1 330 ? -1.689 -2.370 -28.468 1.00 56.62 330 GLU A O 1
ATOM 2554 N N . LYS A 1 331 ? -3.161 -3.750 -29.438 1.00 61.03 331 LYS A N 1
ATOM 2555 C CA . LYS A 1 331 ? -3.459 -4.482 -28.190 1.00 61.03 331 LYS A CA 1
ATOM 2556 C C . LYS A 1 331 ? -2.220 -5.187 -27.633 1.00 61.03 331 LYS A C 1
ATOM 2558 O O . LYS A 1 331 ? -2.020 -5.211 -26.416 1.00 61.03 331 LYS A O 1
ATOM 2563 N N . CYS A 1 332 ? -1.380 -5.733 -28.512 1.00 69.88 332 CYS A N 1
ATOM 2564 C CA . CYS A 1 332 ? -0.099 -6.322 -28.134 1.00 69.88 332 CYS A CA 1
ATOM 2565 C C . CYS A 1 332 ? 0.865 -5.275 -27.561 1.00 69.88 332 CYS A C 1
ATOM 2567 O O . CYS A 1 332 ? 1.511 -5.555 -26.553 1.00 69.88 332 CYS A O 1
ATOM 2569 N N . ALA A 1 333 ? 0.918 -4.068 -28.131 1.00 73.19 333 ALA A N 1
ATOM 2570 C CA . ALA A 1 333 ? 1.746 -2.972 -27.638 1.00 73.19 333 ALA A CA 1
ATOM 2571 C C . ALA A 1 333 ? 1.300 -2.510 -26.245 1.00 73.19 333 ALA A C 1
ATOM 2573 O O . ALA A 1 333 ? 2.123 -2.439 -25.339 1.00 73.19 333 ALA A O 1
ATOM 2574 N N . MET A 1 334 ? -0.001 -2.300 -26.017 1.00 78.81 334 MET A N 1
ATOM 2575 C CA . MET A 1 334 ? -0.503 -1.917 -24.689 1.00 78.81 334 MET A CA 1
ATOM 2576 C C . MET A 1 334 ? -0.222 -2.991 -23.627 1.00 78.81 334 MET A C 1
ATOM 2578 O O . MET A 1 334 ? 0.174 -2.672 -22.505 1.00 78.81 334 MET A O 1
ATOM 2582 N N . SER A 1 335 ? -0.398 -4.270 -23.981 1.00 83.25 335 SER A N 1
ATOM 2583 C CA . SER A 1 335 ? -0.057 -5.383 -23.089 1.00 83.25 335 SER A CA 1
ATOM 2584 C C . SER A 1 335 ? 1.441 -5.417 -22.791 1.00 83.25 335 SER A C 1
ATOM 2586 O O . SER A 1 335 ? 1.825 -5.534 -21.630 1.00 83.25 335 SER A O 1
ATOM 2588 N N . LEU A 1 336 ? 2.287 -5.261 -23.812 1.00 82.38 336 LEU A N 1
ATOM 2589 C CA . LEU A 1 336 ? 3.738 -5.208 -23.659 1.00 82.38 336 LEU A CA 1
ATOM 2590 C C . LEU A 1 336 ? 4.163 -4.035 -22.769 1.00 82.38 336 LEU A C 1
ATOM 2592 O O . LEU A 1 336 ? 4.943 -4.237 -21.843 1.00 82.38 336 LEU A O 1
ATOM 2596 N N . GLY A 1 337 ? 3.615 -2.841 -22.999 1.00 84.56 337 GLY A N 1
ATOM 2597 C CA . GLY A 1 337 ? 3.870 -1.653 -22.190 1.00 84.56 337 GLY A CA 1
ATOM 2598 C C . GLY A 1 337 ? 3.554 -1.877 -20.714 1.00 84.56 337 GLY A C 1
ATOM 2599 O O . GLY A 1 337 ? 4.395 -1.608 -19.857 1.00 84.56 337 GLY A O 1
ATOM 2600 N N . TRP A 1 338 ? 2.394 -2.474 -20.410 1.00 87.12 338 TRP A N 1
ATOM 2601 C CA . TRP A 1 338 ? 2.051 -2.850 -19.036 1.00 87.12 338 TRP A CA 1
ATOM 2602 C C . TRP A 1 338 ? 3.034 -3.868 -18.457 1.00 87.12 338 TRP A C 1
ATOM 2604 O O . TRP A 1 338 ? 3.550 -3.651 -17.366 1.00 87.12 338 TRP A O 1
ATOM 2614 N N . GLN A 1 339 ? 3.338 -4.947 -19.186 1.00 85.81 339 GLN A N 1
ATOM 2615 C CA . GLN A 1 339 ? 4.273 -5.977 -18.723 1.00 85.81 339 GLN A CA 1
ATOM 2616 C C . GLN A 1 339 ? 5.642 -5.377 -18.387 1.00 85.81 339 GLN A C 1
ATOM 2618 O O . GLN A 1 339 ? 6.214 -5.696 -17.348 1.00 85.81 339 GLN A O 1
ATOM 2623 N N . ARG A 1 340 ? 6.164 -4.479 -19.228 1.00 84.62 340 ARG A N 1
ATOM 2624 C CA . ARG A 1 340 ? 7.450 -3.807 -18.996 1.00 84.62 340 ARG A CA 1
ATOM 2625 C C . ARG A 1 340 ? 7.411 -2.872 -17.800 1.00 84.62 340 ARG A C 1
ATOM 2627 O O . ARG A 1 340 ? 8.328 -2.903 -16.981 1.00 84.62 340 ARG A O 1
ATOM 2634 N N . MET A 1 341 ? 6.353 -2.076 -17.683 1.00 83.81 341 MET A N 1
ATOM 2635 C CA . MET A 1 341 ? 6.171 -1.141 -16.578 1.00 83.81 341 MET A CA 1
ATOM 2636 C C . MET A 1 341 ? 6.044 -1.885 -15.241 1.00 83.81 341 MET A C 1
ATOM 2638 O O . MET A 1 341 ? 6.778 -1.587 -14.301 1.00 83.81 341 MET A O 1
ATOM 2642 N N . ALA A 1 342 ? 5.189 -2.909 -15.193 1.00 82.62 342 ALA A N 1
ATOM 2643 C CA . ALA A 1 342 ? 5.030 -3.822 -14.068 1.00 82.62 342 ALA A CA 1
ATOM 2644 C C . ALA A 1 342 ? 6.362 -4.471 -13.681 1.00 82.62 342 ALA A C 1
ATOM 2646 O O . ALA A 1 342 ? 6.789 -4.385 -12.532 1.00 82.62 342 ALA A O 1
ATOM 2647 N N . MET A 1 343 ? 7.069 -5.061 -14.645 1.00 80.38 343 MET A N 1
ATOM 2648 C CA . MET A 1 343 ? 8.342 -5.717 -14.366 1.00 80.38 343 MET A CA 1
ATOM 2649 C C . MET A 1 343 ? 9.420 -4.746 -13.888 1.00 80.38 343 MET A C 1
ATOM 2651 O O . MET A 1 343 ? 10.208 -5.095 -13.014 1.00 80.38 343 MET A O 1
ATOM 2655 N N . THR A 1 344 ? 9.434 -3.523 -14.416 1.00 77.62 344 THR A N 1
ATOM 2656 C CA . THR A 1 344 ? 10.372 -2.489 -13.967 1.00 77.62 344 THR A CA 1
ATOM 2657 C C . THR A 1 344 ? 10.049 -2.027 -12.549 1.00 77.62 344 THR A C 1
ATOM 2659 O O . THR A 1 344 ? 10.963 -1.824 -11.754 1.00 77.62 344 THR A O 1
ATOM 2662 N N . SER A 1 345 ? 8.764 -1.916 -12.199 1.00 75.19 345 SER A N 1
ATOM 2663 C CA . SER A 1 345 ? 8.345 -1.536 -10.846 1.00 75.19 345 SER A CA 1
ATOM 2664 C C . SER A 1 345 ? 8.650 -2.566 -9.765 1.00 75.19 345 SER A C 1
ATOM 2666 O O . SER A 1 345 ? 8.703 -2.205 -8.597 1.00 75.19 345 SER A O 1
ATOM 2668 N N . LEU A 1 346 ? 8.895 -3.827 -10.135 1.00 71.56 346 LEU A N 1
ATOM 2669 C CA . LEU A 1 346 ? 9.342 -4.847 -9.187 1.00 71.56 346 LEU A CA 1
ATOM 2670 C C . LEU A 1 346 ? 10.798 -4.638 -8.734 1.00 71.56 346 LEU A C 1
ATOM 2672 O O . LEU A 1 346 ? 11.196 -5.286 -7.774 1.00 71.56 346 LEU A O 1
ATOM 2676 N N . TYR A 1 347 ? 11.535 -3.712 -9.370 1.00 62.47 347 TYR A N 1
ATOM 2677 C CA . TYR A 1 347 ? 12.899 -3.260 -9.067 1.00 62.47 347 TYR A CA 1
ATOM 2678 C C . TYR A 1 347 ? 13.948 -4.372 -8.865 1.00 62.47 347 TYR A C 1
ATOM 2680 O O . TYR A 1 347 ? 13.859 -5.200 -7.966 1.00 62.47 347 TYR A O 1
ATOM 2688 N N . PHE A 1 348 ? 15.055 -4.282 -9.614 1.00 54.81 348 PHE A N 1
ATOM 2689 C CA . PHE A 1 348 ? 16.206 -5.200 -9.558 1.00 54.81 348 PHE A CA 1
ATOM 2690 C C . PHE A 1 348 ? 15.849 -6.662 -9.949 1.00 54.81 348 PHE A C 1
ATOM 2692 O O . PHE A 1 348 ? 14.722 -7.117 -9.828 1.00 54.81 348 PHE A O 1
ATOM 2699 N N . GLY A 1 349 ? 16.796 -7.435 -10.491 1.00 50.72 349 GLY A N 1
ATOM 2700 C CA . GLY A 1 349 ? 16.624 -8.888 -10.690 1.00 50.72 349 GLY A CA 1
ATOM 2701 C C . GLY A 1 349 ? 16.080 -9.395 -12.042 1.00 50.72 349 GLY A C 1
ATOM 2702 O O . GLY A 1 349 ? 15.764 -8.647 -12.959 1.00 50.72 349 GLY A O 1
ATOM 2703 N N . GLN A 1 350 ? 16.056 -10.731 -12.168 1.00 51.69 350 GLN A N 1
ATOM 2704 C CA . GLN A 1 350 ? 16.284 -11.542 -13.384 1.00 51.69 350 GLN A CA 1
ATOM 2705 C C . GLN A 1 350 ? 15.319 -11.389 -14.572 1.00 51.69 350 GLN A C 1
ATOM 2707 O O . GLN A 1 350 ? 15.544 -12.009 -15.617 1.00 51.69 350 GLN A O 1
ATOM 2712 N N . ALA A 1 351 ? 14.269 -10.586 -14.460 1.00 58.38 351 ALA A N 1
ATOM 2713 C CA . ALA A 1 351 ? 13.280 -10.468 -15.517 1.00 58.38 351 ALA A CA 1
ATOM 2714 C C . ALA A 1 351 ? 13.842 -9.753 -16.752 1.00 58.38 351 ALA A C 1
ATOM 2716 O O . ALA A 1 351 ? 14.561 -8.758 -16.653 1.00 58.38 351 ALA A O 1
ATOM 2717 N N . ASP A 1 352 ? 13.539 -10.285 -17.934 1.00 69.69 352 ASP A N 1
ATOM 2718 C CA . ASP A 1 352 ? 13.887 -9.648 -19.202 1.00 69.69 352 ASP A CA 1
ATOM 2719 C C . ASP A 1 352 ? 12.908 -8.501 -19.467 1.00 69.69 352 ASP A C 1
ATOM 2721 O O . ASP A 1 352 ? 11.846 -8.707 -20.037 1.00 69.69 352 ASP A O 1
ATOM 2725 N N . VAL A 1 353 ? 13.250 -7.281 -19.036 1.00 73.94 353 VAL A N 1
ATOM 2726 C CA . VAL A 1 353 ? 12.418 -6.084 -19.275 1.00 73.94 353 VAL A CA 1
ATOM 2727 C C . VAL A 1 353 ? 12.205 -5.842 -20.776 1.00 73.94 353 VAL A C 1
ATOM 2729 O O . VAL A 1 353 ? 11.180 -5.299 -21.171 1.00 73.94 353 VAL A O 1
ATOM 2732 N N . LEU A 1 354 ? 13.114 -6.288 -21.649 1.00 73.31 354 LEU A N 1
ATOM 2733 C CA . LEU A 1 354 ? 12.931 -6.160 -23.096 1.00 73.31 354 LEU A CA 1
ATOM 2734 C C . LEU A 1 354 ? 11.952 -7.215 -23.637 1.00 73.31 354 LEU A C 1
ATOM 2736 O O . LEU A 1 354 ? 11.165 -6.910 -24.535 1.00 73.31 354 LEU A O 1
ATOM 2740 N N . ARG A 1 355 ? 11.945 -8.427 -23.068 1.00 76.38 355 ARG A N 1
ATOM 2741 C CA . ARG A 1 355 ? 11.011 -9.525 -23.394 1.00 76.38 355 ARG A CA 1
ATOM 2742 C C . ARG A 1 355 ? 10.293 -10.040 -22.135 1.00 76.38 355 ARG A C 1
ATOM 2744 O O . ARG A 1 355 ? 10.549 -11.165 -21.694 1.00 76.38 355 ARG A O 1
ATOM 2751 N N . PRO A 1 356 ? 9.368 -9.255 -21.557 1.00 81.06 356 PRO A N 1
ATOM 2752 C CA . PRO A 1 356 ? 8.870 -9.512 -20.209 1.00 81.06 356 PRO A CA 1
ATOM 2753 C C . PRO A 1 356 ? 7.889 -10.679 -20.128 1.00 81.06 356 PRO A C 1
ATOM 2755 O O . PRO A 1 356 ? 7.651 -11.163 -19.031 1.00 81.06 356 PRO A O 1
ATOM 2758 N N . SER A 1 357 ? 7.330 -11.163 -21.241 1.00 80.94 357 SER A N 1
ATOM 2759 C CA . SER A 1 357 ? 6.149 -12.038 -21.231 1.00 80.94 357 SER A CA 1
ATOM 2760 C C . SER A 1 357 ? 6.312 -13.315 -20.415 1.00 80.94 357 SER A C 1
ATOM 2762 O O . SER A 1 357 ? 5.436 -13.629 -19.616 1.00 80.94 357 SER A O 1
ATOM 2764 N N . LYS A 1 358 ? 7.454 -14.005 -20.528 1.00 79.50 358 LYS A N 1
ATOM 2765 C CA . LYS A 1 358 ? 7.717 -15.215 -19.733 1.00 79.50 358 LYS A CA 1
ATOM 2766 C C . LYS A 1 358 ? 7.817 -14.901 -18.237 1.00 79.50 358 LYS A C 1
ATOM 2768 O O . LYS A 1 358 ? 7.220 -15.594 -17.422 1.00 79.50 358 LYS A O 1
ATOM 2773 N N . SER A 1 359 ? 8.566 -13.860 -17.872 1.00 79.75 359 SER A N 1
ATOM 2774 C CA . SER A 1 359 ? 8.721 -13.443 -16.472 1.00 79.75 359 SER A CA 1
ATOM 2775 C C . SER A 1 359 ? 7.403 -12.927 -15.892 1.00 79.75 359 SER A C 1
ATOM 2777 O O . SER A 1 359 ? 7.041 -13.274 -14.775 1.00 79.75 359 SER A O 1
ATOM 2779 N N . PHE A 1 360 ? 6.651 -12.158 -16.673 1.00 82.94 360 PHE A N 1
ATOM 2780 C CA . PHE A 1 360 ? 5.352 -11.626 -16.294 1.00 82.94 360 PHE A CA 1
ATOM 2781 C C . PHE A 1 360 ? 4.325 -12.738 -16.080 1.00 82.94 360 PHE A C 1
ATOM 2783 O O . PHE A 1 360 ? 3.599 -12.717 -15.094 1.00 82.94 360 PHE A O 1
ATOM 2790 N N . GLU A 1 361 ? 4.281 -13.751 -16.944 1.00 83.44 361 GLU A N 1
ATOM 2791 C CA . GLU A 1 361 ? 3.406 -14.912 -16.755 1.00 83.44 361 GLU A CA 1
ATOM 2792 C C . GLU A 1 361 ? 3.754 -15.697 -15.481 1.00 83.44 361 GLU A C 1
ATOM 2794 O O . GLU A 1 361 ? 2.863 -16.159 -14.772 1.00 83.44 361 GLU A O 1
ATOM 2799 N N . GLN A 1 362 ? 5.042 -15.800 -15.149 1.00 79.75 362 GLN A N 1
ATOM 2800 C CA . GLN A 1 362 ? 5.504 -16.495 -13.947 1.00 79.75 362 GLN A CA 1
ATOM 2801 C C . GLN A 1 362 ? 5.238 -15.732 -12.643 1.00 79.75 362 GLN A C 1
ATOM 2803 O O . GLN A 1 362 ? 5.137 -16.377 -11.599 1.00 79.75 362 GLN A O 1
ATOM 2808 N N . LEU A 1 363 ? 5.164 -14.398 -12.689 1.00 79.06 363 LEU A N 1
ATOM 2809 C CA . LEU A 1 363 ? 5.067 -13.534 -11.504 1.00 79.06 363 LEU A CA 1
ATOM 2810 C C . LEU A 1 363 ? 3.674 -12.925 -11.305 1.00 79.06 363 LEU A C 1
ATOM 2812 O O . LEU A 1 363 ? 3.272 -12.675 -10.172 1.00 79.06 363 LEU A O 1
ATOM 2816 N N . SER A 1 364 ? 2.931 -12.677 -12.385 1.00 81.44 364 SER A N 1
ATOM 2817 C CA . SER A 1 364 ? 1.609 -12.054 -12.299 1.00 81.44 364 SER A CA 1
ATOM 2818 C C . SER A 1 364 ? 0.629 -12.922 -11.510 1.00 81.44 364 SER A C 1
ATOM 2820 O O . SER A 1 364 ? 0.629 -14.151 -11.605 1.00 81.44 364 SER A O 1
ATOM 2822 N N . SER A 1 365 ? -0.222 -12.263 -10.723 1.00 80.62 365 SER A N 1
ATOM 2823 C CA . SER A 1 365 ? -1.221 -12.892 -9.852 1.00 80.62 365 SER A CA 1
ATOM 2824 C C . SER A 1 365 ? -0.639 -13.852 -8.805 1.00 80.62 365 SER A C 1
ATOM 2826 O O . SER A 1 365 ? -1.353 -14.724 -8.312 1.00 80.62 365 SER A O 1
ATOM 2828 N N . ARG A 1 366 ? 0.641 -13.699 -8.452 1.00 83.31 366 ARG A N 1
ATOM 2829 C CA . ARG A 1 366 ? 1.296 -14.427 -7.363 1.00 83.31 366 ARG A CA 1
ATOM 2830 C C . ARG A 1 366 ? 1.846 -13.450 -6.339 1.00 83.31 366 ARG A C 1
ATOM 2832 O O . ARG A 1 366 ? 2.179 -12.318 -6.675 1.00 83.31 366 ARG A O 1
ATOM 2839 N N . LEU A 1 367 ? 1.975 -13.929 -5.108 1.00 84.31 367 LEU A N 1
ATOM 2840 C CA . LEU A 1 367 ? 2.737 -13.238 -4.080 1.00 84.31 367 LEU A CA 1
ATOM 2841 C C . LEU A 1 367 ? 4.221 -13.453 -4.334 1.00 84.31 367 LEU A C 1
ATOM 2843 O O . LEU A 1 367 ? 4.686 -14.590 -4.442 1.00 84.31 367 LEU A O 1
ATOM 2847 N N . VAL A 1 368 ? 4.948 -12.352 -4.456 1.00 83.06 368 VAL A N 1
ATOM 2848 C CA . VAL A 1 368 ? 6.382 -12.348 -4.711 1.00 83.06 368 VAL A CA 1
ATOM 2849 C C . VAL A 1 368 ? 7.055 -11.417 -3.719 1.00 83.06 368 VAL A C 1
ATOM 2851 O O . VAL A 1 368 ? 6.565 -10.322 -3.449 1.00 83.06 368 VAL A O 1
ATOM 2854 N N . VAL A 1 369 ? 8.196 -11.846 -3.187 1.00 84.06 369 VAL A N 1
ATOM 2855 C CA . VAL A 1 369 ? 9.103 -10.929 -2.495 1.00 84.06 369 VAL A CA 1
ATOM 2856 C C . VAL A 1 369 ? 9.778 -10.086 -3.577 1.00 84.06 369 VAL A C 1
ATOM 2858 O O . VAL A 1 369 ? 10.402 -10.669 -4.474 1.00 84.06 369 VAL A O 1
ATOM 2861 N N . PRO A 1 370 ? 9.659 -8.746 -3.549 1.00 78.19 370 PRO A N 1
ATOM 2862 C CA . PRO A 1 370 ? 10.316 -7.904 -4.536 1.00 78.19 370 PRO A CA 1
ATOM 2863 C C . PRO A 1 370 ? 11.824 -8.187 -4.567 1.00 78.19 370 PRO A C 1
ATOM 2865 O O . PRO A 1 370 ? 12.473 -8.175 -3.512 1.00 78.19 370 PRO A O 1
ATOM 2868 N N . PRO A 1 371 ? 12.431 -8.405 -5.746 1.00 74.25 371 PRO A N 1
ATOM 2869 C CA . PRO A 1 371 ? 13.864 -8.666 -5.830 1.00 74.25 371 PRO A CA 1
ATOM 2870 C C . PRO A 1 371 ? 14.735 -7.551 -5.235 1.00 74.25 371 PRO A C 1
ATOM 2872 O O . PRO A 1 371 ? 15.836 -7.833 -4.759 1.00 74.25 371 PRO A O 1
ATOM 2875 N N . VAL A 1 372 ? 14.255 -6.300 -5.222 1.00 73.12 372 VAL A N 1
ATOM 2876 C CA . VAL A 1 372 ? 14.918 -5.183 -4.534 1.00 73.12 372 VAL A CA 1
ATOM 2877 C C . VAL A 1 372 ? 15.138 -5.472 -3.056 1.00 73.12 372 VAL A C 1
ATOM 2879 O O . VAL A 1 372 ? 16.239 -5.245 -2.556 1.00 73.12 372 VAL A O 1
ATOM 2882 N N . LEU A 1 373 ? 14.145 -6.043 -2.370 1.00 77.50 373 LEU A N 1
ATOM 2883 C CA . LEU A 1 373 ? 14.290 -6.439 -0.977 1.00 77.50 373 LEU A CA 1
ATOM 2884 C C . LEU A 1 373 ? 15.263 -7.605 -0.876 1.00 77.50 373 LEU A C 1
ATOM 2886 O O . LEU A 1 373 ? 16.224 -7.526 -0.120 1.00 77.50 373 LEU A O 1
ATOM 2890 N N . GLY A 1 374 ? 15.105 -8.619 -1.728 1.00 72.38 374 GLY A N 1
ATOM 2891 C CA . GLY A 1 374 ? 16.027 -9.752 -1.804 1.00 72.38 374 GLY A CA 1
ATOM 2892 C C . GLY A 1 374 ? 17.486 -9.371 -2.089 1.00 72.38 374 GLY A C 1
ATOM 2893 O O . GLY A 1 374 ? 18.376 -10.124 -1.727 1.00 72.38 374 GLY A O 1
ATOM 2894 N N . THR A 1 375 ? 17.757 -8.216 -2.703 1.00 70.81 375 THR A N 1
ATOM 2895 C CA . THR A 1 375 ? 19.119 -7.775 -3.054 1.00 70.81 375 THR A CA 1
ATOM 2896 C C . THR A 1 375 ? 19.669 -6.755 -2.058 1.00 70.81 375 THR A C 1
ATOM 2898 O O . THR A 1 375 ? 20.785 -6.901 -1.567 1.00 70.81 375 THR A O 1
ATOM 2901 N N . LEU A 1 376 ? 18.901 -5.706 -1.754 1.00 72.69 376 LEU A N 1
ATOM 2902 C CA . LEU A 1 376 ? 19.368 -4.557 -0.971 1.00 72.69 376 LEU A CA 1
ATOM 2903 C C . LEU A 1 376 ? 19.097 -4.702 0.527 1.00 72.69 376 LEU A C 1
ATOM 2905 O O . LEU A 1 376 ? 19.833 -4.128 1.337 1.00 72.69 376 LEU A O 1
ATOM 2909 N N . VAL A 1 377 ? 18.062 -5.464 0.891 1.00 77.38 377 VAL A N 1
ATOM 2910 C CA . VAL A 1 377 ? 17.550 -5.561 2.264 1.00 77.38 377 VAL A CA 1
ATOM 2911 C C . VAL A 1 377 ? 17.896 -6.915 2.885 1.00 77.38 377 VAL A C 1
ATOM 2913 O O . VAL A 1 377 ? 18.581 -6.936 3.901 1.00 77.38 377 VAL A O 1
ATOM 2916 N N . TYR A 1 378 ? 17.515 -8.024 2.247 1.00 81.69 378 TYR A N 1
ATOM 2917 C CA . TYR A 1 378 ? 17.662 -9.404 2.737 1.00 81.69 378 TYR A CA 1
ATOM 2918 C C . TYR A 1 378 ? 18.857 -10.166 2.132 1.00 81.69 378 TYR A C 1
ATOM 2920 O O . TYR A 1 378 ? 19.089 -11.317 2.489 1.00 81.69 378 TYR A O 1
ATOM 2928 N N . GLY A 1 379 ? 19.564 -9.574 1.164 1.00 67.75 379 GLY A N 1
ATOM 2929 C CA . GLY A 1 379 ? 20.426 -10.316 0.240 1.00 67.75 379 GLY A CA 1
ATOM 2930 C C . GLY A 1 379 ? 21.712 -10.933 0.798 1.00 67.75 379 GLY A C 1
ATOM 2931 O O . GLY A 1 379 ? 22.097 -10.686 1.942 1.00 67.75 379 GLY A O 1
ATOM 2932 N N . PRO A 1 380 ? 22.418 -11.727 -0.031 1.00 52.53 380 PRO A N 1
ATOM 2933 C CA . PRO A 1 380 ? 23.659 -12.393 0.356 1.00 52.53 380 PRO A CA 1
ATOM 2934 C C . PRO A 1 380 ? 24.714 -11.372 0.808 1.00 52.53 380 PRO A C 1
ATOM 2936 O O . PRO A 1 380 ? 25.030 -10.442 0.068 1.00 52.53 380 PRO A O 1
ATOM 2939 N N . GLY A 1 381 ? 25.253 -11.537 2.020 1.00 58.53 381 GLY A N 1
ATOM 2940 C CA . GLY A 1 381 ? 26.221 -10.609 2.626 1.00 58.53 381 GLY A CA 1
ATOM 2941 C C . GLY A 1 381 ? 25.644 -9.672 3.695 1.00 58.53 381 GLY A C 1
ATOM 2942 O O . GLY A 1 381 ? 26.372 -8.833 4.223 1.00 58.53 381 GLY A O 1
ATOM 2943 N N . LYS A 1 382 ? 24.355 -9.799 4.036 1.00 70.50 382 LYS A N 1
ATOM 2944 C CA . LYS A 1 382 ? 23.794 -9.216 5.265 1.00 70.50 382 LYS A CA 1
ATOM 2945 C C . LYS A 1 382 ? 24.179 -10.049 6.491 1.00 70.50 382 LYS A C 1
ATOM 2947 O O . LYS A 1 382 ? 24.604 -11.193 6.361 1.00 70.50 382 LYS A O 1
ATOM 2952 N N . THR A 1 383 ? 24.069 -9.448 7.674 1.00 75.38 383 THR A N 1
ATOM 2953 C CA . THR A 1 383 ? 24.412 -10.097 8.946 1.00 75.38 383 THR A CA 1
ATOM 2954 C C . THR A 1 383 ? 23.452 -11.248 9.255 1.00 75.38 383 THR A C 1
ATOM 2956 O O . THR A 1 383 ? 22.280 -11.195 8.877 1.00 75.38 383 THR A O 1
ATOM 2959 N N . ASP A 1 384 ? 23.923 -12.252 10.003 1.00 82.44 384 ASP A N 1
ATOM 2960 C CA . ASP A 1 384 ? 23.081 -13.352 10.512 1.00 82.44 384 ASP A CA 1
ATOM 2961 C C . ASP A 1 384 ? 21.862 -12.829 11.295 1.00 82.44 384 ASP A C 1
ATOM 2963 O O . ASP A 1 384 ? 20.797 -13.441 11.300 1.00 82.44 384 ASP A O 1
ATOM 2967 N N . GLU A 1 385 ? 21.992 -11.645 11.899 1.00 83.69 385 GLU A N 1
ATOM 2968 C CA . GLU A 1 385 ? 20.908 -10.926 12.567 1.00 83.69 385 GLU A CA 1
ATOM 2969 C C . GLU A 1 385 ? 19.757 -10.566 11.612 1.00 83.69 385 GLU A C 1
ATOM 2971 O O . GLU A 1 385 ? 18.599 -10.821 11.935 1.00 83.69 385 GLU A O 1
ATOM 2976 N N . VAL A 1 386 ? 20.043 -10.024 10.420 1.00 86.62 386 VAL A N 1
ATOM 2977 C CA . VAL A 1 386 ? 18.998 -9.693 9.432 1.00 86.62 386 VAL A CA 1
ATOM 2978 C C . VAL A 1 386 ? 18.271 -10.957 8.988 1.00 86.62 386 VAL A C 1
ATOM 2980 O O . VAL A 1 386 ? 17.041 -10.969 8.948 1.00 86.62 386 VAL A O 1
ATOM 2983 N N . ALA A 1 387 ? 19.017 -12.024 8.691 1.00 85.81 387 ALA A N 1
ATOM 2984 C CA . ALA A 1 387 ? 18.434 -13.299 8.285 1.00 85.81 387 ALA A CA 1
ATOM 2985 C C . ALA A 1 387 ? 17.513 -13.865 9.377 1.00 85.81 387 ALA A C 1
ATOM 2987 O O . ALA A 1 387 ? 16.367 -14.202 9.085 1.00 85.81 387 ALA A O 1
ATOM 2988 N N . ALA A 1 388 ? 17.964 -13.873 10.634 1.00 89.12 388 ALA A N 1
ATOM 2989 C CA . ALA A 1 388 ? 17.182 -14.366 11.765 1.00 89.12 388 ALA A CA 1
ATOM 2990 C C . ALA A 1 388 ? 15.892 -13.559 11.998 1.00 89.12 388 ALA A C 1
ATOM 2992 O O . ALA A 1 388 ? 14.841 -14.135 12.286 1.00 89.12 388 ALA A O 1
ATOM 2993 N N . VAL A 1 389 ? 15.940 -12.227 11.859 1.00 91.19 389 VAL A N 1
ATOM 2994 C CA . VAL A 1 389 ? 14.749 -11.375 12.013 1.00 91.19 389 VAL A CA 1
ATOM 2995 C C . VAL A 1 389 ? 13.743 -11.622 10.884 1.00 91.19 389 VAL A C 1
ATOM 2997 O O . VAL A 1 389 ? 12.548 -11.767 11.154 1.00 91.19 389 VAL A O 1
ATOM 3000 N N . VAL A 1 390 ? 14.208 -11.718 9.634 1.00 90.75 390 VAL A N 1
ATOM 3001 C CA . VAL A 1 390 ? 13.348 -12.009 8.473 1.00 90.75 390 VAL A CA 1
ATOM 3002 C C . VAL A 1 390 ? 12.741 -13.407 8.574 1.00 90.75 390 VAL A C 1
ATOM 3004 O O . VAL A 1 390 ? 11.544 -13.566 8.342 1.00 90.75 390 VAL A O 1
ATOM 3007 N N . GLU A 1 391 ? 13.526 -14.417 8.949 1.00 91.00 391 GLU A N 1
ATOM 3008 C CA . GLU A 1 391 ? 13.053 -15.794 9.131 1.00 91.00 391 GLU A CA 1
ATOM 3009 C C . GLU A 1 391 ? 11.984 -15.871 10.226 1.00 91.00 391 GLU A C 1
ATOM 3011 O O . GLU A 1 391 ? 10.907 -16.417 10.000 1.00 91.00 391 GLU A O 1
ATOM 3016 N N . LYS A 1 392 ? 12.221 -15.237 11.380 1.00 93.38 392 LYS A N 1
ATOM 3017 C CA . LYS A 1 392 ? 11.241 -15.183 12.472 1.00 93.38 392 LYS A CA 1
ATOM 3018 C C . LYS A 1 392 ? 9.931 -14.522 12.038 1.00 93.38 392 LYS A C 1
ATOM 3020 O O . LYS A 1 392 ? 8.853 -15.041 12.326 1.00 93.38 392 LYS A O 1
ATOM 3025 N N . TRP A 1 393 ? 10.013 -13.368 11.378 1.00 94.31 393 TRP A N 1
ATOM 3026 C CA . TRP A 1 393 ? 8.826 -12.638 10.936 1.00 94.31 393 TRP A CA 1
ATOM 3027 C C . TRP A 1 393 ? 8.062 -13.400 9.851 1.00 94.31 393 TRP A C 1
ATOM 3029 O O . TRP A 1 393 ? 6.851 -13.579 9.962 1.00 94.31 393 TRP A O 1
ATOM 3039 N N . SER A 1 394 ? 8.767 -13.903 8.834 1.00 92.19 394 SER A N 1
ATOM 3040 C CA . SER A 1 394 ? 8.151 -14.662 7.742 1.00 92.19 394 SER A CA 1
ATOM 3041 C C . SER A 1 394 ? 7.549 -15.979 8.226 1.00 92.19 394 SER A C 1
ATOM 3043 O O . SER A 1 394 ? 6.468 -16.332 7.767 1.00 92.19 394 SER A O 1
ATOM 3045 N N . GLY A 1 395 ? 8.173 -16.651 9.199 1.00 94.06 395 GLY A N 1
ATOM 3046 C CA . GLY A 1 395 ? 7.607 -17.820 9.870 1.00 94.06 395 GLY A CA 1
ATOM 3047 C C . GLY A 1 395 ? 6.259 -17.514 10.523 1.00 94.06 395 GLY A C 1
ATOM 3048 O O . GLY A 1 395 ? 5.291 -18.220 10.266 1.00 94.06 395 GLY A O 1
ATOM 3049 N N . LYS A 1 396 ? 6.162 -16.407 11.274 1.00 93.44 396 LYS A N 1
ATOM 3050 C CA . LYS A 1 396 ? 4.903 -15.962 11.896 1.00 93.44 396 LYS A CA 1
ATOM 3051 C C . LYS A 1 396 ? 3.830 -15.623 10.855 1.00 93.44 396 LYS A C 1
ATOM 3053 O O . LYS A 1 396 ? 2.707 -16.100 10.950 1.00 93.44 396 LYS A O 1
ATOM 3058 N N . VAL A 1 397 ? 4.171 -14.824 9.842 1.00 92.88 397 VAL A N 1
ATOM 3059 C CA . VAL A 1 397 ? 3.219 -14.434 8.784 1.00 92.88 397 VAL A CA 1
ATOM 3060 C C . VAL A 1 397 ? 2.760 -15.646 7.963 1.00 92.88 397 VAL A C 1
ATOM 3062 O O . VAL A 1 397 ? 1.611 -15.691 7.530 1.00 92.88 397 VAL A O 1
ATOM 3065 N N . ALA A 1 398 ? 3.617 -16.654 7.772 1.00 91.62 398 ALA A N 1
ATOM 3066 C CA . ALA A 1 398 ? 3.282 -17.876 7.040 1.00 91.62 398 ALA A CA 1
ATOM 3067 C C . ALA A 1 398 ? 2.274 -18.785 7.770 1.00 91.62 398 ALA A C 1
ATOM 3069 O O . ALA A 1 398 ? 1.634 -19.617 7.125 1.00 91.62 398 ALA A O 1
ATOM 3070 N N . GLU A 1 399 ? 2.099 -18.632 9.086 1.00 95.25 399 GLU A N 1
ATOM 3071 C CA . GLU A 1 399 ? 1.067 -19.348 9.850 1.00 95.25 399 GLU A CA 1
ATOM 3072 C C . GLU A 1 399 ? -0.345 -18.794 9.586 1.00 95.25 399 GLU A C 1
ATOM 3074 O O . GLU A 1 399 ? -1.346 -19.499 9.768 1.00 95.25 399 GLU A O 1
ATOM 3079 N N . TRP A 1 400 ? -0.446 -17.547 9.116 1.00 95.31 400 TRP A N 1
ATOM 3080 C CA . TRP A 1 400 ? -1.719 -16.894 8.845 1.00 95.31 400 TRP A CA 1
ATOM 3081 C C . TRP A 1 400 ? -2.395 -17.442 7.589 1.00 95.31 400 TRP A C 1
ATOM 3083 O O . TRP A 1 400 ? -1.892 -17.366 6.469 1.00 95.31 400 TRP A O 1
ATOM 3093 N N . LYS A 1 401 ? -3.612 -17.962 7.766 1.00 94.69 401 LYS A N 1
ATOM 3094 C CA . LYS A 1 401 ? -4.421 -18.540 6.685 1.00 94.69 401 LYS A CA 1
ATOM 3095 C C . LYS A 1 401 ? -5.260 -17.464 5.994 1.00 94.69 401 LYS A C 1
ATOM 3097 O O . LYS A 1 401 ? -6.460 -17.356 6.251 1.00 94.69 401 LYS A O 1
ATOM 3102 N N . PHE A 1 402 ? -4.642 -16.683 5.115 1.00 93.00 402 PHE A N 1
ATOM 3103 C CA . PHE A 1 402 ? -5.322 -15.658 4.320 1.00 93.00 402 PHE A CA 1
ATOM 3104 C C . PHE A 1 402 ? -5.812 -16.185 2.956 1.00 93.00 402 PHE A C 1
ATOM 3106 O O . PHE A 1 402 ? -5.274 -17.140 2.399 1.00 93.00 402 PHE A O 1
ATOM 3113 N N . SER A 1 403 ? -6.843 -15.545 2.405 1.00 90.69 403 SER A N 1
ATOM 3114 C CA . SER A 1 403 ? -7.326 -15.725 1.025 1.00 90.69 403 SER A CA 1
ATOM 3115 C C . SER A 1 403 ? -7.335 -14.419 0.224 1.00 90.69 403 SER A C 1
ATOM 3117 O O . SER A 1 403 ? -7.513 -14.454 -0.991 1.00 90.69 403 SER A O 1
ATOM 3119 N N . THR A 1 404 ? -7.127 -13.288 0.901 1.00 89.69 404 THR A N 1
ATOM 3120 C CA . THR A 1 404 ? -7.114 -11.938 0.331 1.00 89.69 404 THR A CA 1
ATOM 3121 C C . THR A 1 404 ? -5.863 -11.211 0.820 1.00 89.69 404 THR A C 1
ATOM 3123 O O . THR A 1 404 ? -5.549 -11.306 2.009 1.00 89.69 404 THR A O 1
ATOM 3126 N N . VAL A 1 405 ? -5.171 -10.501 -0.081 1.00 86.19 405 VAL A N 1
ATOM 3127 C CA . VAL A 1 405 ? -3.974 -9.687 0.208 1.00 86.19 405 VAL A CA 1
ATOM 3128 C C . VAL A 1 405 ? -4.107 -8.291 -0.383 1.00 86.19 405 VAL A C 1
ATOM 3130 O O . VAL A 1 405 ? -4.516 -8.205 -1.568 1.00 86.19 405 VAL A O 1
#

Solvent-accessible surface area (backbone atoms only — not comparable to full-atom values): 24279 Å² total; per-residue (Å²): 135,85,88,80,90,84,88,86,84,89,82,86,86,88,82,91,85,87,88,81,88,83,85,78,87,85,85,85,82,86,80,82,83,77,86,79,85,81,81,87,83,85,91,87,82,90,90,88,87,84,92,83,93,74,93,78,90,76,85,82,78,90,74,84,63,91,91,56,44,82,67,45,63,60,75,95,57,45,31,62,45,75,80,89,60,83,88,54,79,35,39,29,61,51,54,54,46,63,46,36,39,27,50,77,38,87,96,40,30,32,41,37,35,30,60,36,28,44,48,77,63,44,73,41,73,48,67,46,64,18,38,39,37,57,43,92,92,59,25,25,38,36,38,35,46,50,71,64,17,56,32,42,49,48,59,51,48,53,49,25,65,75,68,74,30,53,64,44,35,40,33,38,31,42,42,53,61,91,54,41,73,21,44,41,64,33,45,67,74,45,72,83,28,48,35,35,28,26,50,62,22,56,39,80,96,63,68,64,37,47,54,36,48,74,31,88,71,37,42,70,54,47,71,80,53,90,58,64,92,65,48,47,59,47,60,42,74,48,71,54,51,80,94,41,87,64,47,28,63,15,39,37,34,37,33,28,70,90,80,12,35,37,45,64,69,72,78,46,42,67,43,62,94,58,77,91,57,92,70,57,67,67,56,22,46,45,50,43,40,81,78,27,59,37,56,44,50,35,32,77,70,56,41,76,56,41,38,62,54,48,54,55,49,51,66,55,48,79,74,54,92,86,85,91,60,72,76,66,49,51,60,50,32,44,51,44,6,46,40,24,40,55,57,55,72,44,31,70,64,93,54,43,62,91,62,25,63,68,49,42,67,74,45,40,76,35,84,40,66,34,40,40,44,50,58,78,70,71,19,96,89,59,55,72,65,55,54,52,51,52,50,55,41,51,54,58,60,68,69,56,76,56,84,42,114

Organism: NCBI:txid1764295

Sequence (405 aa):
DRCRVGRTLNRTPRGVGRRVLTTRKVFPLPLEMGDLQIQGGLLGSAAVVAACVGGWAWELGNCEPANAGRAVTGSGGGRTYVLGVVPFFLATPFFARATFRTEIIKGRVWGFEQKQGIGLGLNTSVNTRMTILRLRCGGLLVYNPIAPTKECRNLVRELEEELGELVQLIVLPTTLYEHKQFLKPFSKAFPQARVLVSPGQYTWPINLGSRNAGCAKAELLSDQLQLPDEIECAVLDLPPIGLSQIVRFSEAALFHPELKVLMVCDAVISVGKKPVVPISRRDLEEWADDRNTAITGLRLLGLFGVRERWNDLRAARSLKQQDPAERGAEKCAMSLGWQRMAMTSLYFGQADVLRPSKSFEQLSSRLVVPPVLGTLVYGPGKTDEVAAVVEKWSGKVAEWKFSTV

Nearest PDB structures (foldseek):
  5acu-assembly1_A  TM=5.791E-01  e=2.990E-06  Pseudomonas aeruginosa
  5ls3-assembly2_A  TM=5.681E-01  e=1.752E-04  Pseudomonas aeruginosa
  5ls3-assembly1_B  TM=5.764E-01  e=4.192E-04  Pseudomonas aeruginosa
  4bp0-assembly1_A  TM=4.931E-01  e=3.135E-04  Pseudomonas aeruginosa

InterPro domains:
  IPR025638 Protein of unknown function DUF4336 [PF14234] (106-351)
  IPR025638 Protein of unknown function DUF4336 [PTHR33835] (70-405)

Mean predicted aligned error: 13.99 Å